Protein AF-0000000074139821 (afdb_homodimer)

Organism: Candida tropicalis (strain ATCC MYA-3404 / T1) (NCBI:txid294747)

Foldseek 3Di:
DPPCCVVPVVVVVVVVVVLVVLLVLLLVLLVLLLVLLVVLLVLLQPPDDPVVNLVSQLVSLLSNLVSLLVCQVSCVVPVVQLLSNLVSLLSNLLSQQLLQCSQPVDGDDPVVVVQSSLCSSVVHDSVVSNCCSHPVDDDDGHPDPDDRPSDDVLSNVSSVLNNLVSLLVSLVVLLVPDDDDVSLVSLVSNLVSLVVVLVVLVVVCVVQVQFFDHSNDTDRHRPDPRSVVSVVSSVVSVVSSVSSVVSSVVNVVVVVVVD/DPPVCVVPVVVVVVV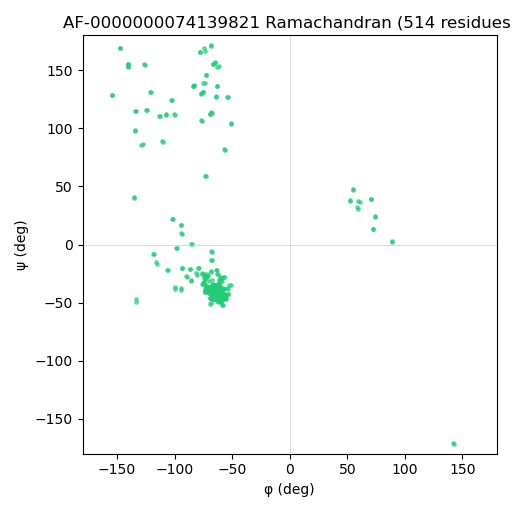VVVLVVLLVLLLVLLVLLLVLLVVLLVLLQPPDDPVVNLVSQLVSLLSNLVSLLVCQVSCVVPVVQLLSNLVSLLSNLLSQQLLQCSQPVDGDDPVVVVQSSLCSSVVHDSVQSNCCSHPVDDHDGHPDPDDRPSDDVLSNVSSVLNNLVSLLVSLVVLLVPDDDDVSLVSLVSNLVSLVVVLVVLVVVCVVQVQFFDHSNDTDRHRPDPRSVVSVVSSVVSVVSSVSSVVSSVVNVVVVVVVD

Radius of gyration: 29.84 Å; Cα contacts (8 Å, |Δi|>4): 645; chains: 2; bounding box: 42×100×72 Å

Secondary structure (DSSP, 8-state):
---HIIIIIHHHHHHHHHHHHHHHHHHHHHHHHHHHHHHHHHHHHTT--HHHHHHHHHHHHHHHHHHHHHHHHHGGG-GGGHHHHHHHHHHHHHHHHHHHHHHHSSPPPHHHHHHHHHHHHTT--HHHHHHHHHH-PPPPPPS-----TT--HHHHHHHHHHHHHHHHHHHHHHHHH--SHHHHHHHHHHHHHHHHHHHHHHHHHHH-TTEEEETTEEEE-TTSHHHHHHHHHHHHHHHHHHHHHHHHHHHHHHHHHH-/---HIIIIIHHHHHHHHHHHHHHHHHHHHHHHHHHHHHHHHHHHHTT--HHHHHHHHHHHHHHHHHHHHHHHHHGGG-GGGHHHHHHHHHHHHHHHHHHHHHHHSSPPPHHHHHHHHHHHHTT--HHHHHHHHHH-PPPPPPS-----TT--HHHHHHHHHHHHHHHHHHHHHHHHH--SHHHHHHHHHHHHHHHHHHHHHHHHHHH-TTEEEETTEEEE-TTSHHHHHHHHHHHHHHHHHHHHHHHHHHHHHHHHHH-

Nearest PDB structures (foldseek):
  8wu1-assembly1_R  TM=2.360E-01  e=3.116E+00  Homo sapiens
  8wu1-assembly1_R  TM=2.361E-01  e=2.540E+00  Homo sapiens

InterPro domains:
  IPR002848 Translin family [PF01997] (21-253)
  IPR002848 Translin family [PTHR10741] (6-258)
  IPR016068 Translin, N-terminal [G3DSA:1.20.58.190] (5-131)
  IPR016069 Translin, C-terminal [G3DSA:1.20.58.200] (156-259)
  IPR036081 Translin superfamily [SSF74784] (6-256)

Structure (mmCIF, N/CA/C/O backbone):
data_AF-0000000074139821-model_v1
#
loop_
_entity.id
_entity.type
_entity.pdbx_description
1 polymer Translin
#
loop_
_atom_site.group_PDB
_atom_site.id
_atom_site.type_symbol
_atom_site.label_atom_id
_atom_site.label_alt_id
_atom_site.label_comp_id
_atom_site.label_asym_id
_atom_site.label_entity_id
_atom_site.label_seq_id
_atom_site.pdbx_PDB_ins_code
_atom_site.Cartn_x
_atom_site.Cartn_y
_atom_site.Cartn_z
_atom_site.occupancy
_atom_site.B_iso_or_equiv
_atom_site.auth_seq_id
_atom_site.auth_comp_id
_atom_site.auth_asym_id
_atom_site.auth_atom_id
_atom_site.pdbx_PDB_model_num
ATOM 1 N N . MET A 1 1 ? 13.516 -24.516 -25.891 1 46.31 1 MET A N 1
ATOM 2 C CA . MET A 1 1 ? 14.047 -24.219 -24.562 1 46.31 1 MET A CA 1
ATOM 3 C C . MET A 1 1 ? 13.57 -22.844 -24.094 1 46.31 1 MET A C 1
ATOM 5 O O . MET A 1 1 ? 13.711 -21.844 -24.797 1 46.31 1 MET A O 1
ATOM 9 N N . THR A 1 2 ? 12.586 -22.891 -23.219 1 60.38 2 THR A N 1
ATOM 10 C CA . THR A 1 2 ? 11.938 -21.672 -22.781 1 60.38 2 THR A CA 1
ATOM 11 C C . THR A 1 2 ? 12.969 -20.641 -22.312 1 60.38 2 THR A C 1
ATOM 13 O O . THR A 1 2 ? 13.883 -20.969 -21.547 1 60.38 2 THR A O 1
ATOM 16 N N . ASP A 1 3 ? 13.195 -19.656 -23.141 1 73.06 3 ASP A N 1
ATOM 17 C CA . ASP A 1 3 ? 14.094 -18.562 -22.766 1 73.06 3 ASP A CA 1
ATOM 18 C C . ASP A 1 3 ? 13.641 -17.891 -21.469 1 73.06 3 ASP A C 1
ATOM 20 O O . ASP A 1 3 ? 12.938 -16.875 -21.516 1 73.06 3 ASP A O 1
ATOM 24 N N . PHE A 1 4 ? 14.047 -18.594 -20.344 1 76.38 4 PHE A N 1
ATOM 25 C CA . PHE A 1 4 ? 13.664 -18.172 -19 1 76.38 4 PHE A CA 1
ATOM 26 C C . PHE A 1 4 ? 14.172 -16.75 -18.703 1 76.38 4 PHE A C 1
ATOM 28 O O . PHE A 1 4 ? 13.492 -15.977 -18.031 1 76.38 4 PHE A O 1
ATOM 35 N N . ALA A 1 5 ? 15.242 -16.531 -19.375 1 71.5 5 ALA A N 1
ATOM 36 C CA . ALA A 1 5 ? 15.844 -15.227 -19.094 1 71.5 5 ALA A CA 1
ATOM 37 C C . ALA A 1 5 ? 14.938 -14.086 -19.547 1 71.5 5 ALA A C 1
ATOM 39 O O . ALA A 1 5 ? 14.672 -13.156 -18.781 1 71.5 5 ALA A O 1
ATOM 40 N N . THR A 1 6 ? 14.461 -14.258 -20.641 1 73.88 6 THR A N 1
ATOM 41 C CA . THR A 1 6 ? 13.633 -13.211 -21.219 1 73.88 6 THR A CA 1
ATOM 42 C C . THR A 1 6 ? 12.219 -13.25 -20.641 1 73.88 6 THR A C 1
ATOM 44 O O . THR A 1 6 ? 11.547 -12.227 -20.562 1 73.88 6 THR A O 1
ATOM 47 N N . ALA A 1 7 ? 11.945 -14.398 -20.125 1 69.88 7 ALA A N 1
ATOM 48 C CA . ALA A 1 7 ? 10.57 -14.594 -19.672 1 69.88 7 ALA A CA 1
ATOM 49 C C . ALA A 1 7 ? 10.375 -14.07 -18.25 1 69.88 7 ALA A C 1
ATOM 51 O O . ALA A 1 7 ? 9.289 -13.578 -17.906 1 69.88 7 ALA A O 1
ATOM 52 N N . ILE A 1 8 ? 11.422 -14.148 -17.516 1 74.12 8 ILE A N 1
ATOM 53 C CA . ILE A 1 8 ? 11.188 -13.859 -16.094 1 74.12 8 ILE A CA 1
ATOM 54 C C . ILE A 1 8 ? 12.258 -12.906 -15.578 1 74.12 8 ILE A C 1
ATOM 56 O O . ILE A 1 8 ? 11.945 -11.836 -15.055 1 74.12 8 ILE A O 1
ATOM 60 N N . PHE A 1 9 ? 13.484 -13.25 -15.859 1 79.5 9 PHE A N 1
ATOM 61 C CA . PHE A 1 9 ? 14.602 -12.594 -15.188 1 79.5 9 PHE A CA 1
ATOM 62 C C . PHE A 1 9 ? 14.711 -11.141 -15.617 1 79.5 9 PHE A C 1
ATOM 64 O O . PHE A 1 9 ? 14.75 -10.242 -14.773 1 79.5 9 PHE A O 1
ATOM 71 N N . ILE A 1 10 ? 14.703 -10.945 -16.875 1 81.81 10 ILE A N 1
ATOM 72 C CA . ILE A 1 10 ? 14.961 -9.609 -17.391 1 81.81 10 ILE A CA 1
ATOM 73 C C . ILE A 1 10 ? 13.82 -8.672 -16.984 1 81.81 10 ILE A C 1
ATOM 75 O O . ILE A 1 10 ? 14.055 -7.609 -16.406 1 81.81 10 ILE A O 1
ATOM 79 N N . PRO A 1 11 ? 12.641 -9.141 -17.109 1 82.06 11 PRO A N 1
ATOM 80 C CA . PRO A 1 11 ? 11.539 -8.273 -16.672 1 82.06 11 PRO A CA 1
ATOM 81 C C . PRO A 1 11 ? 11.562 -8.016 -15.164 1 82.06 11 PRO A C 1
ATOM 83 O O . PRO A 1 11 ? 11.273 -6.898 -14.719 1 82.06 11 PRO A O 1
ATOM 86 N N . ALA A 1 12 ? 11.922 -8.961 -14.383 1 87.19 12 ALA A N 1
ATOM 87 C CA . ALA A 1 12 ? 11.969 -8.805 -12.93 1 87.19 12 ALA A CA 1
ATOM 88 C C . ALA A 1 12 ? 13.094 -7.859 -12.516 1 87.19 12 ALA A C 1
ATOM 90 O O . ALA A 1 12 ? 12.898 -6.977 -11.68 1 87.19 12 ALA A O 1
ATOM 91 N N . ARG A 1 13 ? 14.234 -8.102 -13.133 1 85.81 13 ARG A N 1
ATOM 92 C CA . ARG A 1 13 ? 15.398 -7.258 -12.852 1 85.81 13 ARG A CA 1
ATOM 93 C C . ARG A 1 13 ? 15.109 -5.801 -13.195 1 85.81 13 ARG A C 1
ATOM 95 O O . ARG A 1 13 ? 15.383 -4.902 -12.398 1 85.81 13 ARG A O 1
ATOM 102 N N . ASP A 1 14 ? 14.562 -5.59 -14.344 1 88.12 14 ASP A N 1
ATOM 103 C CA . ASP A 1 14 ? 14.281 -4.234 -14.805 1 88.12 14 ASP A CA 1
ATOM 104 C C . ASP A 1 14 ? 13.211 -3.572 -13.945 1 88.12 14 ASP A C 1
ATOM 106 O O . ASP A 1 14 ? 13.312 -2.385 -13.625 1 88.12 14 ASP A O 1
ATOM 110 N N . LYS A 1 15 ? 12.273 -4.363 -13.578 1 87.88 15 LYS A N 1
ATOM 111 C CA . LYS A 1 15 ? 11.219 -3.832 -12.727 1 87.88 15 LYS A CA 1
ATOM 112 C C . LYS A 1 15 ? 11.758 -3.432 -11.359 1 87.88 15 LYS A C 1
ATOM 114 O O . LYS A 1 15 ? 11.391 -2.385 -10.82 1 87.88 15 LYS A O 1
ATOM 119 N N . LEU A 1 16 ? 12.641 -4.199 -10.82 1 88.69 16 LEU A N 1
ATOM 120 C CA . LEU A 1 16 ? 13.211 -3.908 -9.508 1 88.69 16 LEU A CA 1
ATOM 121 C C . LEU A 1 16 ? 14.07 -2.648 -9.555 1 88.69 16 LEU A C 1
ATOM 123 O O . LEU A 1 16 ? 14.047 -1.84 -8.625 1 88.69 16 LEU A O 1
ATOM 127 N N . ARG A 1 17 ? 14.789 -2.504 -10.672 1 88.88 17 ARG A N 1
ATOM 128 C CA . ARG A 1 17 ? 15.602 -1.303 -10.844 1 88.88 17 ARG A CA 1
ATOM 129 C C . ARG A 1 17 ? 14.727 -0.055 -10.906 1 88.88 17 ARG A C 1
ATOM 131 O O . ARG A 1 17 ? 15.023 0.946 -10.25 1 88.88 17 ARG A O 1
ATOM 138 N N . GLU A 1 18 ? 13.727 -0.133 -11.602 1 90.12 18 GLU A N 1
ATOM 139 C CA . GLU A 1 18 ? 12.797 0.983 -11.734 1 90.12 18 GLU A CA 1
ATOM 140 C C . GLU A 1 18 ? 12.156 1.332 -10.391 1 90.12 18 GLU A C 1
ATOM 142 O O . GLU A 1 18 ? 12.055 2.506 -10.031 1 90.12 18 GLU A O 1
ATOM 147 N N . LYS A 1 19 ? 11.797 0.374 -9.664 1 88.69 19 LYS A N 1
ATOM 148 C CA . LYS A 1 19 ? 11.164 0.582 -8.367 1 88.69 19 LYS A CA 1
ATOM 149 C C . LYS A 1 19 ? 12.133 1.24 -7.387 1 88.69 19 LYS A C 1
ATOM 151 O O . LYS A 1 19 ? 11.734 2.105 -6.602 1 88.69 19 LYS A O 1
ATOM 156 N N . GLN A 1 20 ? 13.383 0.891 -7.48 1 88.31 20 GLN A N 1
ATOM 157 C CA . GLN A 1 20 ? 14.383 1.471 -6.59 1 88.31 20 GLN A CA 1
ATOM 158 C C . GLN A 1 20 ? 14.625 2.943 -6.914 1 88.31 20 GLN A C 1
ATOM 160 O O . GLN A 1 20 ? 14.75 3.77 -6.012 1 88.31 20 GLN A O 1
ATOM 165 N N . ASP A 1 21 ? 14.68 3.188 -8.164 1 93.06 21 ASP A N 1
ATOM 166 C CA . ASP A 1 21 ? 14.883 4.57 -8.578 1 93.06 21 ASP A CA 1
ATOM 167 C C . ASP A 1 21 ? 13.703 5.449 -8.188 1 93.06 21 ASP A C 1
ATOM 169 O O . ASP A 1 21 ? 13.883 6.562 -7.691 1 93.06 21 ASP A O 1
ATOM 173 N N . GLU A 1 22 ? 12.586 4.945 -8.344 1 93.94 22 GLU A N 1
ATOM 174 C CA . GLU A 1 22 ? 11.383 5.695 -8.016 1 93.94 22 GLU A CA 1
ATOM 175 C C . GLU A 1 22 ? 11.234 5.871 -6.504 1 93.94 22 GLU A C 1
ATOM 177 O O . GLU A 1 22 ? 10.812 6.93 -6.035 1 93.94 22 GLU A O 1
ATOM 182 N N . ARG A 1 23 ? 11.602 4.902 -5.805 1 93 23 ARG A N 1
ATOM 183 C CA . ARG A 1 23 ? 11.562 4.988 -4.348 1 93 23 ARG A CA 1
ATOM 184 C C . ARG A 1 23 ? 12.477 6.098 -3.84 1 93 23 ARG A C 1
ATOM 186 O O . ARG A 1 23 ? 12.078 6.895 -2.986 1 93 23 ARG A O 1
ATOM 193 N N . GLU A 1 24 ? 13.633 6.133 -4.395 1 94.81 24 GLU A N 1
ATOM 194 C CA . GLU A 1 24 ? 14.586 7.156 -3.98 1 94.81 24 GLU A CA 1
ATOM 195 C C . GLU A 1 24 ? 14.07 8.555 -4.301 1 94.81 24 GLU A C 1
ATOM 197 O O . GLU A 1 24 ? 14.242 9.484 -3.508 1 94.81 24 GLU A O 1
ATOM 202 N N . GLU A 1 25 ? 13.539 8.609 -5.375 1 97.25 25 GLU A N 1
ATOM 203 C CA . GLU A 1 25 ? 12.992 9.898 -5.773 1 97.25 25 GLU A CA 1
ATOM 204 C C . GLU A 1 25 ? 11.852 10.32 -4.852 1 97.25 25 GLU A C 1
ATOM 206 O O . GLU A 1 25 ? 11.805 11.469 -4.406 1 97.25 25 GLU A O 1
ATOM 211 N N . ILE A 1 26 ? 10.984 9.43 -4.523 1 97.56 26 ILE A N 1
ATOM 212 C CA . ILE A 1 26 ? 9.844 9.734 -3.666 1 97.56 26 ILE A CA 1
ATOM 213 C C . ILE A 1 26 ? 10.328 10.102 -2.268 1 97.56 26 ILE A C 1
ATOM 215 O O . ILE A 1 26 ? 9.82 11.047 -1.654 1 97.56 26 ILE A O 1
ATOM 219 N N . ILE A 1 27 ? 11.312 9.461 -1.805 1 97.25 27 ILE A N 1
ATOM 220 C CA . ILE A 1 27 ? 11.883 9.766 -0.497 1 97.25 27 ILE A CA 1
ATOM 221 C C . ILE A 1 27 ? 12.438 11.188 -0.492 1 97.25 27 ILE A C 1
ATOM 223 O O . ILE A 1 27 ? 12.227 11.938 0.464 1 97.25 27 ILE A O 1
ATOM 227 N N . ARG A 1 28 ? 13.094 11.523 -1.574 1 98.12 28 ARG A N 1
ATOM 228 C CA . ARG A 1 28 ? 13.656 12.867 -1.688 1 98.12 28 ARG A CA 1
ATOM 229 C C . ARG A 1 28 ? 12.547 13.914 -1.702 1 98.12 28 ARG A C 1
ATOM 231 O O . ARG A 1 28 ? 12.656 14.945 -1.03 1 98.12 28 ARG A O 1
ATOM 238 N N . LEU A 1 29 ? 11.539 13.617 -2.451 1 98.69 29 LEU A N 1
ATOM 239 C CA . LEU A 1 29 ? 10.398 14.531 -2.527 1 98.69 29 LEU A CA 1
ATOM 240 C C . LEU A 1 29 ? 9.75 14.703 -1.161 1 98.69 29 LEU A C 1
ATOM 242 O O . LEU A 1 29 ? 9.43 15.828 -0.756 1 98.69 29 LEU A O 1
ATOM 246 N N . CYS A 1 30 ? 9.594 13.602 -0.456 1 98.69 30 CYS A N 1
ATOM 247 C CA . CYS A 1 30 ? 8.977 13.641 0.867 1 98.69 30 CYS A CA 1
ATOM 248 C C . CYS A 1 30 ? 9.852 14.414 1.852 1 98.69 30 CYS A C 1
ATOM 250 O O . CYS A 1 30 ? 9.336 15.141 2.703 1 98.69 30 CYS A O 1
ATOM 252 N N . ARG A 1 31 ? 11.141 14.281 1.726 1 98.5 31 ARG A N 1
ATOM 253 C CA . ARG A 1 31 ? 12.055 15.047 2.572 1 98.5 31 ARG A CA 1
ATOM 254 C C . ARG A 1 31 ? 11.891 16.547 2.35 1 98.5 31 ARG A C 1
ATOM 256 O O . ARG A 1 31 ? 11.891 17.328 3.305 1 98.5 31 ARG A O 1
ATOM 263 N N . ASP A 1 32 ? 11.758 16.906 1.138 1 98.69 32 ASP A N 1
ATOM 264 C CA . ASP A 1 32 ? 11.547 18.312 0.814 1 98.69 32 ASP A CA 1
ATOM 265 C C . ASP A 1 32 ? 10.227 18.812 1.394 1 98.69 32 ASP A C 1
ATOM 267 O O . ASP A 1 32 ? 10.172 19.906 1.984 1 98.69 32 ASP A O 1
ATOM 271 N N . ILE A 1 33 ? 9.211 18.031 1.229 1 98.81 33 ILE A N 1
ATOM 272 C CA . ILE A 1 33 ? 7.898 18.422 1.735 1 98.81 33 ILE A CA 1
ATOM 273 C C . ILE A 1 33 ? 7.961 18.609 3.25 1 98.81 33 ILE A C 1
ATOM 275 O O . ILE A 1 33 ? 7.469 19.609 3.783 1 98.81 33 ILE A O 1
ATOM 279 N N . THR A 1 34 ? 8.633 17.656 3.871 1 98.75 34 THR A N 1
ATOM 280 C CA . THR A 1 34 ? 8.789 17.734 5.32 1 98.75 34 THR A CA 1
ATOM 281 C C . THR A 1 34 ? 9.578 18.969 5.719 1 98.75 34 THR A C 1
ATOM 283 O O . THR A 1 34 ? 9.164 19.719 6.602 1 98.75 34 THR A O 1
ATOM 286 N N . SER A 1 35 ? 10.664 19.219 5.012 1 98.75 35 SER A N 1
ATOM 287 C CA . SER A 1 35 ? 11.562 20.312 5.328 1 98.75 35 SER A CA 1
ATOM 288 C C . SER A 1 35 ? 10.867 21.672 5.168 1 98.75 35 SER A C 1
ATOM 290 O O . SER A 1 35 ? 10.945 22.516 6.055 1 98.75 35 SER A O 1
ATOM 292 N N . TYR A 1 36 ? 10.156 21.828 4.137 1 98.62 36 TYR A N 1
ATOM 293 C CA . TYR A 1 36 ? 9.562 23.125 3.865 1 98.62 36 TYR A CA 1
ATOM 294 C C . TYR A 1 36 ? 8.281 23.312 4.672 1 98.62 36 TYR A C 1
ATOM 296 O O . TYR A 1 36 ? 7.859 24.453 4.914 1 98.62 36 TYR A O 1
ATOM 304 N N . SER A 1 37 ? 7.625 22.172 5.062 1 98.75 37 SER A N 1
ATOM 305 C CA . SER A 1 37 ? 6.531 22.281 6.02 1 98.75 37 SER A CA 1
ATOM 306 C C . SER A 1 37 ? 7.027 22.797 7.367 1 98.75 37 SER A C 1
ATOM 308 O O . SER A 1 37 ? 6.418 23.688 7.965 1 98.75 37 SER A O 1
ATOM 310 N N . LYS A 1 38 ? 8.188 22.281 7.777 1 98.25 38 LYS A N 1
ATOM 311 C CA . LYS A 1 38 ? 8.773 22.719 9.039 1 98.25 38 LYS A CA 1
ATOM 312 C C . LYS A 1 38 ? 9.219 24.188 8.969 1 98.25 38 LYS A C 1
ATOM 314 O O . LYS A 1 38 ? 9.055 24.938 9.93 1 98.25 38 LYS A O 1
ATOM 319 N N . LYS A 1 39 ? 9.766 24.578 7.875 1 98.12 39 LYS A N 1
ATOM 320 C CA . LYS A 1 39 ? 10.148 25.969 7.68 1 98.12 39 LYS A CA 1
ATOM 321 C C . LYS A 1 39 ? 8.93 26.891 7.742 1 98.12 39 LYS A C 1
ATOM 323 O O . LYS A 1 39 ? 9 27.984 8.297 1 98.12 39 LYS A O 1
ATOM 328 N N . GLY A 1 40 ? 7.84 26.391 7.074 1 97.81 40 GLY A N 1
ATOM 329 C CA . GLY A 1 40 ? 6.602 27.156 7.148 1 97.81 40 GLY A CA 1
ATOM 330 C C . GLY A 1 40 ? 6.117 27.359 8.57 1 97.81 40 GLY A C 1
ATOM 331 O O . GLY A 1 40 ? 5.785 28.484 8.953 1 97.81 40 GLY A O 1
ATOM 332 N N . ILE A 1 41 ? 6.137 26.312 9.352 1 97.88 41 ILE A N 1
ATOM 333 C CA . ILE A 1 41 ? 5.719 26.391 10.742 1 97.88 41 ILE A CA 1
ATOM 334 C C . ILE A 1 41 ? 6.621 27.344 11.508 1 97.88 41 ILE A C 1
ATOM 336 O O . ILE A 1 41 ? 6.141 28.188 12.281 1 97.88 41 ILE A O 1
ATOM 340 N N . PHE A 1 42 ? 7.867 27.281 11.266 1 97.19 42 PHE A N 1
ATOM 341 C CA . PHE A 1 42 ? 8.836 28.156 11.914 1 97.19 42 PHE A CA 1
ATOM 342 C C . PHE A 1 42 ? 8.555 29.625 11.578 1 97.19 42 PHE A C 1
ATOM 344 O O . PHE A 1 42 ? 8.562 30.469 12.469 1 97.19 42 PHE A O 1
ATOM 351 N N . SER A 1 43 ? 8.305 29.922 10.367 1 96.81 43 SER A N 1
ATOM 352 C CA . SER A 1 43 ? 8.008 31.281 9.938 1 96.81 43 SER A CA 1
ATOM 353 C C . SER A 1 43 ? 6.75 31.812 10.602 1 96.81 43 SER A C 1
ATOM 355 O O . SER A 1 43 ? 6.676 33 10.938 1 96.81 43 SER A O 1
ATOM 357 N N . LEU A 1 44 ? 5.836 30.922 10.773 1 96.31 44 LEU A N 1
ATOM 358 C CA . LEU A 1 44 ? 4.566 31.312 11.375 1 96.31 44 LEU A CA 1
ATOM 359 C C . LEU A 1 44 ? 4.75 31.688 12.836 1 96.31 44 LEU A C 1
ATOM 361 O O . LEU A 1 44 ? 4.02 32.531 13.359 1 96.31 44 LEU A O 1
ATOM 365 N N . HIS A 1 45 ? 5.781 31.203 13.469 1 94.75 45 HIS A N 1
ATOM 366 C CA . HIS A 1 45 ? 6.023 31.484 14.883 1 94.75 45 HIS A CA 1
ATOM 367 C C . HIS A 1 45 ? 6.855 32.75 15.055 1 94.75 45 HIS A C 1
ATOM 369 O O . HIS A 1 45 ? 6.871 33.344 16.141 1 94.75 45 HIS A O 1
ATOM 375 N N . ARG A 1 46 ? 7.711 33.156 14.109 1 89.94 46 ARG A N 1
ATOM 376 C CA . ARG A 1 46 ? 8.695 34.219 14.25 1 89.94 46 ARG A CA 1
ATOM 377 C C . ARG A 1 46 ? 8.008 35.594 14.375 1 89.94 46 ARG A C 1
ATOM 379 O O . ARG A 1 46 ? 8.586 36.531 14.93 1 89.94 46 ARG A O 1
ATOM 386 N N . GLY A 1 47 ? 6.719 35.875 14.273 1 80.94 47 GLY A N 1
ATOM 387 C CA . GLY A 1 47 ? 6.051 37.156 14.43 1 80.94 47 GLY A CA 1
ATOM 388 C C . GLY A 1 47 ? 6.555 38.188 13.453 1 80.94 47 GLY A C 1
ATOM 389 O O . GLY A 1 47 ? 6.711 39.375 13.82 1 80.94 47 GLY A O 1
ATOM 390 N N . ILE A 1 48 ? 6.973 37.844 12.32 1 87.5 48 ILE A N 1
ATOM 391 C CA . ILE A 1 48 ? 7.41 38.781 11.281 1 87.5 48 ILE A CA 1
ATOM 392 C C . ILE A 1 48 ? 6.199 39.469 10.664 1 87.5 48 ILE A C 1
ATOM 394 O O . ILE A 1 48 ? 5.055 39.094 10.93 1 87.5 48 ILE A O 1
ATOM 398 N N . SER A 1 49 ? 6.527 40.562 9.898 1 91.94 49 SER A N 1
ATOM 399 C CA . SER A 1 49 ? 5.441 41.281 9.258 1 91.94 49 SER A CA 1
ATOM 400 C C . SER A 1 49 ? 4.676 40.406 8.281 1 91.94 49 SER A C 1
ATOM 402 O O . SER A 1 49 ? 5.227 39.438 7.746 1 91.94 49 SER A O 1
ATOM 404 N N . LYS A 1 50 ? 3.514 40.688 8.07 1 91 50 LYS A N 1
ATOM 405 C CA . LYS A 1 50 ? 2.668 39.906 7.176 1 91 50 LYS A CA 1
ATOM 406 C C . LYS A 1 50 ? 3.244 39.875 5.762 1 91 50 LYS A C 1
ATOM 408 O O . LYS A 1 50 ? 3.197 38.844 5.094 1 91 50 LYS A O 1
ATOM 413 N N . ASN A 1 51 ? 3.811 41 5.344 1 93.44 51 ASN A N 1
ATOM 414 C CA . ASN A 1 51 ? 4.391 41.062 4.008 1 93.44 51 ASN A CA 1
ATOM 415 C C . ASN A 1 51 ? 5.574 40.094 3.863 1 93.44 51 ASN A C 1
ATOM 417 O O . ASN A 1 51 ? 5.711 39.438 2.844 1 93.44 51 ASN A O 1
ATOM 421 N N . GLU A 1 52 ? 6.395 40.094 4.863 1 95.44 52 GLU A N 1
ATOM 422 C CA . GLU A 1 52 ? 7.539 39.188 4.859 1 95.44 52 GLU A CA 1
ATOM 423 C C . GLU A 1 52 ? 7.086 37.719 4.93 1 95.44 52 GLU A C 1
ATOM 425 O O . GLU A 1 52 ? 7.668 36.844 4.273 1 95.44 52 GLU A O 1
ATOM 430 N N . LEU A 1 53 ? 6.117 37.5 5.691 1 96.44 53 LEU A N 1
ATOM 431 C CA . LEU A 1 53 ? 5.57 36.156 5.832 1 96.44 53 LEU A CA 1
ATOM 432 C C . LEU A 1 53 ? 5.008 35.656 4.504 1 96.44 53 LEU A C 1
ATOM 434 O O . LEU A 1 53 ? 5.254 34.531 4.113 1 96.44 53 LEU A O 1
ATOM 438 N N . ILE A 1 54 ? 4.328 36.531 3.84 1 96.62 54 ILE A N 1
ATOM 439 C CA . ILE A 1 54 ? 3.715 36.188 2.564 1 96.62 54 ILE A CA 1
ATOM 440 C C . ILE A 1 54 ? 4.797 35.812 1.551 1 96.62 54 ILE A C 1
ATOM 442 O O . ILE A 1 54 ? 4.66 34.844 0.805 1 96.62 54 ILE A O 1
ATOM 446 N N . LYS A 1 55 ? 5.836 36.594 1.566 1 96.56 55 LYS A N 1
ATOM 447 C CA . LYS A 1 55 ? 6.945 36.312 0.655 1 96.56 55 LYS A CA 1
ATOM 448 C C . LYS A 1 55 ? 7.582 34.969 0.938 1 96.56 55 LYS A C 1
ATOM 450 O O . LYS A 1 55 ? 7.844 34.188 0.014 1 96.56 55 LYS A O 1
ATOM 455 N N . GLU A 1 56 ? 7.824 34.688 2.188 1 97.06 56 GLU A N 1
ATOM 456 C CA . GLU A 1 56 ? 8.422 33.406 2.57 1 97.06 56 GLU A CA 1
ATOM 457 C C . GLU A 1 56 ? 7.504 32.219 2.215 1 97.06 56 GLU A C 1
ATOM 459 O O . GLU A 1 56 ? 7.945 31.25 1.613 1 97.06 56 GLU A O 1
ATOM 464 N N . LEU A 1 57 ? 6.266 32.375 2.559 1 98.06 57 LEU A N 1
ATOM 465 C CA . LEU A 1 57 ? 5.312 31.312 2.322 1 98.06 57 LEU A CA 1
ATOM 466 C C . LEU A 1 57 ? 5.145 31.047 0.829 1 98.06 57 LEU A C 1
ATOM 468 O O . LEU A 1 57 ? 4.965 29.906 0.411 1 98.06 57 LEU A O 1
ATOM 472 N N . THR A 1 58 ? 5.203 32.125 0.067 1 98.06 58 THR A N 1
ATOM 473 C CA . THR A 1 58 ? 5.102 31.969 -1.38 1 98.06 58 THR A CA 1
ATOM 474 C C . THR A 1 58 ? 6.238 31.109 -1.912 1 98.06 58 THR A C 1
ATOM 476 O O . THR A 1 58 ? 6.016 30.219 -2.732 1 98.06 58 THR A O 1
ATOM 479 N N . MET A 1 59 ? 7.398 31.359 -1.395 1 97.88 59 MET A N 1
ATOM 480 C CA . MET A 1 59 ? 8.562 30.594 -1.811 1 97.88 59 MET A CA 1
ATOM 481 C C . MET A 1 59 ? 8.406 29.125 -1.407 1 97.88 59 MET A C 1
ATOM 483 O O . MET A 1 59 ? 8.68 28.219 -2.205 1 97.88 59 MET A O 1
ATOM 487 N N . TYR A 1 60 ? 7.984 28.875 -0.209 1 98.38 60 TYR A N 1
ATOM 488 C CA . TYR A 1 60 ? 7.805 27.5 0.271 1 98.38 60 TYR A CA 1
ATOM 489 C C . TYR A 1 60 ? 6.734 26.781 -0.541 1 98.38 60 TYR A C 1
ATOM 491 O O . TYR A 1 60 ? 6.91 25.625 -0.908 1 98.38 60 TYR A O 1
ATOM 499 N N . LEU A 1 61 ? 5.617 27.5 -0.861 1 98.62 61 LEU A N 1
ATOM 500 C CA . LEU A 1 61 ? 4.504 26.875 -1.574 1 98.62 61 LEU A CA 1
ATOM 501 C C . LEU A 1 61 ? 4.918 26.484 -2.988 1 98.62 61 LEU A C 1
ATOM 503 O O . LEU A 1 61 ? 4.445 25.469 -3.518 1 98.62 61 LEU A O 1
ATOM 507 N N . LYS A 1 62 ? 5.773 27.297 -3.551 1 98.44 62 LYS A N 1
ATOM 508 C CA . LYS A 1 62 ? 6.25 26.969 -4.891 1 98.44 62 LYS A CA 1
ATOM 509 C C . LYS A 1 62 ? 7.023 25.656 -4.891 1 98.44 62 LYS A C 1
ATOM 511 O O . LYS A 1 62 ? 6.844 24.828 -5.785 1 98.44 62 LYS A O 1
ATOM 516 N N . ILE A 1 63 ? 7.852 25.484 -3.918 1 98.44 63 ILE A N 1
ATOM 517 C CA . ILE A 1 63 ? 8.641 24.266 -3.805 1 98.44 63 ILE A CA 1
ATOM 518 C C . ILE A 1 63 ? 7.715 23.078 -3.508 1 98.44 63 ILE A C 1
ATOM 520 O O . ILE A 1 63 ? 7.812 22.031 -4.148 1 98.44 63 ILE A O 1
ATOM 524 N N . LEU A 1 64 ? 6.812 23.219 -2.586 1 98.81 64 LEU A N 1
ATOM 525 C CA . LEU A 1 64 ? 5.863 22.172 -2.213 1 98.81 64 LEU A CA 1
ATOM 526 C C . LEU A 1 64 ? 4.996 21.781 -3.404 1 98.81 64 LEU A C 1
ATOM 528 O O . LEU A 1 64 ? 4.707 20.594 -3.6 1 98.81 64 LEU A O 1
ATOM 532 N N . SER A 1 65 ? 4.625 22.812 -4.16 1 98.56 65 SER A N 1
ATOM 533 C CA . SER A 1 65 ? 3.816 22.594 -5.355 1 98.56 65 SER A CA 1
ATOM 534 C C . SER A 1 65 ? 4.52 21.656 -6.332 1 98.56 65 SER A C 1
ATOM 536 O O . SER A 1 65 ? 3.932 20.672 -6.789 1 98.56 65 SER A O 1
ATOM 538 N N . ASN A 1 66 ? 5.707 21.938 -6.535 1 98.56 66 ASN A N 1
ATOM 539 C CA . ASN A 1 66 ? 6.492 21.109 -7.449 1 98.56 66 ASN A CA 1
ATOM 540 C C . ASN A 1 66 ? 6.613 19.688 -6.941 1 98.56 66 ASN A C 1
ATOM 542 O O . ASN A 1 66 ? 6.469 18.734 -7.711 1 98.56 66 ASN A O 1
ATOM 546 N N . ARG A 1 67 ? 6.918 19.531 -5.668 1 98.69 67 ARG A N 1
ATOM 547 C CA . ARG A 1 67 ? 7.098 18.203 -5.094 1 98.69 67 ARG A CA 1
ATOM 548 C C . ARG A 1 67 ? 5.789 17.422 -5.105 1 98.69 67 ARG A C 1
ATOM 550 O O . ARG A 1 67 ? 5.773 16.234 -5.434 1 98.69 67 ARG A O 1
ATOM 557 N N . LEU A 1 68 ? 4.695 18.078 -4.781 1 98.38 68 LEU A N 1
ATOM 558 C CA . LEU A 1 68 ? 3.389 17.438 -4.738 1 98.38 68 LEU A CA 1
ATOM 559 C C . LEU A 1 68 ? 2.959 16.984 -6.129 1 98.38 68 LEU A C 1
ATOM 561 O O . LEU A 1 68 ? 2.367 15.906 -6.281 1 98.38 68 LEU A O 1
ATOM 565 N N . LYS A 1 69 ? 3.244 17.781 -7.094 1 97.88 69 LYS A N 1
ATOM 566 C CA . LYS A 1 69 ? 2.928 17.422 -8.469 1 97.88 69 LYS A CA 1
ATOM 567 C C . LYS A 1 69 ? 3.664 16.141 -8.891 1 97.88 69 LYS A C 1
ATOM 569 O O . LYS A 1 69 ? 3.076 15.258 -9.508 1 97.88 69 LYS A O 1
ATOM 574 N N . LYS A 1 70 ? 4.898 16.109 -8.523 1 98.19 70 LYS A N 1
ATOM 575 C CA . LYS A 1 70 ? 5.703 14.945 -8.859 1 98.19 70 LYS A CA 1
ATOM 576 C C . LYS A 1 70 ? 5.184 13.695 -8.148 1 98.19 70 LYS A C 1
ATOM 578 O O . LYS A 1 70 ? 5.141 12.609 -8.734 1 98.19 70 LYS A O 1
ATOM 583 N N . ILE A 1 71 ? 4.766 13.805 -6.875 1 97.88 71 ILE A N 1
ATOM 584 C CA . ILE A 1 71 ? 4.207 12.68 -6.137 1 97.88 71 ILE A CA 1
ATOM 585 C C . ILE A 1 71 ? 2.918 12.211 -6.805 1 97.88 71 ILE A C 1
ATOM 587 O O . ILE A 1 71 ? 2.684 11.008 -6.945 1 97.88 71 ILE A O 1
ATOM 591 N N . GLN A 1 72 ? 2.127 13.219 -7.215 1 95.94 72 GLN A N 1
ATOM 592 C CA . GLN A 1 72 ? 0.875 12.891 -7.891 1 95.94 72 GLN A CA 1
ATOM 593 C C . GLN A 1 72 ? 1.127 12.023 -9.125 1 95.94 72 GLN A C 1
ATOM 595 O O . GLN A 1 72 ? 0.382 11.078 -9.391 1 95.94 72 GLN A O 1
ATOM 600 N N . GLU A 1 73 ? 2.139 12.289 -9.812 1 95.44 73 GLU A N 1
ATOM 601 C CA . GLU A 1 73 ? 2.469 11.586 -11.055 1 95.44 73 GLU A CA 1
ATOM 602 C C . GLU A 1 73 ? 3.031 10.195 -10.766 1 95.44 73 GLU A C 1
ATOM 604 O O . GLU A 1 73 ? 2.752 9.25 -11.5 1 95.44 73 GLU A O 1
ATOM 609 N N . MET A 1 74 ? 3.742 10.07 -9.711 1 94.94 74 MET A N 1
ATOM 610 C CA . MET A 1 74 ? 4.496 8.844 -9.461 1 94.94 74 MET A CA 1
ATOM 611 C C . MET A 1 74 ? 3.691 7.879 -8.602 1 94.94 74 MET A C 1
ATOM 613 O O . MET A 1 74 ? 3.939 6.672 -8.617 1 94.94 74 MET A O 1
ATOM 617 N N . TYR A 1 75 ? 2.717 8.32 -7.895 1 92.75 75 TYR A N 1
ATOM 618 C CA . TYR A 1 75 ? 2.057 7.57 -6.832 1 92.75 75 TYR A CA 1
ATOM 619 C C . TYR A 1 75 ? 1.344 6.344 -7.395 1 92.75 75 TYR A C 1
ATOM 621 O O . TYR A 1 75 ? 1.437 5.25 -6.832 1 92.75 75 TYR A O 1
ATOM 629 N N . PRO A 1 76 ? 0.701 6.441 -8.531 1 85.38 76 PRO A N 1
ATOM 630 C CA . PRO A 1 76 ? -0.037 5.281 -9.039 1 85.38 76 PRO A CA 1
ATOM 631 C C . PRO A 1 76 ? 0.846 4.047 -9.211 1 85.38 76 PRO A C 1
ATOM 633 O O . PRO A 1 76 ? 0.384 2.92 -9.016 1 85.38 76 PRO A O 1
ATOM 636 N N . ASN A 1 77 ? 2.111 4.238 -9.445 1 83.19 77 ASN A N 1
ATOM 637 C CA . ASN A 1 77 ? 3.025 3.119 -9.648 1 83.19 77 ASN A CA 1
ATOM 638 C C . ASN A 1 77 ? 3.795 2.781 -8.375 1 83.19 77 ASN A C 1
ATOM 640 O O . ASN A 1 77 ? 4.602 1.847 -8.359 1 83.19 77 ASN A O 1
ATOM 644 N N . ASN A 1 78 ? 3.547 3.586 -7.328 1 89.5 78 ASN A N 1
ATOM 645 C CA . ASN A 1 78 ? 4.328 3.428 -6.105 1 89.5 78 ASN A CA 1
ATOM 646 C C . ASN A 1 78 ? 3.443 3.469 -4.863 1 89.5 78 ASN A C 1
ATOM 648 O O . ASN A 1 78 ? 3.812 4.07 -3.852 1 89.5 78 ASN A O 1
ATOM 652 N N . ILE A 1 79 ? 2.398 2.902 -4.93 1 85.81 79 ILE A N 1
ATOM 653 C CA . ILE A 1 79 ? 1.394 2.955 -3.875 1 85.81 79 ILE A CA 1
ATOM 654 C C . ILE A 1 79 ? 1.954 2.334 -2.598 1 85.81 79 ILE A C 1
ATOM 656 O O . ILE A 1 79 ? 1.57 2.721 -1.491 1 85.81 79 ILE A O 1
ATOM 660 N N . HIS A 1 80 ? 2.887 1.463 -2.764 1 82.06 80 HIS A N 1
ATOM 661 C CA . HIS A 1 80 ? 3.484 0.792 -1.613 1 82.06 80 HIS A CA 1
ATOM 662 C C . HIS A 1 80 ? 4.293 1.768 -0.766 1 82.06 80 HIS A C 1
ATOM 664 O O . HIS A 1 80 ? 4.641 1.463 0.378 1 82.06 80 HIS A O 1
ATOM 670 N N . LEU A 1 81 ? 4.551 2.906 -1.303 1 91.19 81 LEU A N 1
ATOM 671 C CA . LEU A 1 81 ? 5.305 3.914 -0.567 1 91.19 81 LEU A CA 1
ATOM 672 C C . LEU A 1 81 ? 4.367 4.879 0.15 1 91.19 81 LEU A C 1
ATOM 674 O O . LEU A 1 81 ? 4.789 5.957 0.575 1 91.19 81 LEU A O 1
ATOM 678 N N . ARG A 1 82 ? 3.137 4.492 0.288 1 91.75 82 ARG A N 1
ATOM 679 C CA . ARG A 1 82 ? 2.113 5.285 0.961 1 91.75 82 ARG A CA 1
ATOM 680 C C . ARG A 1 82 ? 2.557 5.672 2.367 1 91.75 82 ARG A C 1
ATOM 682 O O . ARG A 1 82 ? 2.287 6.785 2.824 1 91.75 82 ARG A O 1
ATOM 689 N N . GLY A 1 83 ? 3.182 4.84 2.984 1 92.81 83 GLY A N 1
ATOM 690 C CA . GLY A 1 83 ? 3.645 5.133 4.332 1 92.81 83 GLY A CA 1
ATOM 691 C C . GLY A 1 83 ? 4.621 6.293 4.387 1 92.81 83 GLY A C 1
ATOM 692 O O . GLY A 1 83 ? 4.461 7.207 5.203 1 92.81 83 GLY A O 1
ATOM 693 N N . THR A 1 84 ? 5.625 6.258 3.521 1 94.56 84 THR A N 1
ATOM 694 C CA . THR A 1 84 ? 6.621 7.324 3.438 1 94.56 84 THR A CA 1
ATOM 695 C C . THR A 1 84 ? 5.961 8.648 3.082 1 94.56 84 THR A C 1
ATOM 697 O O . THR A 1 84 ? 6.273 9.688 3.676 1 94.56 84 THR A O 1
ATOM 700 N N . ILE A 1 85 ? 5.043 8.523 2.227 1 97.62 85 ILE A N 1
ATOM 701 C CA . ILE A 1 85 ? 4.363 9.727 1.755 1 97.62 85 ILE A CA 1
ATOM 702 C C . ILE A 1 85 ? 3.467 10.281 2.861 1 97.62 85 ILE A C 1
ATOM 704 O O . ILE A 1 85 ? 3.406 11.492 3.07 1 97.62 85 ILE A O 1
ATOM 708 N N . SER A 1 86 ? 2.832 9.422 3.557 1 97.31 86 SER A N 1
ATOM 709 C CA . SER A 1 86 ? 1.914 9.82 4.617 1 97.31 86 SER A CA 1
ATOM 710 C C . SER A 1 86 ? 2.623 10.656 5.68 1 97.31 86 SER A C 1
ATOM 712 O O . SER A 1 86 ? 2.07 11.641 6.172 1 97.31 86 SER A O 1
ATOM 714 N N . GLY A 1 87 ? 3.832 10.312 5.988 1 97.31 87 GLY A N 1
ATOM 715 C CA . GLY A 1 87 ? 4.594 11.086 6.957 1 97.31 87 GLY A CA 1
ATOM 716 C C . GLY A 1 87 ? 4.812 12.531 6.531 1 97.31 87 GLY A C 1
ATOM 717 O O . GLY A 1 87 ? 4.625 13.453 7.328 1 97.31 87 GLY A O 1
ATOM 718 N N . ALA A 1 88 ? 5.188 12.672 5.309 1 98.5 88 ALA A N 1
ATOM 719 C CA . ALA A 1 88 ? 5.406 14.008 4.77 1 98.5 88 ALA A CA 1
ATOM 720 C C . ALA A 1 88 ? 4.102 14.805 4.734 1 98.5 88 ALA A C 1
ATOM 722 O O . ALA A 1 88 ? 4.09 16 5.039 1 98.5 88 ALA A O 1
ATOM 723 N N . ILE A 1 89 ? 3.008 14.094 4.441 1 98.44 89 ILE A N 1
ATOM 724 C CA . ILE A 1 89 ? 1.7 14.734 4.336 1 98.44 89 ILE A CA 1
ATOM 725 C C . ILE A 1 89 ? 1.232 15.188 5.719 1 98.44 89 ILE A C 1
ATOM 727 O O . ILE A 1 89 ? 0.598 16.234 5.855 1 98.44 89 ILE A O 1
ATOM 731 N N . GLU A 1 90 ? 1.518 14.406 6.742 1 97.94 90 GLU A N 1
ATOM 732 C CA . GLU A 1 90 ? 1.154 14.781 8.102 1 97.94 90 GLU A CA 1
ATOM 733 C C . GLU A 1 90 ? 1.821 16.094 8.516 1 97.94 90 GLU A C 1
ATOM 735 O O . GLU A 1 90 ? 1.181 16.969 9.109 1 97.94 90 GLU A O 1
ATOM 740 N N . GLU A 1 91 ? 3.098 16.25 8.102 1 98.25 91 GLU A N 1
ATOM 741 C CA . GLU A 1 91 ? 3.803 17.5 8.375 1 98.25 91 GLU A CA 1
ATOM 742 C C . GLU A 1 91 ? 3.193 18.656 7.602 1 98.25 91 GLU A C 1
ATOM 744 O O . GLU A 1 91 ? 3.072 19.766 8.133 1 98.25 91 GLU A O 1
ATOM 749 N N . LEU A 1 92 ? 2.873 18.344 6.418 1 98.75 92 LEU A N 1
ATOM 750 C CA . LEU A 1 92 ? 2.246 19.359 5.57 1 98.75 92 LEU A CA 1
ATOM 751 C C . LEU A 1 92 ? 0.917 19.812 6.164 1 98.75 92 LEU A C 1
ATOM 753 O O . LEU A 1 92 ? 0.621 21 6.188 1 98.75 92 LEU A O 1
ATOM 757 N N . ILE A 1 93 ? 0.152 18.859 6.629 1 98.31 93 ILE A N 1
ATOM 758 C CA . ILE A 1 93 ? -1.132 19.156 7.25 1 98.31 93 ILE A CA 1
ATOM 759 C C . ILE A 1 93 ? -0.912 20.016 8.5 1 98.31 93 ILE A C 1
ATOM 761 O O . ILE A 1 93 ? -1.64 20.969 8.742 1 98.31 93 ILE A O 1
ATOM 765 N N . GLU A 1 94 ? 0.089 19.656 9.289 1 98.38 94 GLU A N 1
ATOM 766 C CA . GLU A 1 94 ? 0.423 20.453 10.461 1 98.38 94 GLU A CA 1
ATOM 767 C C . GLU A 1 94 ? 0.707 21.906 10.086 1 98.38 94 GLU A C 1
ATOM 769 O O . GLU A 1 94 ? 0.192 22.828 10.719 1 98.38 94 GLU A O 1
ATOM 774 N N . PHE A 1 95 ? 1.456 22.125 9.078 1 98.75 95 PHE A N 1
ATOM 775 C CA . PHE A 1 95 ? 1.803 23.453 8.57 1 98.75 95 PHE A CA 1
ATOM 776 C C . PHE A 1 95 ? 0.55 24.234 8.195 1 98.75 95 PHE A C 1
ATOM 778 O O . PHE A 1 95 ? 0.318 25.328 8.703 1 98.75 95 PHE A O 1
ATOM 785 N N . PHE A 1 96 ? -0.314 23.656 7.402 1 98.5 96 PHE A N 1
ATOM 786 C CA . PHE A 1 96 ? -1.468 24.359 6.859 1 98.5 96 PHE A CA 1
ATOM 787 C C . PHE A 1 96 ? -2.523 24.578 7.934 1 98.5 96 PHE A C 1
ATOM 789 O O . PHE A 1 96 ? -3.143 25.641 7.996 1 98.5 96 PHE A O 1
ATOM 796 N N . THR A 1 97 ? -2.734 23.578 8.789 1 97.44 97 THR A N 1
ATOM 797 C CA . THR A 1 97 ? -3.734 23.719 9.844 1 97.44 97 THR A CA 1
ATOM 798 C C . THR A 1 97 ? -3.293 24.766 10.867 1 97.44 97 THR A C 1
ATOM 800 O O . THR A 1 97 ? -4.094 25.594 11.297 1 97.44 97 THR A O 1
ATOM 803 N N . PHE A 1 98 ? -2.004 24.766 11.25 1 97.88 98 PHE A N 1
ATOM 804 C CA . PHE A 1 98 ? -1.499 25.766 12.188 1 97.88 98 PHE A CA 1
ATOM 805 C C . PHE A 1 98 ? -1.564 27.156 11.57 1 97.88 98 PHE A C 1
ATOM 807 O O . PHE A 1 98 ? -1.964 28.125 12.234 1 97.88 98 PHE A O 1
ATOM 814 N N . GLY A 1 99 ? -1.105 27.234 10.344 1 97.25 99 GLY A N 1
ATOM 815 C CA . GLY A 1 99 ? -1.162 28.516 9.664 1 97.25 99 GLY A CA 1
ATOM 816 C C . GLY A 1 99 ? -2.557 29.109 9.625 1 97.25 99 GLY A C 1
ATOM 817 O O . GLY A 1 99 ? -2.734 30.297 9.898 1 97.25 99 GLY A O 1
ATOM 818 N N . TYR A 1 100 ? -3.506 28.297 9.289 1 97.38 100 TYR A N 1
ATOM 819 C CA . TYR A 1 100 ? -4.883 28.781 9.242 1 97.38 100 TYR A CA 1
ATOM 820 C C . TYR A 1 100 ? -5.383 29.141 10.641 1 97.38 100 TYR A C 1
ATOM 822 O O . TYR A 1 100 ? -5.992 30.203 10.828 1 97.38 100 TYR A O 1
ATOM 830 N N . TYR A 1 101 ? -5.117 28.359 11.602 1 96.19 101 TYR A N 1
ATOM 831 C CA . TYR A 1 101 ? -5.598 28.562 12.961 1 96.19 101 TYR A CA 1
ATOM 832 C C . TYR A 1 101 ? -5.008 29.844 13.555 1 96.19 101 TYR A C 1
ATOM 834 O O . TYR A 1 101 ? -5.707 30.609 14.219 1 96.19 101 TYR A O 1
ATOM 842 N N . LYS A 1 102 ? -3.752 30.047 13.375 1 94.69 102 LYS A N 1
ATOM 843 C CA . LYS A 1 102 ? -3.037 31.172 13.961 1 94.69 102 LYS A CA 1
ATOM 844 C C . LYS A 1 102 ? -3.74 32.5 13.641 1 94.69 102 LYS A C 1
ATOM 846 O O . LYS A 1 102 ? -3.801 33.375 14.484 1 94.69 102 LYS A O 1
ATOM 851 N N . PHE A 1 103 ? -4.32 32.594 12.492 1 94 103 PHE A N 1
ATOM 852 C CA . PHE A 1 103 ? -4.844 33.875 12.055 1 94 103 PHE A CA 1
ATOM 853 C C . PHE A 1 103 ? -6.367 33.906 12.133 1 94 103 PHE A C 1
ATOM 855 O O . PHE A 1 103 ? -6.977 34.969 12.227 1 94 103 PHE A O 1
ATOM 862 N N . ASN A 1 104 ? -6.988 32.656 12.117 1 94 104 ASN A N 1
ATOM 863 C CA . ASN A 1 104 ? -8.445 32.625 12.008 1 94 104 ASN A CA 1
ATOM 864 C C . ASN A 1 104 ? -9.078 32.031 13.258 1 94 104 ASN A C 1
ATOM 866 O O . ASN A 1 104 ? -10.297 32.094 13.438 1 94 104 ASN A O 1
ATOM 870 N N . PHE A 1 105 ? -8.352 31.344 14.102 1 93.19 105 PHE A N 1
ATOM 871 C CA . PHE A 1 105 ? -8.812 30.734 15.344 1 93.19 105 PHE A CA 1
ATOM 872 C C . PHE A 1 105 ? -9.898 29.703 15.062 1 93.19 105 PHE A C 1
ATOM 874 O O . PHE A 1 105 ? -10.891 29.625 15.797 1 93.19 105 PHE A O 1
ATOM 881 N N . GLU A 1 106 ? -9.68 29.047 13.953 1 92.94 106 GLU A N 1
ATOM 882 C CA . GLU A 1 106 ? -10.594 27.984 13.531 1 92.94 106 GLU A CA 1
ATOM 883 C C . GLU A 1 106 ? -9.828 26.812 12.93 1 92.94 106 GLU A C 1
ATOM 885 O O . GLU A 1 106 ? -8.727 26.984 12.398 1 92.94 106 GLU A O 1
ATOM 890 N N . LEU A 1 107 ? -10.422 25.719 12.984 1 93.88 107 LEU A N 1
ATOM 891 C CA . LEU A 1 107 ? -9.82 24.531 12.391 1 93.88 107 LEU A CA 1
ATOM 892 C C . LEU A 1 107 ? -9.969 24.547 10.867 1 93.88 107 LEU A C 1
ATOM 894 O O . LEU A 1 107 ? -11.047 24.828 10.352 1 93.88 107 LEU A O 1
ATOM 898 N N . LEU A 1 108 ? -8.867 24.328 10.227 1 94.5 108 LEU A N 1
ATOM 899 C CA . LEU A 1 108 ? -8.914 24.172 8.773 1 94.5 108 LEU A CA 1
ATOM 900 C C . LEU A 1 108 ? -9.727 22.938 8.391 1 94.5 108 LEU A C 1
ATOM 902 O O . LEU A 1 108 ? -9.461 21.828 8.867 1 94.5 108 LEU A O 1
ATOM 906 N N . LYS A 1 109 ? -10.656 23.125 7.547 1 91.19 109 LYS A N 1
ATOM 907 C CA . LYS A 1 109 ? -11.477 22 7.094 1 91.19 109 LYS A CA 1
ATOM 908 C C . LYS A 1 109 ? -10.68 21.078 6.16 1 91.19 109 LYS A C 1
ATOM 910 O O . LYS A 1 109 ? -9.898 21.562 5.34 1 91.19 109 LYS A O 1
ATOM 915 N N . TYR A 1 110 ? -10.977 19.781 6.25 1 91.94 110 TYR A N 1
ATOM 916 C CA . TYR A 1 110 ? -10.305 18.797 5.418 1 91.94 110 TYR A CA 1
ATOM 917 C C . TYR A 1 110 ? -10.523 19.078 3.938 1 91.94 110 TYR A C 1
ATOM 919 O O . TYR A 1 110 ? -9.586 19 3.139 1 91.94 110 TYR A O 1
ATOM 927 N N . GLU A 1 111 ? -11.734 19.453 3.555 1 90.38 111 GLU A N 1
ATOM 928 C CA . GLU A 1 111 ? -12.078 19.719 2.162 1 90.38 111 GLU A CA 1
ATOM 929 C C . GLU A 1 111 ? -11.305 20.922 1.624 1 90.38 111 GLU A C 1
ATOM 931 O O . GLU A 1 111 ? -10.906 20.938 0.456 1 90.38 111 GLU A O 1
ATOM 936 N N . ASP A 1 112 ? -11.148 21.891 2.502 1 93.62 112 ASP A N 1
ATOM 937 C CA . ASP A 1 112 ? -10.383 23.078 2.1 1 93.62 112 ASP A CA 1
ATOM 938 C C . ASP A 1 112 ? -8.906 22.734 1.942 1 93.62 112 ASP A C 1
ATOM 940 O O . ASP A 1 112 ? -8.234 23.25 1.046 1 93.62 112 ASP A O 1
ATOM 944 N N . PHE A 1 113 ? -8.43 21.875 2.797 1 95.25 113 PHE A N 1
ATOM 945 C CA . PHE A 1 113 ? -7.055 21.422 2.666 1 95.25 113 PHE A CA 1
ATOM 946 C C . PHE A 1 113 ? -6.844 20.703 1.334 1 95.25 113 PHE A C 1
ATOM 948 O O . PHE A 1 113 ? -5.879 21 0.618 1 95.25 113 PHE A O 1
ATOM 955 N N . LEU A 1 114 ? -7.785 19.859 0.986 1 94.25 114 LEU A N 1
ATOM 956 C CA . LEU A 1 114 ? -7.688 19.125 -0.272 1 94.25 114 LEU A CA 1
ATOM 957 C C . LEU A 1 114 ? -7.734 20.078 -1.461 1 94.25 114 LEU A C 1
ATOM 959 O O . LEU A 1 114 ? -7.023 19.875 -2.449 1 94.25 114 LEU A O 1
ATOM 963 N N . THR A 1 115 ? -8.555 21.031 -1.305 1 95.38 115 THR A N 1
ATOM 964 C CA . THR A 1 115 ? -8.648 22.031 -2.367 1 95.38 115 THR A CA 1
ATOM 965 C C . THR A 1 115 ? -7.316 22.75 -2.549 1 95.38 115 THR A C 1
ATOM 967 O O . THR A 1 115 ? -6.855 22.953 -3.678 1 95.38 115 THR A O 1
ATOM 970 N N . MET A 1 116 ? -6.684 23.125 -1.498 1 97.25 116 MET A N 1
ATOM 971 C CA . MET A 1 116 ? -5.395 23.797 -1.579 1 97.25 116 MET A CA 1
ATOM 972 C C . MET A 1 116 ? -4.332 22.875 -2.176 1 97.25 116 MET A C 1
ATOM 974 O O . MET A 1 116 ? -3.498 23.312 -2.967 1 97.25 116 MET A O 1
ATOM 978 N N . MET A 1 117 ? -4.375 21.594 -1.785 1 97.19 117 MET A N 1
ATOM 979 C CA . MET A 1 117 ? -3.434 20.625 -2.344 1 97.19 117 MET A CA 1
ATOM 980 C C . MET A 1 117 ? -3.625 20.484 -3.85 1 97.19 117 MET A C 1
ATOM 982 O O . MET A 1 117 ? -2.65 20.406 -4.598 1 97.19 117 MET A O 1
ATOM 986 N N . GLN A 1 118 ? -4.855 20.469 -4.242 1 96.56 118 GLN A N 1
ATOM 987 C CA . GLN A 1 118 ? -5.148 20.375 -5.668 1 96.56 118 GLN A CA 1
ATOM 988 C C . GLN A 1 118 ? -4.617 21.594 -6.422 1 96.56 118 GLN A C 1
ATOM 990 O O . GLN A 1 118 ? -4.059 21.453 -7.512 1 96.56 118 GLN A O 1
ATOM 995 N N . LEU A 1 119 ? -4.828 22.734 -5.875 1 97 119 LEU A N 1
ATOM 996 C CA . LEU A 1 119 ? -4.316 23.969 -6.48 1 97 119 LEU A CA 1
ATOM 997 C C . LEU A 1 119 ? -2.795 23.938 -6.562 1 97 119 LEU A C 1
ATOM 999 O O . LEU A 1 119 ? -2.217 24.344 -7.57 1 97 119 LEU A O 1
ATOM 1003 N N . LEU A 1 120 ? -2.139 23.422 -5.543 1 97.44 120 LEU A N 1
ATOM 1004 C CA . LEU A 1 120 ? -0.683 23.328 -5.543 1 97.44 120 LEU A CA 1
ATOM 1005 C C . LEU A 1 120 ? -0.206 22.344 -6.613 1 97.44 120 LEU A C 1
ATOM 1007 O O . LEU A 1 120 ? 0.737 22.641 -7.352 1 97.44 120 LEU A O 1
ATOM 1011 N N . ILE A 1 121 ? -0.887 21.234 -6.68 1 96.88 121 ILE A N 1
ATOM 1012 C CA . ILE A 1 121 ? -0.519 20.219 -7.66 1 96.88 121 ILE A CA 1
ATOM 1013 C C . ILE A 1 121 ? -0.644 20.781 -9.07 1 96.88 121 ILE A C 1
ATOM 1015 O O . ILE A 1 121 ? 0.158 20.469 -9.953 1 96.88 121 ILE A O 1
ATOM 1019 N N . GLU A 1 122 ? -1.581 21.703 -9.242 1 95.12 122 GLU A N 1
ATOM 1020 C CA . GLU A 1 122 ? -1.806 22.344 -10.539 1 95.12 122 GLU A CA 1
ATOM 1021 C C . GLU A 1 122 ? -0.875 23.531 -10.734 1 95.12 122 GLU A C 1
ATOM 1023 O O . GLU A 1 122 ? -0.93 24.203 -11.766 1 95.12 122 GLU A O 1
ATOM 1028 N N . GLU A 1 123 ? -0.036 23.766 -9.727 1 94.12 123 GLU A N 1
ATOM 1029 C CA . GLU A 1 123 ? 0.945 24.844 -9.766 1 94.12 123 GLU A CA 1
ATOM 1030 C C . GLU A 1 123 ? 0.276 26.188 -10.039 1 94.12 123 GLU A C 1
ATOM 1032 O O . GLU A 1 123 ? 0.726 26.953 -10.898 1 94.12 123 GLU A O 1
ATOM 1037 N N . SER A 1 124 ? -0.827 26.391 -9.25 1 90.69 124 SER A N 1
ATOM 1038 C CA . SER A 1 124 ? -1.603 27.609 -9.477 1 90.69 124 SER A CA 1
ATOM 1039 C C . SER A 1 124 ? -2.086 28.219 -8.156 1 90.69 124 SER A C 1
ATOM 1041 O O . SER A 1 124 ? -2.072 27.547 -7.121 1 90.69 124 SER A O 1
ATOM 1043 N N . GLU A 1 125 ? -2.328 29.531 -8.086 1 93.81 125 GLU A N 1
ATOM 1044 C CA . GLU A 1 125 ? -3.107 30.25 -7.082 1 93.81 125 GLU A CA 1
ATOM 1045 C C . GLU A 1 125 ? -2.383 30.281 -5.738 1 93.81 125 GLU A C 1
ATOM 1047 O O . GLU A 1 125 ? -3 30.094 -4.688 1 93.81 125 GLU A O 1
ATOM 1052 N N . PHE A 1 126 ? -1.088 30.453 -5.824 1 96.75 126 PHE A N 1
ATOM 1053 C CA . PHE A 1 126 ? -0.306 30.5 -4.594 1 96.75 126 PHE A CA 1
ATOM 1054 C C . PHE A 1 126 ? -0.775 31.656 -3.707 1 96.75 126 PHE A C 1
ATOM 1056 O O . PHE A 1 126 ? -0.918 31.484 -2.494 1 96.75 126 PHE A O 1
ATOM 1063 N N . GLU A 1 127 ? -1.079 32.781 -4.301 1 95.62 127 GLU A N 1
ATOM 1064 C CA . GLU A 1 127 ? -1.519 33.969 -3.547 1 95.62 127 GLU A CA 1
ATOM 1065 C C . GLU A 1 127 ? -2.867 33.719 -2.879 1 95.62 127 GLU A C 1
ATOM 1067 O O . GLU A 1 127 ? -3.084 34.125 -1.733 1 95.62 127 GLU A O 1
ATOM 1072 N N . ALA A 1 128 ? -3.727 33.094 -3.605 1 96.94 128 ALA A N 1
ATOM 1073 C CA . ALA A 1 128 ? -5.055 32.812 -3.068 1 96.94 128 ALA A CA 1
ATOM 1074 C C . ALA A 1 128 ? -4.973 31.859 -1.87 1 96.94 128 ALA A C 1
ATOM 1076 O O . ALA A 1 128 ? -5.742 31.984 -0.917 1 96.94 128 ALA A O 1
ATOM 1077 N N . ILE A 1 129 ? -4.094 30.891 -1.953 1 98.12 129 ILE A N 1
ATOM 1078 C CA . ILE A 1 129 ? -3.91 29.938 -0.859 1 98.12 129 ILE A CA 1
ATOM 1079 C C . ILE A 1 129 ? -3.418 30.688 0.384 1 98.12 129 ILE A C 1
ATOM 1081 O O . ILE A 1 129 ? -3.941 30.484 1.482 1 98.12 129 ILE A O 1
ATOM 1085 N N . ILE A 1 130 ? -2.461 31.547 0.184 1 97.88 130 ILE A N 1
ATOM 1086 C CA . ILE A 1 130 ? -1.897 32.281 1.301 1 97.88 130 ILE A CA 1
ATOM 1087 C C . ILE A 1 130 ? -2.957 33.219 1.885 1 97.88 130 ILE A C 1
ATOM 1089 O O . ILE A 1 130 ? -3.094 33.344 3.105 1 97.88 130 ILE A O 1
ATOM 1093 N N . GLU A 1 131 ? -3.725 33.875 1.059 1 96.94 131 GLU A N 1
ATOM 1094 C CA . GLU A 1 131 ? -4.797 34.75 1.515 1 96.94 131 GLU A CA 1
ATOM 1095 C C . GLU A 1 131 ? -5.844 33.969 2.312 1 96.94 131 GLU A C 1
ATOM 1097 O O . GLU A 1 131 ? -6.367 34.469 3.309 1 96.94 131 GLU A O 1
ATOM 1102 N N . TYR A 1 132 ? -6.129 32.844 1.827 1 97.38 132 TYR A N 1
ATOM 1103 C CA . TYR A 1 132 ? -7.062 32 2.568 1 97.38 132 TYR A CA 1
ATOM 1104 C C . TYR A 1 132 ? -6.512 31.656 3.945 1 97.38 132 TYR A C 1
ATOM 1106 O O . TYR A 1 132 ? -7.227 31.734 4.945 1 97.38 132 TYR A O 1
ATOM 1114 N N . LEU A 1 133 ? -5.219 31.281 3.959 1 96.81 133 LEU A N 1
ATOM 1115 C CA . LEU A 1 133 ? -4.594 30.875 5.215 1 96.81 133 LEU A CA 1
ATOM 1116 C C . LEU A 1 133 ? -4.586 32.031 6.211 1 96.81 133 LEU A C 1
ATOM 1118 O O . LEU A 1 133 ? -4.824 31.828 7.406 1 96.81 133 LEU A O 1
ATOM 1122 N N . ILE A 1 134 ? -4.391 33.25 5.754 1 95.19 134 ILE A N 1
ATOM 1123 C CA . ILE A 1 134 ? -4.172 34.375 6.645 1 95.19 134 ILE A CA 1
ATOM 1124 C C . ILE A 1 134 ? -5.5 35.094 6.918 1 95.19 134 ILE A C 1
ATOM 1126 O O . ILE A 1 134 ? -5.789 35.438 8.062 1 95.19 134 ILE A O 1
ATOM 1130 N N . TRP A 1 135 ? -6.363 35.188 5.906 1 95.19 135 TRP A N 1
ATOM 1131 C CA . TRP A 1 135 ? -7.531 36.062 6.055 1 95.19 135 TRP A CA 1
ATOM 1132 C C . TRP A 1 135 ? -8.82 35.25 5.953 1 95.19 135 TRP A C 1
ATOM 1134 O O . TRP A 1 135 ? -9.914 35.781 6.168 1 95.19 135 TRP A O 1
ATOM 1144 N N . GLY A 1 136 ? -8.742 34 5.598 1 94.38 136 GLY A N 1
ATOM 1145 C CA . GLY A 1 136 ? -9.93 33.188 5.488 1 94.38 136 GLY A CA 1
ATOM 1146 C C . GLY A 1 136 ? -10.773 33.5 4.266 1 94.38 136 GLY A C 1
ATOM 1147 O O . GLY A 1 136 ? -11.992 33.312 4.277 1 94.38 136 GLY A O 1
ATOM 1148 N N . THR A 1 137 ? -10.094 34.062 3.26 1 94.69 137 THR A N 1
ATOM 1149 C CA . THR A 1 137 ? -10.797 34.375 2.025 1 94.69 137 THR A CA 1
ATOM 1150 C C . THR A 1 137 ? -11.211 33.125 1.286 1 94.69 137 THR A C 1
ATOM 1152 O O . THR A 1 137 ? -10.828 32 1.677 1 94.69 137 THR A O 1
ATOM 1155 N N . GLU A 1 138 ? -11.961 33.25 0.282 1 93.75 138 GLU A N 1
ATOM 1156 C CA . GLU A 1 138 ? -12.453 32.094 -0.465 1 93.75 138 GLU A CA 1
ATOM 1157 C C . GLU A 1 138 ? -11.359 31.484 -1.341 1 93.75 138 GLU A C 1
ATOM 1159 O O . GLU A 1 138 ? -10.555 32.219 -1.925 1 93.75 138 GLU A O 1
ATOM 1164 N N . LEU A 1 139 ? -11.32 30.172 -1.372 1 94.88 139 LEU A N 1
ATOM 1165 C CA . LEU A 1 139 ? -10.406 29.453 -2.248 1 94.88 139 LEU A CA 1
ATOM 1166 C C . LEU A 1 139 ? -10.984 29.328 -3.654 1 94.88 139 LEU A C 1
ATOM 1168 O O . LEU A 1 139 ? -12.18 29.078 -3.818 1 94.88 139 LEU A O 1
ATOM 1172 N N . PRO A 1 140 ? -10.188 29.547 -4.629 1 93.62 140 PRO A N 1
ATOM 1173 C CA . PRO A 1 140 ? -10.664 29.266 -5.988 1 93.62 140 PRO A CA 1
ATOM 1174 C C . PRO A 1 140 ? -10.906 27.781 -6.23 1 93.62 140 PRO A C 1
ATOM 1176 O O . PRO A 1 140 ? -10.297 26.938 -5.574 1 93.62 140 PRO A O 1
ATOM 1179 N N . ASP A 1 141 ? -11.797 27.516 -7.203 1 90.06 141 ASP A N 1
ATOM 1180 C CA . ASP A 1 141 ? -12.023 26.141 -7.605 1 90.06 141 ASP A CA 1
ATOM 1181 C C . ASP A 1 141 ? -10.867 25.609 -8.453 1 90.06 141 ASP A C 1
ATOM 1183 O O . ASP A 1 141 ? -10.414 26.297 -9.375 1 90.06 141 ASP A O 1
ATOM 1187 N N . PRO A 1 142 ? -10.438 24.422 -8.031 1 87.19 142 PRO A N 1
ATOM 1188 C CA . PRO A 1 142 ? -9.438 23.828 -8.922 1 87.19 142 PRO A CA 1
ATOM 1189 C C . PRO A 1 142 ? -10 23.484 -10.305 1 87.19 142 PRO A C 1
ATOM 1191 O O . PRO A 1 142 ? -11.219 23.422 -10.477 1 87.19 142 PRO A O 1
ATOM 1194 N N . GLU A 1 143 ? -9.148 23.422 -11.234 1 81.62 143 GLU A N 1
ATOM 1195 C CA . GLU A 1 143 ? -9.547 23.109 -12.602 1 81.62 143 GLU A CA 1
ATOM 1196 C C . GLU A 1 143 ? -10.039 21.656 -12.711 1 81.62 143 GLU A C 1
ATOM 1198 O O . GLU A 1 143 ? -11.031 21.391 -13.383 1 81.62 143 GLU A O 1
ATOM 1203 N N . ASN A 1 144 ? -9.258 20.75 -12.125 1 75.94 144 ASN A N 1
ATOM 1204 C CA . ASN A 1 144 ? -9.57 19.328 -12.156 1 75.94 144 ASN A CA 1
ATOM 1205 C C . ASN A 1 144 ? -9.922 18.797 -10.773 1 75.94 144 ASN A C 1
ATOM 1207 O O . ASN A 1 144 ? -9.328 19.219 -9.773 1 75.94 144 ASN A O 1
ATOM 1211 N N . VAL A 1 145 ? -11.18 18.484 -10.672 1 64.75 145 VAL A N 1
ATOM 1212 C CA . VAL A 1 145 ? -11.547 17.891 -9.391 1 64.75 145 VAL A CA 1
ATOM 1213 C C . VAL A 1 145 ? -11 16.469 -9.312 1 64.75 145 VAL A C 1
ATOM 1215 O O . VAL A 1 145 ? -11.648 15.516 -9.773 1 64.75 145 VAL A O 1
ATOM 1218 N N . SER A 1 146 ? -9.664 16.312 -9.438 1 65.75 146 SER A N 1
ATOM 1219 C CA . SER A 1 146 ? -9.109 14.969 -9.352 1 65.75 146 SER A CA 1
ATOM 1220 C C . SER A 1 146 ? -8.891 14.555 -7.902 1 65.75 146 SER A C 1
ATOM 1222 O O . SER A 1 146 ? -8.648 15.406 -7.039 1 65.75 146 SER A O 1
ATOM 1224 N N . THR A 1 147 ? -9.266 13.383 -7.66 1 78.06 147 THR A N 1
ATOM 1225 C CA . THR A 1 147 ? -9.078 12.797 -6.336 1 78.06 147 THR A CA 1
ATOM 1226 C C . THR A 1 147 ? -7.598 12.586 -6.043 1 78.06 147 THR A C 1
ATOM 1228 O O . THR A 1 147 ? -6.879 11.992 -6.848 1 78.06 147 THR A O 1
ATOM 1231 N N . ILE A 1 148 ? -7.074 13.32 -5.082 1 91.75 148 ILE A N 1
ATOM 1232 C CA . ILE A 1 148 ? -5.727 13.086 -4.582 1 91.75 148 ILE A CA 1
ATOM 1233 C C . ILE A 1 148 ? -5.684 11.758 -3.822 1 91.75 148 ILE A C 1
ATOM 1235 O O . ILE A 1 148 ? -6.223 11.648 -2.719 1 91.75 148 ILE A O 1
ATOM 1239 N N . GLU A 1 149 ? -4.992 10.867 -4.391 1 88.44 149 GLU A N 1
ATOM 1240 C CA . GLU A 1 149 ? -5.074 9.508 -3.873 1 88.44 149 GLU A CA 1
ATOM 1241 C C . GLU A 1 149 ? -4.086 9.289 -2.732 1 88.44 149 GLU A C 1
ATOM 1243 O O . GLU A 1 149 ? -4.23 8.352 -1.947 1 88.44 149 GLU A O 1
ATOM 1248 N N . PHE A 1 150 ? -3.07 10.148 -2.709 1 93.94 150 PHE A N 1
ATOM 1249 C CA . PHE A 1 150 ? -2.02 9.883 -1.735 1 93.94 150 PHE A CA 1
ATOM 1250 C C . PHE A 1 150 ? -2.271 10.648 -0.443 1 93.94 150 PHE A C 1
ATOM 1252 O O . PHE A 1 150 ? -1.428 10.656 0.455 1 93.94 150 PHE A O 1
ATOM 1259 N N . ILE A 1 151 ? -3.445 11.281 -0.295 1 95 151 ILE A N 1
ATOM 1260 C CA . ILE A 1 151 ? -3.857 11.938 0.938 1 95 151 ILE A CA 1
ATOM 1261 C C . ILE A 1 151 ? -5.156 11.32 1.446 1 95 151 ILE A C 1
ATOM 1263 O O . ILE A 1 151 ? -6.117 11.164 0.688 1 95 151 ILE A O 1
ATOM 1267 N N . ASP A 1 152 ? -5.16 11 2.684 1 92.5 152 ASP A N 1
ATOM 1268 C CA . ASP A 1 152 ? -6.305 10.359 3.324 1 92.5 152 ASP A CA 1
ATOM 1269 C C . ASP A 1 152 ? -6.75 11.141 4.562 1 92.5 152 ASP A C 1
ATOM 1271 O O . ASP A 1 152 ? -5.957 11.875 5.156 1 92.5 152 ASP A O 1
ATOM 1275 N N . ILE A 1 153 ? -7.98 11.016 4.93 1 92.62 153 ILE A N 1
ATOM 1276 C CA . ILE A 1 153 ? -8.508 11.703 6.105 1 92.62 153 ILE A CA 1
ATOM 1277 C C . ILE A 1 153 ? -7.734 11.273 7.348 1 92.62 153 ILE A C 1
ATOM 1279 O O . ILE A 1 153 ? -7.594 12.047 8.297 1 92.62 153 ILE A O 1
ATOM 1283 N N . SER A 1 154 ? -7.227 10.086 7.332 1 93.81 154 SER A N 1
ATOM 1284 C CA . SER A 1 154 ? -6.414 9.625 8.453 1 93.81 154 SER A CA 1
ATOM 1285 C C . SER A 1 154 ? -5.16 10.477 8.617 1 93.81 154 SER A C 1
ATOM 1287 O O . SER A 1 154 ? -4.723 10.734 9.734 1 93.81 154 SER A O 1
ATOM 1289 N N . ASP A 1 155 ? -4.562 10.898 7.469 1 95.75 155 ASP A N 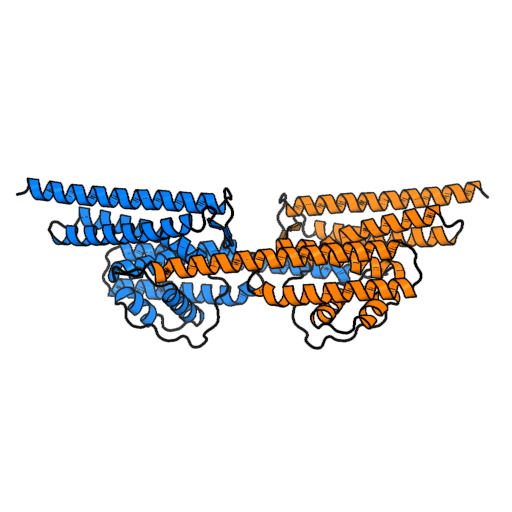1
ATOM 1290 C CA . ASP A 1 155 ? -3.422 11.805 7.535 1 95.75 155 ASP A CA 1
ATOM 1291 C C . ASP A 1 155 ? -3.805 13.117 8.219 1 95.75 155 ASP A C 1
ATOM 1293 O O . ASP A 1 155 ? -3.025 13.664 8.992 1 95.75 155 ASP A O 1
ATOM 1297 N N . TYR A 1 156 ? -4.949 13.578 7.852 1 95.44 156 TYR A N 1
ATOM 1298 C CA . TYR A 1 156 ? -5.465 14.82 8.414 1 95.44 156 TYR A CA 1
ATOM 1299 C C . TYR A 1 156 ? -5.625 14.711 9.93 1 95.44 156 TYR A C 1
ATOM 1301 O O . TYR A 1 156 ? -5.199 15.594 10.672 1 95.44 156 TYR A O 1
ATOM 1309 N N . LEU A 1 157 ? -6.203 13.617 10.352 1 95.06 157 LEU A N 1
ATOM 1310 C CA . LEU A 1 157 ? -6.391 13.375 11.781 1 95.06 157 LEU A CA 1
ATOM 1311 C C . LEU A 1 157 ? -5.055 13.383 12.516 1 95.06 157 LEU A C 1
ATOM 1313 O O . LEU A 1 157 ? -4.934 13.992 13.578 1 95.06 157 LEU A O 1
ATOM 1317 N N . MET A 1 158 ? -4.113 12.781 11.914 1 96.38 158 MET A N 1
ATOM 1318 C CA . MET A 1 158 ? -2.803 12.68 12.547 1 96.38 158 MET A CA 1
ATOM 1319 C C . MET A 1 158 ? -2.078 14.016 12.516 1 96.38 158 MET A C 1
ATOM 1321 O O . MET A 1 158 ? -1.384 14.375 13.469 1 96.38 158 MET A O 1
ATOM 1325 N N . GLY A 1 159 ? -2.236 1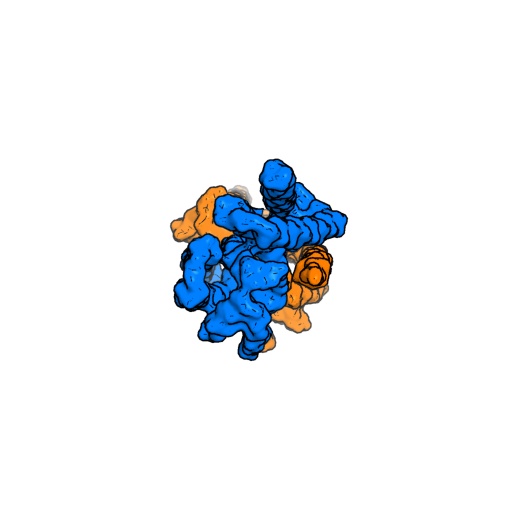4.703 11.422 1 96.56 159 GLY A N 1
ATOM 1326 C CA . GLY A 1 159 ? -1.622 16.016 11.305 1 96.56 159 GLY A CA 1
ATOM 1327 C C . GLY A 1 159 ? -2.17 17.016 12.297 1 96.56 159 GLY A C 1
ATOM 1328 O O . GLY A 1 159 ? -1.426 17.859 12.812 1 96.56 159 GLY A O 1
ATOM 1329 N N . ILE A 1 160 ? -3.406 16.922 12.594 1 95.62 160 ILE A N 1
ATOM 1330 C CA . ILE A 1 160 ? -4.043 17.812 13.555 1 95.62 160 ILE A CA 1
ATOM 1331 C C . ILE A 1 160 ? -3.428 17.609 14.938 1 95.62 160 ILE A C 1
ATOM 1333 O O . ILE A 1 160 ? -3.248 18.562 15.695 1 95.62 160 ILE A O 1
ATOM 1337 N N . PHE A 1 161 ? -3.07 16.344 15.266 1 96 161 PHE A N 1
ATOM 1338 C CA . PHE A 1 161 ? -2.41 16.094 16.547 1 96 161 PHE A CA 1
ATOM 1339 C C . PHE A 1 161 ? -1.179 16.984 16.703 1 96 161 PHE A C 1
ATOM 1341 O O . PHE A 1 161 ? -0.963 17.578 17.75 1 96 161 PHE A O 1
ATOM 1348 N N . ASP A 1 162 ? -0.458 17.062 15.617 1 96 162 ASP A N 1
ATOM 1349 C CA . ASP A 1 162 ? 0.788 17.828 15.672 1 96 162 ASP A CA 1
ATOM 1350 C C . ASP A 1 162 ? 0.513 19.328 15.703 1 96 162 ASP A C 1
ATOM 1352 O O . ASP A 1 162 ? 1.254 20.094 16.328 1 96 162 ASP A O 1
ATOM 1356 N N . CYS A 1 163 ? -0.529 19.703 15.133 1 96.56 163 CYS A N 1
ATOM 1357 C CA . CYS A 1 163 ? -0.954 21.094 15.141 1 96.56 163 CYS A CA 1
ATOM 1358 C C . CYS A 1 163 ? -1.277 21.562 16.562 1 96.56 163 CYS A C 1
ATOM 1360 O O . CYS A 1 163 ? -1.021 22.703 16.906 1 96.56 163 CYS A O 1
ATOM 1362 N N . THR A 1 164 ? -1.84 20.703 17.391 1 96.19 164 THR A N 1
ATOM 1363 C CA . THR A 1 164 ? -2.207 21.078 18.766 1 96.19 164 THR A CA 1
ATOM 1364 C C . THR A 1 164 ? -0.97 21.484 19.562 1 96.19 164 THR A C 1
ATOM 1366 O O . THR A 1 164 ? -1.034 22.375 20.406 1 96.19 164 THR A O 1
ATOM 1369 N N . GLY A 1 165 ? 0.142 20.859 19.312 1 95.75 165 GLY A N 1
ATOM 1370 C CA . GLY A 1 165 ? 1.396 21.25 19.938 1 95.75 165 GLY A CA 1
ATOM 1371 C C . GLY A 1 165 ? 1.839 22.656 19.547 1 95.75 165 GLY A C 1
ATOM 1372 O O . GLY A 1 165 ? 2.322 23.406 20.391 1 95.75 165 GLY A O 1
ATOM 1373 N N . GLU A 1 166 ? 1.644 22.953 18.312 1 96.06 166 GLU A N 1
ATOM 1374 C CA . GLU A 1 166 ? 2.01 24.281 17.844 1 96.06 166 GLU A CA 1
ATOM 1375 C C . GLU A 1 166 ? 1.122 25.359 18.453 1 96.06 166 GLU A C 1
ATOM 1377 O O . GLU A 1 166 ? 1.591 26.453 18.766 1 96.06 166 GLU A O 1
ATOM 1382 N N . ILE A 1 167 ? -0.102 25.016 18.625 1 95 167 ILE A N 1
ATOM 1383 C CA . ILE A 1 167 ? -1.027 25.938 19.266 1 95 167 ILE A CA 1
ATOM 1384 C C . ILE A 1 167 ? -0.618 26.156 20.719 1 95 167 ILE A C 1
ATOM 1386 O O . ILE A 1 167 ? -0.607 27.297 21.203 1 95 167 ILE A O 1
ATOM 1390 N N . MET A 1 168 ? -0.299 25.094 21.375 1 93.94 168 MET A N 1
ATOM 1391 C CA . MET A 1 168 ? 0.177 25.188 22.75 1 93.94 168 MET A CA 1
ATOM 1392 C C . MET A 1 168 ? 1.414 26.062 22.844 1 93.94 168 MET A C 1
ATOM 1394 O O . MET A 1 168 ? 1.487 26.953 23.703 1 93.94 168 MET A O 1
ATOM 1398 N N . ARG A 1 169 ? 2.352 25.844 21.938 1 92.75 169 ARG A N 1
ATOM 1399 C CA . ARG A 1 169 ? 3.562 26.672 21.906 1 92.75 169 ARG A CA 1
ATOM 1400 C C . ARG A 1 169 ? 3.227 28.141 21.688 1 92.75 169 ARG A C 1
ATOM 1402 O O . ARG A 1 169 ? 3.836 29.016 22.297 1 92.75 169 ARG A O 1
ATOM 1409 N N . LEU A 1 170 ? 2.33 28.391 20.812 1 90.25 170 LEU A N 1
ATOM 1410 C CA . LEU A 1 170 ? 1.862 29.75 20.531 1 90.25 170 LEU A CA 1
ATOM 1411 C C . LEU A 1 170 ? 1.293 30.406 21.797 1 90.25 170 LEU A C 1
ATOM 1413 O O . LEU A 1 170 ? 1.575 31.562 22.078 1 90.25 170 LEU A O 1
ATOM 1417 N N . CYS A 1 171 ? 0.488 29.672 22.562 1 87.94 171 CYS A N 1
ATOM 1418 C CA . CYS A 1 171 ? -0.128 30.172 23.781 1 87.94 171 CYS A CA 1
ATOM 1419 C C . CYS A 1 171 ? 0.932 30.547 24.812 1 87.94 171 CYS A C 1
ATOM 1421 O O . CYS A 1 171 ? 0.846 31.609 25.438 1 87.94 171 CYS A O 1
ATOM 1423 N N . ILE A 1 172 ? 1.874 29.75 24.953 1 84.88 172 ILE A N 1
ATOM 1424 C CA . ILE A 1 172 ? 2.92 29.969 25.953 1 84.88 172 ILE A CA 1
ATOM 1425 C C . ILE A 1 172 ? 3.771 31.172 25.547 1 84.88 172 ILE A C 1
ATOM 1427 O O . ILE A 1 172 ? 4.117 32 26.391 1 84.88 172 ILE A O 1
ATOM 1431 N N . SER A 1 173 ? 4.086 31.297 24.344 1 83.5 173 SER A N 1
ATOM 1432 C CA . SER A 1 173 ? 4.922 32.375 23.875 1 83.5 173 SER A CA 1
ATOM 1433 C C . SER A 1 173 ? 4.211 33.719 24.016 1 83.5 173 SER A C 1
ATOM 1435 O O . SER A 1 173 ? 4.84 34.75 24.328 1 83.5 173 SER A O 1
ATOM 1437 N N . GLN A 1 174 ? 2.967 33.75 23.766 1 79.06 174 GLN A N 1
ATOM 1438 C CA . GLN A 1 174 ? 2.186 34.969 23.844 1 79.06 174 GLN A CA 1
ATOM 1439 C C . GLN A 1 174 ? 1.972 35.375 25.297 1 79.06 174 GLN A C 1
ATOM 1441 O O . GLN A 1 174 ? 1.766 36.562 25.578 1 79.06 174 GLN A O 1
ATOM 1446 N N . SER A 1 175 ? 1.938 34.5 26.203 1 74.88 175 SER A N 1
ATOM 1447 C CA . SER A 1 175 ? 1.724 34.812 27.609 1 74.88 175 SER A CA 1
ATOM 1448 C C . SER A 1 175 ? 2.967 35.438 28.234 1 74.88 175 SER A C 1
ATOM 1450 O O . SER A 1 175 ? 2.871 36.156 29.234 1 74.88 175 SER A O 1
ATOM 1452 N N . THR A 1 176 ? 4.133 35.094 27.828 1 67.25 176 THR A N 1
ATOM 1453 C CA . THR A 1 176 ? 5.359 35.656 28.375 1 67.25 176 THR A CA 1
ATOM 1454 C C . THR A 1 176 ? 5.578 37.094 27.891 1 67.25 176 THR A C 1
ATOM 1456 O O . THR A 1 176 ? 6.25 37.875 28.562 1 67.25 176 THR A O 1
ATOM 1459 N N . GLY A 1 177 ? 5.09 37.438 26.797 1 58.31 177 GLY A N 1
ATOM 1460 C CA . GLY A 1 177 ? 5.398 38.75 26.234 1 58.31 177 GLY A CA 1
ATOM 1461 C C . GLY A 1 177 ? 4.309 39.781 26.469 1 58.31 177 GLY A C 1
ATOM 1462 O O . GLY A 1 177 ? 4.531 40.969 26.312 1 58.31 177 GLY A O 1
ATOM 1463 N N . SER A 1 178 ? 3.004 39.469 26.406 1 56.31 178 SER A N 1
ATOM 1464 C CA . SER A 1 178 ? 1.938 40.469 26.406 1 56.31 178 SER A CA 1
ATOM 1465 C C . SER A 1 178 ? 1.32 40.625 27.797 1 56.31 178 SER A C 1
ATOM 1467 O O . SER A 1 178 ? 1.155 39.625 28.516 1 56.31 178 SER A O 1
ATOM 1469 N N . LYS A 1 179 ? 1.518 41.688 28.391 1 57.59 179 LYS A N 1
ATOM 1470 C CA . LYS A 1 179 ? 0.932 42.156 29.641 1 57.59 179 LYS A CA 1
ATOM 1471 C C . LYS A 1 179 ? -0.511 42.625 29.438 1 57.59 179 LYS A C 1
ATOM 1473 O O . LYS A 1 179 ? -0.826 43.281 28.453 1 57.59 179 LYS A O 1
ATOM 1478 N N . GLY A 1 180 ? -1.576 41.844 29.906 1 57.28 180 GLY A N 1
ATOM 1479 C CA . GLY A 1 180 ? -2.875 42.469 30.125 1 57.28 180 GLY A CA 1
ATOM 1480 C C . GLY A 1 180 ? -4.035 41.562 29.734 1 57.28 180 GLY A C 1
ATOM 1481 O O . GLY A 1 180 ? -3.852 40.375 29.5 1 57.28 180 GLY A O 1
ATOM 1482 N N . ASN A 1 181 ? -5.262 42.031 29.719 1 57.44 181 ASN A N 1
ATOM 1483 C CA . ASN A 1 181 ? -6.578 41.406 29.531 1 57.44 181 ASN A CA 1
ATOM 1484 C C . ASN A 1 181 ? -6.684 40.688 28.203 1 57.44 181 ASN A C 1
ATOM 1486 O O . ASN A 1 181 ? -7.336 39.656 28.109 1 57.44 181 ASN A O 1
ATOM 1490 N N . PHE A 1 182 ? -6.004 41.094 27.062 1 56.38 182 PHE A N 1
ATOM 1491 C CA . PHE A 1 182 ? -6.082 40.5 25.719 1 56.38 182 PHE A CA 1
ATOM 1492 C C . PHE A 1 182 ? -5.391 39.156 25.672 1 56.38 182 PHE A C 1
ATOM 1494 O O . PHE A 1 182 ? -5.891 38.219 25.031 1 56.38 182 PHE A O 1
ATOM 1501 N N . GLU A 1 183 ? -4.512 39.031 26.516 1 70.25 183 GLU A N 1
ATOM 1502 C CA . GLU A 1 183 ? -3.764 37.781 26.547 1 70.25 183 GLU A CA 1
ATOM 1503 C C . GLU A 1 183 ? -4.598 36.656 27.156 1 70.25 183 GLU A C 1
ATOM 1505 O O . GLU A 1 183 ? -4.586 35.531 26.672 1 70.25 183 GLU A O 1
ATOM 1510 N N . VAL A 1 184 ? -5.367 37.062 28.031 1 76.69 184 VAL A N 1
ATOM 1511 C CA . VAL A 1 184 ? -6.18 36.094 28.734 1 76.69 184 VAL A CA 1
ATOM 1512 C C . VAL A 1 184 ? -7.277 35.562 27.797 1 76.69 184 VAL A C 1
ATOM 1514 O O . VAL A 1 184 ? -7.559 34.375 27.781 1 76.69 184 VAL A O 1
ATOM 1517 N N . ASN A 1 185 ? -7.809 36.469 27.031 1 83.56 185 ASN A N 1
ATOM 1518 C CA . ASN A 1 185 ? -8.906 36.062 26.156 1 83.56 185 ASN A CA 1
ATOM 1519 C C . ASN A 1 185 ? -8.438 35.125 25.062 1 83.56 185 ASN A C 1
ATOM 1521 O O . ASN A 1 185 ? -9.102 34.125 24.781 1 83.56 185 ASN A O 1
ATOM 1525 N N . ASP A 1 186 ? -7.297 35.406 24.516 1 86.06 186 ASP A N 1
ATOM 1526 C CA . ASP A 1 186 ? -6.754 34.562 23.469 1 86.06 186 ASP A CA 1
ATOM 1527 C C . ASP A 1 186 ? -6.41 33.188 24.031 1 86.06 186 ASP A C 1
ATOM 1529 O O . ASP A 1 186 ? -6.691 32.156 23.406 1 86.06 186 ASP A O 1
ATOM 1533 N N . THR A 1 187 ? -5.828 33.188 25.156 1 87.56 187 THR A N 1
ATOM 1534 C CA . THR A 1 187 ? -5.453 31.922 25.781 1 87.56 187 THR A CA 1
ATOM 1535 C C . THR A 1 187 ? -6.688 31.094 26.141 1 87.56 187 THR A C 1
ATOM 1537 O O . THR A 1 187 ? -6.695 29.875 25.984 1 87.56 187 THR A O 1
ATOM 1540 N N . TRP A 1 188 ? -7.699 31.797 26.594 1 89.75 188 TRP A N 1
ATOM 1541 C CA . TRP A 1 188 ? -8.961 31.141 26.906 1 89.75 188 TRP A CA 1
ATOM 1542 C C . TRP A 1 188 ? -9.586 30.531 25.672 1 89.75 188 TRP A C 1
ATOM 1544 O O . TRP A 1 188 ? -10.07 29.391 25.703 1 89.75 188 TRP A O 1
ATOM 1554 N N . HIS A 1 189 ? -9.578 31.219 24.609 1 91.31 189 HIS A N 1
ATOM 1555 C CA . HIS A 1 189 ? -10.125 30.719 23.344 1 91.31 189 HIS A CA 1
ATOM 1556 C C . HIS A 1 189 ? -9.359 29.5 22.875 1 91.31 189 HIS A C 1
ATOM 1558 O O . HIS A 1 189 ? -9.969 28.516 22.438 1 91.31 189 HIS A O 1
ATOM 1564 N N . ASN A 1 190 ? -8.039 29.609 22.922 1 92.69 190 ASN A N 1
ATOM 1565 C CA . ASN A 1 190 ? -7.215 28.469 22.531 1 92.69 190 ASN A CA 1
ATOM 1566 C C . ASN A 1 190 ? -7.504 27.234 23.375 1 92.69 190 ASN A C 1
ATOM 1568 O O . ASN A 1 190 ? -7.59 26.125 22.859 1 92.69 190 ASN A O 1
ATOM 1572 N N . TYR A 1 191 ? -7.676 27.484 24.625 1 93.19 191 TYR A N 1
ATOM 1573 C CA . TYR A 1 191 ? -7.965 26.406 25.578 1 93.19 191 TYR A CA 1
ATOM 1574 C C . TYR A 1 191 ? -9.289 25.734 25.234 1 93.19 191 TYR A C 1
ATOM 1576 O O . TYR A 1 191 ? -9.352 24.5 25.125 1 93.19 191 TYR A O 1
ATOM 1584 N N . LYS A 1 192 ? -10.32 26.516 25.016 1 94 192 LYS A N 1
ATOM 1585 C CA . LYS A 1 192 ? -11.641 25.984 24.703 1 94 192 LYS A CA 1
ATOM 1586 C C . LYS A 1 192 ? -11.641 25.25 23.375 1 94 192 LYS A C 1
ATOM 1588 O O . LYS A 1 192 ? -12.281 24.203 23.219 1 94 192 LYS A O 1
ATOM 1593 N N . PHE A 1 193 ? -10.945 25.781 22.422 1 94.31 193 PHE A N 1
ATOM 1594 C CA . PHE A 1 193 ? -10.82 25.172 21.109 1 94.31 193 PHE A CA 1
ATOM 1595 C C . PHE A 1 193 ? -10.195 23.781 21.219 1 94.31 193 PHE A C 1
ATOM 1597 O O . PHE A 1 193 ? -10.727 22.812 20.672 1 94.31 193 PHE A O 1
ATOM 1604 N N . LEU A 1 194 ? -9.102 23.672 21.922 1 95.44 194 LEU A N 1
ATOM 1605 C CA . LEU A 1 194 ? -8.383 22.406 22.047 1 95.44 194 LEU A CA 1
ATOM 1606 C C . LEU A 1 194 ? -9.195 21.391 22.844 1 95.44 194 LEU A C 1
ATOM 1608 O O . LEU A 1 194 ? -9.164 20.203 22.547 1 95.44 194 LEU A O 1
ATOM 1612 N N . GLN A 1 195 ? -9.922 21.922 23.812 1 95.38 195 GLN A N 1
ATOM 1613 C CA . GLN A 1 195 ? -10.789 21.031 24.594 1 95.38 195 GLN A CA 1
ATOM 1614 C C . GLN A 1 195 ? -11.867 20.406 23.719 1 95.38 195 GLN A C 1
ATOM 1616 O O . GLN A 1 195 ? -12.117 19.203 23.797 1 95.38 195 GLN A O 1
ATOM 1621 N N . GLN A 1 196 ? -12.461 21.219 22.938 1 94.06 196 GLN A N 1
ATOM 1622 C CA . GLN A 1 196 ? -13.516 20.734 22.047 1 94.06 196 GLN A CA 1
ATOM 1623 C C . GLN A 1 196 ? -12.977 19.766 21.016 1 94.06 196 GLN A C 1
ATOM 1625 O O . GLN A 1 196 ? -13.617 18.766 20.703 1 94.06 196 GLN A O 1
ATOM 1630 N N . LEU A 1 197 ? -11.859 20.078 20.484 1 94.19 197 LEU A N 1
ATOM 1631 C CA . LEU A 1 197 ? -11.211 19.203 19.516 1 94.19 197 LEU A CA 1
ATOM 1632 C C . LEU A 1 197 ? -10.867 17.859 20.141 1 94.19 197 LEU A C 1
ATOM 1634 O O . LEU A 1 197 ? -11.086 16.812 19.531 1 94.19 197 LEU A O 1
ATOM 1638 N N . TYR A 1 198 ? -10.336 17.922 21.344 1 95.44 198 TYR A N 1
ATOM 1639 C CA . TYR A 1 198 ? -9.984 16.703 22.078 1 95.44 198 TYR A CA 1
ATOM 1640 C C . TYR A 1 198 ? -11.211 15.82 22.281 1 95.44 198 TYR A C 1
ATOM 1642 O O . TYR A 1 198 ? -11.125 14.594 22.125 1 95.44 198 TYR A O 1
ATOM 1650 N N . GLU A 1 199 ? -12.297 16.422 22.578 1 94.19 199 GLU A N 1
ATOM 1651 C CA . GLU A 1 199 ? -13.531 15.688 22.797 1 94.19 199 GLU A CA 1
ATOM 1652 C C . GLU A 1 199 ? -13.945 14.922 21.547 1 94.19 199 GLU A C 1
ATOM 1654 O O . GLU A 1 199 ? -14.5 13.82 21.625 1 94.19 199 GLU A O 1
ATOM 1659 N N . GLN A 1 200 ? -13.68 15.5 20.406 1 92.19 200 GLN A N 1
ATOM 1660 C CA . GLN A 1 200 ? -14.016 14.82 19.156 1 92.19 200 GLN A CA 1
ATOM 1661 C C . GLN A 1 200 ? -13.141 13.586 18.953 1 92.19 200 GLN A C 1
ATOM 1663 O O . GLN A 1 200 ? -13.617 12.555 18.484 1 92.19 200 GLN A O 1
ATOM 1668 N N . TYR A 1 201 ? -11.867 13.688 19.281 1 94.31 201 TYR A N 1
ATOM 1669 C CA . TYR A 1 201 ? -10.969 12.539 19.172 1 94.31 201 TYR A CA 1
ATOM 1670 C C . TYR A 1 201 ? -11.383 11.43 20.141 1 94.31 201 TYR A C 1
ATOM 1672 O O . TYR A 1 201 ? -11.328 10.25 19.797 1 94.31 201 TYR A O 1
ATOM 1680 N N . ILE A 1 202 ? -11.859 11.859 21.297 1 94.25 202 ILE A N 1
ATOM 1681 C CA . ILE A 1 202 ? -12.312 10.891 22.281 1 94.25 202 ILE A CA 1
ATOM 1682 C C . ILE A 1 202 ? -13.562 10.172 21.781 1 94.25 202 ILE A C 1
ATOM 1684 O O . ILE A 1 202 ? -13.688 8.953 21.906 1 94.25 202 ILE A O 1
ATOM 1688 N N . LEU A 1 203 ? -14.445 10.922 21.203 1 92.12 203 LEU A N 1
ATOM 1689 C CA . LEU A 1 203 ? -15.648 10.336 20.641 1 92.12 203 LEU A CA 1
ATOM 1690 C C . LEU A 1 203 ? -15.305 9.312 19.562 1 92.12 203 LEU A C 1
ATOM 1692 O O . LEU A 1 203 ? -15.922 8.25 19.484 1 92.12 203 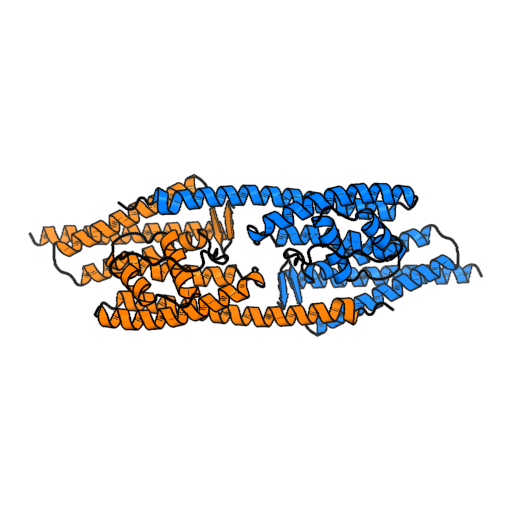LEU A O 1
ATOM 1696 N N . LEU A 1 204 ? -14.344 9.648 18.75 1 91.81 204 LEU A N 1
ATOM 1697 C CA . LEU A 1 204 ? -13.906 8.742 17.703 1 91.81 204 LEU A CA 1
ATOM 1698 C C . LEU A 1 204 ? -13.359 7.445 18.281 1 91.81 204 LEU A C 1
ATOM 1700 O O . LEU A 1 204 ? -13.641 6.359 17.766 1 91.81 204 LEU A O 1
ATOM 1704 N N . THR A 1 205 ? -12.633 7.531 19.344 1 93.25 205 THR A N 1
ATOM 1705 C CA . THR A 1 205 ? -12.039 6.359 19.969 1 93.25 205 THR A CA 1
ATOM 1706 C C . THR A 1 205 ? -13.109 5.512 20.656 1 93.25 205 THR A C 1
ATOM 1708 O O . THR A 1 205 ? -12.938 4.301 20.828 1 93.25 205 THR A O 1
ATOM 1711 N N . GLU A 1 206 ? -14.148 6.188 21.047 1 91.81 206 GLU A N 1
ATOM 1712 C CA . GLU A 1 206 ? -15.258 5.449 21.656 1 91.81 206 GLU A CA 1
ATOM 1713 C C . GLU A 1 206 ? -15.984 4.605 20.609 1 91.81 206 GLU A C 1
ATOM 1715 O O . GLU A 1 206 ? -16.391 3.473 20.891 1 91.81 206 GLU A O 1
ATOM 1720 N N . TYR A 1 207 ? -16.125 5.199 19.469 1 89.62 207 TYR A N 1
ATOM 1721 C CA . TYR A 1 207 ? -16.781 4.473 18.391 1 89.62 207 TYR A CA 1
ATOM 1722 C C . TYR A 1 207 ? -15.891 3.359 17.859 1 89.62 207 TYR A C 1
ATOM 1724 O O . TYR A 1 207 ? -16.375 2.291 17.484 1 89.62 207 TYR A O 1
ATOM 1732 N N . TYR A 1 208 ? -14.57 3.705 17.812 1 92.44 208 TYR A N 1
ATOM 1733 C CA . TYR A 1 208 ? -13.578 2.748 17.328 1 92.44 208 TYR A CA 1
ATOM 1734 C C . TYR A 1 208 ? -12.43 2.623 18.328 1 92.44 208 TYR A C 1
ATOM 1736 O O . TYR A 1 208 ? -11.359 3.211 18.125 1 92.44 208 TYR A O 1
ATOM 1744 N N . PRO A 1 209 ? -12.617 1.771 19.281 1 92.31 209 PRO A N 1
ATOM 1745 C CA . PRO A 1 209 ? -11.594 1.641 20.312 1 92.31 209 PRO A CA 1
ATOM 1746 C C . PRO A 1 209 ? -10.258 1.138 19.766 1 92.31 209 PRO A C 1
ATOM 1748 O O . PRO A 1 209 ? -9.203 1.411 20.344 1 92.31 209 PRO A O 1
ATOM 1751 N N . GLY A 1 210 ? -10.281 0.522 18.688 1 94.5 210 GLY A N 1
ATOM 1752 C CA . GLY A 1 210 ? -9.062 -0.005 18.078 1 94.5 210 GLY A CA 1
ATOM 1753 C C . GLY A 1 210 ? -8.547 0.845 16.938 1 94.5 210 GLY A C 1
ATOM 1754 O O . GLY A 1 210 ? -7.824 0.354 16.078 1 94.5 210 GLY A O 1
ATOM 1755 N N . ILE A 1 211 ? -8.945 2.092 16.938 1 94.56 211 ILE A N 1
ATOM 1756 C CA . ILE A 1 211 ? -8.539 2.971 15.852 1 94.56 211 ILE A CA 1
ATOM 1757 C C . ILE A 1 211 ? -7.016 2.941 15.711 1 94.56 211 ILE A C 1
ATOM 1759 O O . ILE A 1 211 ? -6.293 3.031 16.703 1 94.56 211 ILE A O 1
ATOM 1763 N N . SER A 1 212 ? -6.609 2.67 14.5 1 94.31 212 SER A N 1
ATOM 1764 C CA . SER A 1 212 ? -5.195 2.48 14.203 1 94.31 212 SER A CA 1
ATOM 1765 C C . SER A 1 212 ? -4.789 3.236 12.938 1 94.31 212 SER A C 1
ATOM 1767 O O . SER A 1 212 ? -5.355 3.014 11.867 1 94.31 212 SER A O 1
ATOM 1769 N N . ILE A 1 213 ? -3.938 4.203 13.117 1 93.88 213 ILE A N 1
ATOM 1770 C CA . ILE A 1 213 ? -3.396 4.965 12 1 93.88 213 ILE A CA 1
ATOM 1771 C C . ILE A 1 213 ? -1.871 4.902 12.023 1 93.88 213 ILE A C 1
ATOM 1773 O O . ILE A 1 213 ? -1.237 5.406 12.953 1 93.88 213 ILE A O 1
ATOM 1777 N N . ASN A 1 214 ? -1.333 4.281 10.984 1 90.38 214 ASN A N 1
ATOM 1778 C CA . ASN A 1 214 ? 0.115 4.137 10.883 1 90.38 214 ASN A CA 1
ATOM 1779 C C . ASN A 1 214 ? 0.562 3.99 9.43 1 90.38 214 ASN A C 1
ATOM 1781 O O . ASN A 1 214 ? 0.016 3.176 8.688 1 90.38 214 ASN A O 1
ATOM 1785 N N . ARG A 1 215 ? 1.54 4.84 9.07 1 86.06 215 ARG A N 1
ATOM 1786 C CA . ARG A 1 215 ? 2.15 4.75 7.75 1 86.06 215 ARG A CA 1
ATOM 1787 C C . ARG A 1 215 ? 1.089 4.762 6.656 1 86.06 215 ARG A C 1
ATOM 1789 O O . ARG A 1 215 ? 1.092 3.904 5.77 1 86.06 215 ARG A O 1
ATOM 1796 N N . GLY A 1 216 ? 0.092 5.539 6.871 1 86.75 216 GLY A N 1
ATOM 1797 C CA . GLY A 1 216 ? -0.896 5.75 5.824 1 86.75 216 GLY A CA 1
ATOM 1798 C C . GLY A 1 216 ? -2.027 4.742 5.859 1 86.75 216 GLY A C 1
ATOM 1799 O O . GLY A 1 216 ? -2.893 4.742 4.98 1 86.75 216 GLY A O 1
ATOM 1800 N N . VAL A 1 217 ? -2.043 3.877 6.793 1 88.81 217 VAL A N 1
ATOM 1801 C CA . VAL A 1 217 ? -3.086 2.861 6.906 1 88.81 217 VAL A CA 1
ATOM 1802 C C . VAL A 1 217 ? -4.074 3.254 8 1 88.81 217 VAL A C 1
ATOM 1804 O O . VAL A 1 217 ? -3.678 3.535 9.133 1 88.81 217 VAL A O 1
ATOM 1807 N N . PHE A 1 218 ? -5.309 3.322 7.648 1 92.31 218 PHE A N 1
ATOM 1808 C CA . PHE A 1 218 ? -6.41 3.654 8.547 1 92.31 218 PHE A CA 1
ATOM 1809 C C . PHE A 1 218 ? -7.254 2.422 8.852 1 92.31 218 PHE A C 1
ATOM 1811 O O . PHE A 1 218 ? -7.902 1.872 7.957 1 92.31 218 PHE A O 1
ATOM 1818 N N . ASP A 1 219 ? -7.18 1.985 10.109 1 90.38 219 ASP A N 1
ATOM 1819 C CA . ASP A 1 219 ? -7.812 0.714 10.438 1 90.38 219 ASP A CA 1
ATOM 1820 C C . ASP A 1 219 ? -8.344 0.725 11.875 1 90.38 219 ASP A C 1
ATOM 1822 O O . ASP A 1 219 ? -8.227 1.731 12.578 1 90.38 219 ASP A O 1
ATOM 1826 N N . ASN A 1 220 ? -9.125 -0.298 12.188 1 91.5 220 ASN A N 1
ATOM 1827 C CA . ASN A 1 220 ? -9.523 -0.59 13.562 1 91.5 220 ASN A CA 1
ATOM 1828 C C . ASN A 1 220 ? -8.867 -1.873 14.07 1 91.5 220 ASN A C 1
ATOM 1830 O O . ASN A 1 220 ? -9.445 -2.957 13.945 1 91.5 220 ASN A O 1
ATOM 1834 N N . ALA A 1 221 ? -7.75 -1.678 14.602 1 91.25 221 ALA A N 1
ATOM 1835 C CA . ALA A 1 221 ? -6.922 -2.799 15.031 1 91.25 221 ALA A CA 1
ATOM 1836 C C . ALA A 1 221 ? -6.348 -2.557 16.422 1 91.25 221 ALA A C 1
ATOM 1838 O O . ALA A 1 221 ? -5.242 -2.029 16.562 1 91.25 221 ALA A O 1
ATOM 1839 N N . PRO A 1 222 ? -7.039 -3.156 17.422 1 92.75 222 PRO A N 1
ATOM 1840 C CA . PRO A 1 222 ? -6.582 -2.93 18.797 1 92.75 222 PRO A CA 1
ATOM 1841 C C . PRO A 1 222 ? -5.18 -3.48 19.047 1 92.75 222 PRO A C 1
ATOM 1843 O O . PRO A 1 222 ? -4.832 -4.551 18.547 1 92.75 222 PRO A O 1
ATOM 1846 N N . ASN A 1 223 ? -4.359 -2.766 19.703 1 91.69 223 ASN A N 1
ATOM 1847 C CA . ASN A 1 223 ? -3.029 -3.148 20.172 1 91.69 223 ASN A CA 1
ATOM 1848 C C . ASN A 1 223 ? -2.037 -3.236 19.016 1 91.69 223 ASN A C 1
ATOM 1850 O O . ASN A 1 223 ? -0.966 -3.828 19.156 1 91.69 223 ASN A O 1
ATOM 1854 N N . SER A 1 224 ? -2.51 -2.686 17.938 1 93 224 SER A N 1
ATOM 1855 C CA . SER A 1 224 ? -1.568 -2.574 16.828 1 93 224 SER A CA 1
ATOM 1856 C C . SER A 1 224 ? -0.61 -1.405 17.031 1 93 224 SER A C 1
ATOM 1858 O O . SER A 1 224 ? -0.805 -0.586 17.922 1 93 224 SER A O 1
ATOM 1860 N N . LYS A 1 225 ? 0.429 -1.38 16.266 1 90.88 225 LYS A N 1
ATOM 1861 C CA . LYS A 1 225 ? 1.359 -0.255 16.312 1 90.88 225 LYS A CA 1
ATOM 1862 C C . LYS A 1 225 ? 0.639 1.063 16.047 1 90.88 225 LYS A C 1
ATOM 1864 O O . LYS A 1 225 ? 0.928 2.076 16.688 1 90.88 225 LYS A O 1
ATOM 1869 N N . GLY A 1 226 ? -0.276 1.049 15.039 1 94.62 226 GLY A N 1
ATOM 1870 C CA . GLY A 1 226 ? -1.037 2.242 14.703 1 94.62 226 GLY A CA 1
ATOM 1871 C C . GLY A 1 226 ? -1.958 2.695 15.82 1 94.62 226 GLY A C 1
ATOM 1872 O O . GLY A 1 226 ? -2.143 3.896 16.031 1 94.62 226 GLY A O 1
ATOM 1873 N N . ASN A 1 227 ? -2.512 1.748 16.516 1 95.94 227 ASN A N 1
ATOM 1874 C CA . ASN A 1 227 ? -3.355 2.064 17.656 1 95.94 227 ASN A CA 1
ATOM 1875 C C . ASN A 1 227 ? -2.545 2.672 18.797 1 95.94 227 ASN A C 1
ATOM 1877 O O . ASN A 1 227 ? -2.961 3.658 19.406 1 95.94 227 ASN A O 1
ATOM 1881 N N . THR A 1 228 ? -1.396 2.117 19.047 1 96.38 228 THR A N 1
ATOM 1882 C CA . THR A 1 228 ? -0.506 2.625 20.078 1 96.38 228 THR A CA 1
ATOM 1883 C C . THR A 1 228 ? -0.064 4.051 19.766 1 96.38 228 THR A C 1
ATOM 1885 O O . THR A 1 228 ? -0.046 4.91 20.641 1 96.38 228 THR A O 1
ATOM 1888 N N . SER A 1 229 ? 0.297 4.238 18.531 1 95.62 229 SER A N 1
ATOM 1889 C CA . SER A 1 229 ? 0.726 5.562 18.094 1 95.62 229 SER A CA 1
ATOM 1890 C C . SER A 1 229 ? -0.393 6.586 18.25 1 95.62 229 SER A C 1
ATOM 1892 O O . SER A 1 229 ? -0.153 7.707 18.703 1 95.62 229 SER A O 1
ATOM 1894 N N . PHE A 1 230 ? -1.567 6.223 17.875 1 96.81 230 PHE A N 1
ATOM 1895 C CA . PHE A 1 230 ? -2.727 7.102 17.984 1 96.81 230 PHE A CA 1
ATOM 1896 C C . PHE A 1 230 ? -2.975 7.477 19.438 1 96.81 230 PHE A C 1
ATOM 1898 O O . PHE A 1 230 ? -3.162 8.656 19.766 1 96.81 230 PHE A O 1
ATOM 1905 N N . ASN A 1 231 ? -2.9 6.504 20.297 1 96.69 231 ASN A N 1
ATOM 1906 C CA . ASN A 1 231 ? -3.139 6.73 21.719 1 96.69 231 ASN A CA 1
ATOM 1907 C C . ASN A 1 231 ? -2.047 7.598 22.344 1 96.69 231 ASN A C 1
ATOM 1909 O O . ASN A 1 231 ? -2.326 8.422 23.203 1 96.69 231 ASN A O 1
ATOM 1913 N N . LYS A 1 232 ? -0.865 7.375 21.969 1 97.06 232 LYS A N 1
ATOM 1914 C CA . LYS A 1 232 ? 0.229 8.211 22.453 1 97.06 232 LYS A CA 1
ATOM 1915 C C . LYS A 1 232 ? 0.016 9.672 22.062 1 97.06 232 LYS A C 1
ATOM 1917 O O . LYS A 1 232 ? 0.255 10.57 22.875 1 97.06 232 LYS A O 1
ATOM 1922 N N . LYS A 1 233 ? -0.42 9.883 20.812 1 96.31 233 LYS A N 1
ATOM 1923 C CA . LYS A 1 233 ? -0.678 11.242 20.359 1 96.31 233 LYS A CA 1
ATOM 1924 C C . LYS A 1 233 ? -1.844 11.867 21.125 1 96.31 233 LYS A C 1
ATOM 1926 O O . LYS A 1 233 ? -1.846 13.07 21.406 1 96.31 233 LYS A O 1
ATOM 1931 N N . LEU A 1 234 ? -2.822 11.062 21.469 1 96.94 234 LEU A N 1
ATOM 1932 C CA . LEU A 1 234 ? -3.943 11.531 22.281 1 96.94 234 LEU A CA 1
ATOM 1933 C C . LEU A 1 234 ? -3.473 11.969 23.672 1 96.94 234 LEU A C 1
ATOM 1935 O O . LEU A 1 234 ? -3.936 12.977 24.188 1 96.94 234 LEU A O 1
ATOM 1939 N N . GLN A 1 235 ? -2.596 11.219 24.203 1 97.31 235 GLN A N 1
ATOM 1940 C CA . GLN A 1 235 ? -2.053 11.539 25.516 1 97.31 235 GLN A CA 1
ATOM 1941 C C . GLN A 1 235 ? -1.265 12.844 25.484 1 97.31 235 GLN A C 1
ATOM 1943 O O . GLN A 1 235 ? -1.397 13.68 26.375 1 97.31 235 GLN A O 1
ATOM 1948 N N . VAL A 1 236 ? -0.409 12.977 24.484 1 96.88 236 VAL A N 1
ATOM 1949 C CA . VAL A 1 236 ? 0.364 14.203 24.328 1 96.88 236 VAL A CA 1
ATOM 1950 C C . VAL A 1 236 ? -0.581 15.391 24.156 1 96.88 236 VAL A C 1
ATOM 1952 O O . VAL A 1 236 ? -0.327 16.469 24.703 1 96.88 236 VAL A O 1
ATOM 1955 N N . PHE A 1 237 ? -1.657 15.172 23.406 1 97.5 237 PHE A N 1
ATOM 1956 C CA . PHE A 1 237 ? -2.682 16.188 23.203 1 97.5 237 PHE A CA 1
ATOM 1957 C C . PHE A 1 237 ? -3.301 16.594 24.531 1 97.5 237 PHE A C 1
ATOM 1959 O O . PHE A 1 237 ? -3.42 17.797 24.828 1 97.5 237 PHE A O 1
ATOM 1966 N N . GLU A 1 238 ? -3.611 15.688 25.328 1 97 238 GLU A N 1
ATOM 1967 C CA . GLU A 1 238 ? -4.176 15.953 26.641 1 97 238 GLU A CA 1
ATOM 1968 C C . GLU A 1 238 ? -3.209 16.766 27.5 1 97 238 GLU A C 1
ATOM 1970 O O . GLU A 1 238 ? -3.619 17.688 28.203 1 97 238 GLU A O 1
ATOM 1975 N N . ASN A 1 239 ? -1.963 16.438 27.438 1 95.75 239 ASN A N 1
ATOM 1976 C CA . ASN A 1 239 ? -0.943 17.156 28.188 1 95.75 239 ASN A CA 1
ATOM 1977 C C . ASN A 1 239 ? -0.814 18.609 27.719 1 95.75 239 ASN A C 1
ATOM 1979 O O . ASN A 1 239 ? -0.56 19.5 28.531 1 95.75 239 ASN A O 1
ATOM 1983 N N . SER A 1 240 ? -0.94 18.766 26.406 1 94.88 240 SER A N 1
ATOM 1984 C CA . SER A 1 240 ? -0.9 20.125 25.859 1 94.88 240 SER A CA 1
ATOM 1985 C C . SER A 1 240 ? -2.033 20.969 26.422 1 94.88 240 SER A C 1
ATOM 1987 O O . SER A 1 240 ? -1.827 22.141 26.766 1 94.88 240 SER A O 1
ATOM 1989 N N . ILE A 1 241 ? -3.203 20.391 26.547 1 96.19 241 ILE A N 1
ATOM 1990 C CA . ILE A 1 241 ? -4.359 21.109 27.078 1 96.19 241 ILE A CA 1
ATOM 1991 C C . ILE A 1 241 ? -4.102 21.469 28.547 1 96.19 241 ILE A C 1
ATOM 1993 O O . ILE A 1 241 ? -4.383 22.594 28.969 1 96.19 241 ILE A O 1
ATOM 1997 N N . LYS A 1 242 ? -3.535 20.609 29.281 1 95.31 242 LYS A N 1
ATOM 1998 C CA . LYS A 1 242 ? -3.244 20.844 30.688 1 95.31 242 LYS A CA 1
ATOM 1999 C C . LYS A 1 242 ? -2.236 21.984 30.859 1 95.31 242 LYS A C 1
ATOM 2001 O O . LYS A 1 242 ? -2.342 22.781 31.797 1 95.31 242 LYS A O 1
ATOM 2006 N N . LYS A 1 243 ? -1.318 22.016 30.031 1 92.94 243 LYS A N 1
ATOM 2007 C CA . LYS A 1 243 ? -0.309 23.062 30.094 1 92.94 243 LYS A CA 1
ATOM 2008 C C . LYS A 1 243 ? -0.93 24.438 29.844 1 92.94 243 LYS A C 1
ATOM 2010 O O . LYS A 1 243 ? -0.577 25.406 30.516 1 92.94 243 LYS A O 1
ATOM 2015 N N . ILE A 1 244 ? -1.781 24.484 28.875 1 92 244 ILE A N 1
ATOM 2016 C CA . ILE A 1 244 ? -2.459 25.75 28.578 1 92 244 ILE A CA 1
ATOM 2017 C C . ILE A 1 244 ? -3.357 26.141 29.75 1 92 244 ILE A C 1
ATOM 2019 O O . ILE A 1 244 ? -3.445 27.312 30.109 1 92 244 ILE A O 1
ATOM 2023 N N . GLU A 1 245 ? -3.99 25.141 30.312 1 91.81 245 GLU A N 1
ATOM 2024 C CA . GLU A 1 245 ? -4.828 25.375 31.484 1 91.81 245 GLU A CA 1
ATOM 2025 C C . GLU A 1 245 ? -4.016 25.969 32.625 1 91.81 245 GLU A C 1
ATOM 2027 O O . GLU A 1 245 ? -4.453 26.922 33.281 1 91.81 245 GLU A O 1
ATOM 2032 N N . ALA A 1 246 ? -2.906 25.438 32.875 1 89.06 246 ALA A N 1
ATOM 2033 C CA . ALA A 1 246 ? -2.021 25.953 33.906 1 89.06 246 ALA A CA 1
ATOM 2034 C C . ALA A 1 246 ? -1.595 27.391 33.625 1 89.06 246 ALA A C 1
ATOM 2036 O O . ALA A 1 246 ? -1.521 28.203 34.531 1 89.06 246 ALA A O 1
ATOM 2037 N N . THR A 1 247 ? -1.28 27.609 32.406 1 83.62 247 THR A N 1
ATOM 2038 C CA . THR A 1 247 ? -0.906 28.953 31.984 1 83.62 247 THR A CA 1
ATOM 2039 C C . THR A 1 247 ? -2.047 29.938 32.219 1 83.62 247 THR A C 1
ATOM 2041 O O . THR A 1 247 ? -1.821 31.047 32.688 1 83.62 247 THR A O 1
ATOM 2044 N N . LEU A 1 248 ? -3.242 29.531 31.906 1 84.75 248 LEU A N 1
ATOM 2045 C CA . LEU A 1 248 ? -4.434 30.344 32.125 1 84.75 248 LEU A CA 1
ATOM 2046 C C . LEU A 1 248 ? -4.617 30.641 33.594 1 84.75 248 LEU A C 1
ATOM 2048 O O . LEU A 1 248 ? -4.945 31.781 33.969 1 84.75 248 LEU A O 1
ATOM 2052 N N . LEU A 1 249 ? -4.387 29.656 34.406 1 85.06 249 LEU A N 1
ATOM 2053 C CA . LEU A 1 249 ? -4.523 29.828 35.875 1 85.06 249 LEU A CA 1
ATOM 2054 C C . LEU A 1 249 ? -3.465 30.781 36.406 1 85.06 249 LEU A C 1
ATOM 2056 O O . LEU A 1 249 ? -3.746 31.594 37.281 1 85.06 249 LEU A O 1
ATOM 2060 N N . ASP A 1 250 ? -2.309 30.688 35.875 1 82.88 250 ASP A N 1
ATOM 2061 C CA . ASP A 1 250 ? -1.226 31.578 36.281 1 82.88 250 ASP A CA 1
ATOM 2062 C C . ASP A 1 250 ? -1.556 33.031 35.938 1 82.88 250 ASP A C 1
ATOM 2064 O O . ASP A 1 250 ? -1.269 33.938 36.719 1 82.88 250 ASP A O 1
ATOM 2068 N N . ILE A 1 251 ? -2.178 33.219 34.812 1 78.44 251 ILE A N 1
ATOM 2069 C CA . ILE A 1 251 ? -2.535 34.562 34.344 1 78.44 251 ILE A CA 1
ATOM 2070 C C . ILE A 1 251 ? -3.639 35.125 35.25 1 78.44 251 ILE A C 1
ATOM 2072 O O . ILE A 1 251 ? -3.598 36.312 35.625 1 78.44 251 ILE A O 1
ATOM 2076 N N . LEU A 1 252 ? -4.531 34.281 35.594 1 79.5 252 LEU A N 1
ATOM 2077 C CA . LEU A 1 252 ? -5.68 34.719 36.406 1 79.5 252 LEU A CA 1
ATOM 2078 C C . LEU A 1 252 ? -5.258 35.031 37.844 1 79.5 252 LEU A C 1
ATOM 2080 O O . LEU A 1 252 ? -5.766 35.969 38.438 1 79.5 252 LEU A O 1
ATOM 2084 N N . VAL A 1 253 ? -4.352 34.281 38.344 1 78.25 253 VAL A N 1
ATOM 2085 C CA . VAL A 1 253 ? -3.873 34.469 39.719 1 78.25 253 VAL A CA 1
ATOM 2086 C C . VAL A 1 253 ? -2.992 35.719 39.781 1 78.25 253 VAL A C 1
ATOM 2088 O O . VAL A 1 253 ? -3.062 36.5 40.719 1 78.25 253 VAL A O 1
ATOM 2091 N N . SER A 1 254 ? -2.186 35.938 38.844 1 72.31 254 SER A N 1
ATOM 2092 C CA . SER A 1 254 ? -1.322 37.125 38.781 1 72.31 254 SER A CA 1
ATOM 2093 C C . SER A 1 254 ? -2.137 38.406 38.625 1 72.31 254 SER A C 1
ATOM 2095 O O . SER A 1 254 ? -1.762 39.438 39.156 1 72.31 254 SER A O 1
ATOM 2097 N N . ASP A 1 255 ? -3.143 38.344 37.875 1 62.94 255 ASP A N 1
ATOM 2098 C CA . ASP A 1 255 ? -4.012 39.5 37.688 1 62.94 255 ASP A CA 1
ATOM 2099 C C . ASP A 1 255 ? -4.711 39.875 39 1 62.94 255 ASP A C 1
ATOM 2101 O O . ASP A 1 255 ? -4.961 41.031 39.281 1 62.94 255 ASP A O 1
ATOM 2105 N N . LYS A 1 256 ? -5.09 38.906 39.875 1 59.56 256 LYS A N 1
ATOM 2106 C CA . LYS A 1 256 ? -5.711 39.188 41.156 1 59.56 256 LYS A CA 1
ATOM 2107 C C . LYS A 1 256 ? -4.699 39.75 42.125 1 59.56 256 LYS A C 1
ATOM 2109 O O . LYS A 1 256 ? -5.043 40.594 43 1 59.56 256 LYS A O 1
ATOM 2114 N N . GLU A 1 257 ? -3.488 39.312 42.062 1 53 257 GLU A N 1
ATOM 2115 C CA . GLU A 1 257 ? -2.486 39.844 43 1 53 257 GLU A CA 1
ATOM 2116 C C . GLU A 1 257 ? -2.162 41.312 42.656 1 53 257 GLU A C 1
ATOM 2118 O O . GLU A 1 257 ? -1.714 42.062 43.5 1 53 257 GLU A O 1
ATOM 2123 N N . ILE A 1 258 ? -2.26 41.594 41.406 1 48.28 258 ILE A N 1
ATOM 2124 C CA . ILE A 1 258 ? -1.989 43 41.031 1 48.28 258 ILE A CA 1
ATOM 2125 C C . ILE A 1 258 ? -3.184 43.875 41.406 1 48.28 258 ILE A C 1
ATOM 2127 O O . ILE A 1 258 ? -3.053 45.094 41.531 1 48.28 258 ILE A O 1
ATOM 2131 N N . ILE A 1 259 ? -4.34 43.344 41.5 1 40.97 259 ILE A N 1
ATOM 2132 C CA . ILE A 1 259 ? -5.434 44.188 42 1 40.97 259 ILE A CA 1
ATOM 2133 C C . ILE A 1 259 ? -5.398 44.25 43.531 1 40.97 259 ILE A C 1
ATOM 2135 O O . ILE A 1 259 ? -5.215 43.219 44.188 1 40.97 259 ILE A O 1
ATOM 2139 N N . MET B 1 1 ? -18.438 28.438 16.406 1 46.94 1 MET B N 1
ATOM 2140 C CA . MET B 1 1 ? -17.938 27.219 17.016 1 46.94 1 MET B CA 1
ATOM 2141 C C . MET B 1 1 ? -17.766 26.109 15.977 1 46.94 1 MET B C 1
ATOM 2143 O O . MET B 1 1 ? -18.703 25.812 15.227 1 46.94 1 MET B O 1
ATOM 2147 N N . THR B 1 2 ? -16.531 25.938 15.586 1 61.25 2 THR B N 1
ATOM 2148 C CA . THR B 1 2 ? -16.203 25.016 14.508 1 61.25 2 THR B CA 1
ATOM 2149 C C . THR B 1 2 ? -16.844 23.641 14.758 1 61.25 2 THR B C 1
ATOM 2151 O O . THR B 1 2 ? -16.734 23.094 15.859 1 61.25 2 THR B O 1
ATOM 2154 N N . ASP B 1 3 ? -17.906 23.375 14.039 1 75.19 3 ASP B N 1
ATOM 2155 C CA . ASP B 1 3 ? -18.547 22.078 14.133 1 75.19 3 ASP B CA 1
ATOM 2156 C C . ASP B 1 3 ? -17.578 20.953 13.805 1 75.19 3 ASP B C 1
ATOM 2158 O O . ASP B 1 3 ? -17.5 20.5 12.656 1 75.19 3 ASP B O 1
ATOM 2162 N N . PHE B 1 4 ? -16.781 20.609 14.891 1 77.12 4 PHE B N 1
ATOM 2163 C CA . PHE B 1 4 ? -15.734 19.609 14.781 1 77.12 4 PHE B CA 1
ATOM 2164 C C . PHE B 1 4 ? -16.312 18.25 14.383 1 77.12 4 PHE B C 1
ATOM 2166 O O . PHE B 1 4 ? -15.68 17.5 13.641 1 77.12 4 PHE B O 1
ATOM 2173 N N . ALA B 1 5 ? -17.531 18.172 14.797 1 72.75 5 ALA B N 1
ATOM 2174 C CA . ALA B 1 5 ? -18.125 16.859 14.523 1 72.75 5 ALA B CA 1
ATOM 2175 C C . ALA B 1 5 ? -18.297 16.641 13.023 1 72.75 5 ALA B C 1
ATOM 2177 O O . ALA B 1 5 ? -17.891 15.586 12.508 1 72.75 5 ALA B O 1
ATOM 2178 N N . THR B 1 6 ? -18.734 17.594 12.43 1 75.31 6 THR B N 1
ATOM 2179 C CA . THR B 1 6 ? -18.984 17.484 11 1 75.31 6 THR B CA 1
ATOM 2180 C C . THR B 1 6 ? -17.688 17.625 10.211 1 75.31 6 THR B C 1
ATOM 2182 O O . THR B 1 6 ? -17.562 17.047 9.117 1 75.31 6 THR B O 1
ATOM 2185 N N . ALA B 1 7 ? -16.766 18.203 10.898 1 72.12 7 ALA B N 1
ATOM 2186 C CA . ALA B 1 7 ? -15.531 18.531 10.18 1 72.12 7 ALA B CA 1
ATOM 2187 C C . ALA B 1 7 ? -14.562 17.344 10.172 1 72.12 7 ALA B C 1
ATOM 2189 O O . ALA B 1 7 ? -13.836 17.141 9.203 1 72.12 7 ALA B O 1
ATOM 2190 N N . ILE B 1 8 ? -14.633 16.594 11.211 1 76.19 8 ILE B N 1
ATOM 2191 C CA . ILE B 1 8 ? -13.562 15.602 11.305 1 76.19 8 ILE B CA 1
ATOM 2192 C C . ILE B 1 8 ? -14.148 14.242 11.664 1 76.19 8 ILE B C 1
ATOM 2194 O O . ILE B 1 8 ? -13.891 13.242 10.984 1 76.19 8 ILE B O 1
ATOM 2198 N N . PHE B 1 9 ? -15.016 14.266 12.672 1 81.69 9 PHE B N 1
ATOM 2199 C CA . PHE B 1 9 ? -15.422 13.008 13.289 1 81.69 9 PHE B CA 1
ATOM 2200 C C . PHE B 1 9 ? -16.281 12.188 12.344 1 81.69 9 PHE B C 1
ATOM 2202 O O . PHE B 1 9 ? -16 11.023 12.086 1 81.69 9 PHE B O 1
ATOM 2209 N N . ILE B 1 10 ? -17.281 12.812 11.82 1 83.12 10 ILE B N 1
ATOM 2210 C CA . ILE B 1 10 ? -18.25 12.078 11.016 1 83.12 10 ILE B CA 1
ATOM 2211 C C . ILE B 1 10 ? -17.578 11.555 9.75 1 83.12 10 ILE B C 1
ATOM 2213 O O . ILE B 1 10 ? -17.656 10.359 9.445 1 83.12 10 ILE B O 1
ATOM 2217 N N . PRO B 1 11 ? -16.797 12.383 9.148 1 83.5 11 PRO B N 1
ATOM 2218 C CA . PRO B 1 11 ? -16.109 11.867 7.961 1 83.5 11 PRO B CA 1
ATOM 2219 C C . PRO B 1 11 ? -15.117 10.758 8.297 1 83.5 11 PRO B C 1
ATOM 2221 O O . PRO B 1 11 ? -15 9.781 7.543 1 83.5 11 PRO B O 1
ATOM 2224 N N . ALA B 1 12 ? -14.445 10.836 9.367 1 88.31 12 ALA B N 1
ATOM 2225 C CA . ALA B 1 12 ? -13.469 9.828 9.766 1 88.31 12 ALA B CA 1
ATOM 2226 C C . ALA B 1 12 ? -14.164 8.516 10.141 1 88.31 12 ALA B C 1
ATOM 2228 O O . ALA B 1 12 ? -13.734 7.441 9.719 1 88.31 12 ALA B O 1
ATOM 2229 N N . ARG B 1 13 ? -15.211 8.68 10.922 1 86.94 13 ARG B N 1
ATOM 2230 C CA . ARG B 1 13 ? -15.977 7.508 11.344 1 86.94 13 ARG B CA 1
ATOM 2231 C C . ARG B 1 13 ? -16.547 6.766 10.141 1 86.94 13 ARG B C 1
ATOM 2233 O O . ARG B 1 13 ? -16.438 5.543 10.039 1 86.94 13 ARG B O 1
ATOM 2240 N N . ASP B 1 14 ? -17.141 7.5 9.258 1 88.94 14 ASP B N 1
ATOM 2241 C CA . ASP B 1 14 ? -17.75 6.906 8.078 1 88.94 14 ASP B CA 1
ATOM 2242 C C . ASP B 1 14 ? -16.703 6.27 7.168 1 88.94 14 ASP B C 1
ATOM 2244 O O . ASP B 1 14 ? -16.938 5.191 6.613 1 88.94 14 ASP B O 1
ATOM 2248 N N . LYS B 1 15 ? -15.617 6.934 7.09 1 88.69 15 LYS B N 1
ATOM 2249 C CA . LYS B 1 15 ? -14.547 6.395 6.266 1 88.69 15 LYS B CA 1
ATOM 2250 C C . LYS B 1 15 ? -14.008 5.09 6.844 1 88.69 15 LYS B C 1
ATOM 2252 O O . LYS B 1 15 ? -13.742 4.137 6.109 1 88.69 15 LYS B O 1
ATOM 2257 N N . LEU B 1 16 ? -13.875 5.012 8.125 1 89.25 16 LEU B N 1
ATOM 2258 C CA . LEU B 1 16 ? -13.359 3.812 8.773 1 89.25 16 LEU B CA 1
ATOM 2259 C C . LEU B 1 16 ? -14.336 2.648 8.617 1 89.25 16 LEU B C 1
ATOM 2261 O O . LEU B 1 16 ? -13.914 1.51 8.398 1 89.25 16 LEU B O 1
ATOM 2265 N N . ARG B 1 17 ? -15.625 2.99 8.703 1 89.38 17 ARG B N 1
ATOM 2266 C CA . ARG B 1 17 ? -16.641 1.961 8.508 1 89.38 17 ARG B CA 1
ATOM 2267 C C . ARG B 1 17 ? -16.578 1.394 7.094 1 89.38 17 ARG B C 1
ATOM 2269 O O . ARG B 1 17 ? -16.625 0.176 6.906 1 89.38 17 ARG B O 1
ATOM 2276 N N . GLU B 1 18 ? -16.469 2.209 6.188 1 90.44 18 GLU B N 1
ATOM 2277 C CA . GLU B 1 18 ? -16.375 1.801 4.789 1 90.44 18 GLU B CA 1
ATOM 2278 C C . GLU B 1 18 ? -15.141 0.95 4.535 1 90.44 18 GLU B C 1
ATOM 2280 O O . GLU B 1 18 ? -15.211 -0.079 3.861 1 90.44 18 GLU B O 1
ATOM 2285 N N . LYS B 1 19 ? -14.078 1.314 5.086 1 89.06 19 LYS B N 1
ATOM 2286 C CA . LYS B 1 19 ? -12.828 0.588 4.91 1 89.06 19 LYS B CA 1
ATOM 2287 C C . LYS B 1 19 ? -12.906 -0.807 5.523 1 89.06 19 LYS B C 1
ATOM 2289 O O . LYS B 1 19 ? -12.391 -1.772 4.953 1 89.06 19 LYS B O 1
ATOM 2294 N N . GLN B 1 20 ? -13.602 -0.919 6.621 1 88.81 20 GLN B N 1
ATOM 2295 C CA . GLN B 1 20 ? -13.742 -2.215 7.277 1 88.81 20 GLN B CA 1
ATOM 2296 C C . GLN B 1 20 ? -14.617 -3.156 6.457 1 88.81 20 GLN B C 1
ATOM 2298 O O . GLN B 1 20 ? -14.312 -4.344 6.332 1 88.81 20 GLN B O 1
ATOM 2303 N N . ASP B 1 21 ? -15.641 -2.59 5.953 1 93.25 21 ASP B N 1
ATOM 2304 C CA . ASP B 1 21 ? -16.531 -3.398 5.129 1 93.25 21 ASP B CA 1
ATOM 2305 C C . ASP B 1 21 ? -15.836 -3.873 3.859 1 93.25 21 ASP B C 1
ATOM 2307 O O . ASP B 1 21 ? -15.961 -5.039 3.477 1 93.25 21 ASP B O 1
ATOM 2311 N N . GLU B 1 22 ? -15.125 -3.041 3.303 1 94.12 22 GLU B N 1
ATOM 2312 C CA . GLU B 1 22 ? -14.414 -3.375 2.072 1 94.12 22 GLU B CA 1
ATOM 2313 C C . GLU B 1 22 ? -13.289 -4.367 2.34 1 94.12 22 GLU B C 1
ATOM 2315 O O . GLU B 1 22 ? -13.047 -5.273 1.537 1 94.12 22 GLU B O 1
ATOM 2320 N N . ARG B 1 23 ? -12.664 -4.223 3.414 1 93.19 23 ARG B N 1
ATOM 2321 C CA . ARG B 1 23 ? -11.609 -5.152 3.793 1 93.19 23 ARG B CA 1
ATOM 2322 C C . ARG B 1 23 ? -12.148 -6.57 3.949 1 93.19 23 ARG B C 1
ATOM 2324 O O . ARG B 1 23 ? -11.562 -7.527 3.441 1 93.19 23 ARG B O 1
ATOM 2331 N N . GLU B 1 24 ? -13.25 -6.645 4.602 1 95 24 GLU B N 1
ATOM 2332 C CA . GLU B 1 24 ? -13.867 -7.953 4.809 1 95 24 GLU B CA 1
ATOM 2333 C C . GLU B 1 24 ? -14.266 -8.594 3.48 1 95 24 GLU B C 1
ATOM 2335 O O . GLU B 1 24 ? -14.094 -9.797 3.291 1 95 24 GLU B O 1
ATOM 2340 N N . GLU B 1 25 ? -14.75 -7.793 2.729 1 97.31 25 GLU B N 1
ATOM 2341 C CA . GLU B 1 25 ? -15.148 -8.297 1.418 1 97.31 25 GLU B CA 1
ATOM 2342 C C . GLU B 1 25 ? -13.938 -8.781 0.621 1 97.31 25 GLU B C 1
ATOM 2344 O O . GLU B 1 25 ? -13.977 -9.859 0.028 1 97.31 25 GLU B O 1
ATOM 2349 N N . ILE B 1 26 ? -12.875 -8.055 0.628 1 97.62 26 ILE B N 1
ATOM 2350 C CA . ILE B 1 26 ? -11.672 -8.414 -0.118 1 97.62 26 ILE B CA 1
ATOM 2351 C C . ILE B 1 26 ? -11.07 -9.688 0.458 1 97.62 26 ILE B C 1
ATOM 2353 O O . ILE B 1 26 ? -10.641 -10.57 -0.29 1 97.62 26 ILE B O 1
ATOM 2357 N N . ILE B 1 27 ? -11.102 -9.836 1.708 1 97.31 27 ILE B N 1
ATOM 2358 C CA . ILE B 1 27 ? -10.586 -11.039 2.352 1 97.31 27 ILE B CA 1
ATOM 2359 C C . ILE B 1 27 ? -11.398 -12.25 1.894 1 97.31 27 ILE B C 1
ATOM 2361 O O . ILE B 1 27 ? -10.828 -13.305 1.588 1 97.31 27 ILE B O 1
ATOM 2365 N N . ARG B 1 28 ? -12.688 -12.055 1.834 1 98.19 28 ARG B N 1
ATOM 2366 C CA . ARG B 1 28 ? -13.562 -13.141 1.392 1 98.19 28 ARG B CA 1
ATOM 2367 C C . ARG B 1 28 ? -13.266 -13.516 -0.057 1 98.19 28 ARG B C 1
ATOM 2369 O O . ARG B 1 28 ? -13.18 -14.703 -0.389 1 98.19 28 ARG B O 1
ATOM 2376 N N . LEU B 1 29 ? -13.117 -12.516 -0.854 1 98.69 29 LEU B N 1
ATOM 2377 C CA . LEU B 1 29 ? -12.805 -12.75 -2.26 1 98.69 29 LEU B CA 1
ATOM 2378 C C . LEU B 1 29 ? -11.477 -13.484 -2.406 1 98.69 29 LEU B C 1
ATOM 2380 O O . LEU B 1 29 ? -11.375 -14.43 -3.189 1 98.69 29 LEU B O 1
ATOM 2384 N N . CYS B 1 30 ? -10.492 -13.07 -1.635 1 98.69 30 CYS B N 1
ATOM 2385 C CA . CYS B 1 30 ? -9.18 -13.688 -1.684 1 98.69 30 CYS B CA 1
ATOM 2386 C C . CYS B 1 30 ? -9.242 -15.141 -1.206 1 98.69 30 CYS B C 1
ATOM 2388 O O . CYS B 1 30 ? -8.562 -16 -1.753 1 98.69 30 CYS B O 1
ATOM 2390 N N . ARG B 1 31 ? -10.055 -15.406 -0.222 1 98.56 31 ARG B N 1
ATOM 2391 C CA . ARG B 1 31 ? -10.242 -16.766 0.251 1 98.56 31 ARG B CA 1
ATOM 2392 C C . ARG B 1 31 ? -10.812 -17.656 -0.851 1 98.56 31 ARG B C 1
ATOM 2394 O O . ARG B 1 31 ? -10.375 -18.797 -1.024 1 98.56 31 ARG B O 1
ATOM 2401 N N . ASP B 1 32 ? -11.75 -17.141 -1.555 1 98.69 32 ASP B N 1
ATOM 2402 C CA . ASP B 1 32 ? -12.328 -17.875 -2.67 1 98.69 32 ASP B CA 1
ATOM 2403 C C . ASP B 1 32 ? -11.289 -18.156 -3.752 1 98.69 32 ASP B C 1
ATOM 2405 O O . ASP B 1 32 ? -11.188 -19.266 -4.262 1 98.69 32 ASP B O 1
ATOM 2409 N N . ILE B 1 33 ? -10.539 -17.156 -4.074 1 98.81 33 ILE B N 1
ATOM 2410 C CA . ILE B 1 33 ? -9.516 -17.297 -5.105 1 98.81 33 ILE B CA 1
ATOM 2411 C C . ILE B 1 33 ? -8.516 -18.375 -4.691 1 98.81 33 ILE B C 1
ATOM 2413 O O . ILE B 1 33 ? -8.172 -19.25 -5.488 1 98.81 33 ILE B O 1
ATOM 2417 N N . THR B 1 34 ? -8.141 -18.297 -3.428 1 98.75 34 THR B N 1
ATOM 2418 C CA . THR B 1 34 ? -7.199 -19.281 -2.902 1 98.75 34 THR B CA 1
ATOM 2419 C C . THR B 1 34 ? -7.805 -20.672 -2.951 1 98.75 34 THR B C 1
ATOM 2421 O O . THR B 1 34 ? -7.168 -21.609 -3.439 1 98.75 34 THR B O 1
ATOM 2424 N N . SER B 1 35 ? -9.055 -20.781 -2.529 1 98.75 35 SER B N 1
ATOM 2425 C CA . SER B 1 35 ? -9.734 -22.078 -2.441 1 98.75 35 SER B CA 1
ATOM 2426 C C . SER B 1 35 ? -9.891 -22.719 -3.818 1 98.75 35 SER B C 1
ATOM 2428 O O . SER B 1 35 ? -9.578 -23.891 -4 1 98.75 35 SER B O 1
ATOM 2430 N N . TYR B 1 36 ? -10.281 -21.969 -4.754 1 98.62 36 TYR B N 1
ATOM 2431 C CA . TYR B 1 36 ? -10.555 -22.531 -6.062 1 98.62 36 TYR B CA 1
ATOM 2432 C C . TYR B 1 36 ? -9.273 -22.734 -6.855 1 98.62 36 TYR B C 1
ATOM 2434 O O . TYR B 1 36 ? -9.227 -23.562 -7.77 1 98.62 36 TYR B O 1
ATOM 2442 N N . SER B 1 37 ? -8.203 -21.922 -6.539 1 98.75 37 SER B N 1
ATOM 2443 C CA . SER B 1 37 ? -6.895 -22.219 -7.102 1 98.75 37 SER B CA 1
ATOM 2444 C C . SER B 1 37 ? -6.383 -23.578 -6.621 1 98.75 37 SER B C 1
ATOM 2446 O O . SER B 1 37 ? -5.891 -24.375 -7.422 1 98.75 37 SER B O 1
ATOM 2448 N N . LYS B 1 38 ? -6.594 -23.844 -5.332 1 98.25 38 LYS B N 1
ATOM 2449 C CA . LYS B 1 38 ? -6.176 -25.125 -4.77 1 98.25 38 LYS B CA 1
ATOM 2450 C C . LYS B 1 38 ? -6.988 -26.281 -5.355 1 98.25 38 LYS B C 1
ATOM 2452 O O . LYS B 1 38 ? -6.445 -27.344 -5.629 1 98.25 38 LYS B O 1
ATOM 2457 N N . LYS B 1 39 ? -8.25 -26.078 -5.535 1 98.12 39 LYS B N 1
ATOM 2458 C CA . LYS B 1 39 ? -9.094 -27.094 -6.164 1 98.12 39 LYS B CA 1
ATOM 2459 C C . LYS B 1 39 ? -8.633 -27.391 -7.59 1 98.12 39 LYS B C 1
ATOM 2461 O O . LYS B 1 39 ? -8.641 -28.531 -8.031 1 98.12 39 LYS B O 1
ATOM 2466 N N . GLY B 1 40 ? -8.305 -26.266 -8.297 1 97.81 40 GLY B N 1
ATOM 2467 C CA . GLY B 1 40 ? -7.77 -26.438 -9.641 1 97.81 40 GLY B CA 1
ATOM 2468 C C . GLY B 1 40 ? -6.52 -27.297 -9.672 1 97.81 40 GLY B C 1
ATOM 2469 O O . GLY B 1 40 ? -6.418 -28.234 -10.477 1 97.81 40 GLY B O 1
ATOM 2470 N N . ILE B 1 41 ? -5.598 -27.016 -8.781 1 97.88 41 ILE B N 1
ATOM 2471 C CA . ILE B 1 41 ? -4.355 -27.781 -8.688 1 97.88 41 ILE B CA 1
ATOM 2472 C C . ILE B 1 41 ? -4.664 -29.234 -8.375 1 97.88 41 ILE B C 1
ATOM 2474 O O . ILE B 1 41 ? -4.098 -30.156 -8.984 1 97.88 41 ILE B O 1
ATOM 2478 N N . PHE B 1 42 ? -5.562 -29.453 -7.5 1 97.25 42 PHE B N 1
ATOM 2479 C CA . PHE B 1 42 ? -5.965 -30.797 -7.117 1 97.25 42 PHE B CA 1
ATOM 2480 C C . PHE B 1 42 ? -6.535 -31.562 -8.312 1 97.25 42 PHE B C 1
ATOM 2482 O O . PHE B 1 42 ? -6.18 -32.719 -8.547 1 97.25 42 PHE B O 1
ATOM 2489 N N . SER B 1 43 ? -7.371 -30.953 -9.055 1 96.81 43 SER B N 1
ATOM 2490 C CA . SER B 1 43 ? -7.977 -31.562 -10.227 1 96.81 43 SER B CA 1
ATOM 2491 C C . SER B 1 43 ? -6.918 -31.938 -11.266 1 96.81 43 SER B C 1
ATOM 2493 O O . SER B 1 43 ? -7.027 -32.969 -11.93 1 96.81 43 SER B O 1
ATOM 2495 N N . LEU B 1 44 ? -5.945 -31.094 -11.344 1 96.31 44 LEU B N 1
ATOM 2496 C CA . LEU B 1 44 ? -4.883 -31.312 -12.32 1 96.31 44 LEU B CA 1
ATOM 2497 C C . LEU B 1 44 ? -4.059 -32.531 -11.953 1 96.31 44 LEU B C 1
ATOM 2499 O O . LEU B 1 44 ? -3.531 -33.219 -12.836 1 96.31 44 LEU B O 1
ATOM 2503 N N . HIS B 1 45 ? -4.043 -32.938 -10.711 1 94.75 45 HIS B N 1
ATOM 2504 C CA . HIS B 1 45 ? -3.256 -34.062 -10.258 1 94.75 45 HIS B CA 1
ATOM 2505 C C . HIS B 1 45 ? -4.051 -35.375 -10.359 1 94.75 45 HIS B C 1
ATOM 2507 O O . HIS B 1 45 ? -3.475 -36.438 -10.359 1 94.75 45 HIS B O 1
ATOM 2513 N N . ARG B 1 46 ? -5.395 -35.375 -10.281 1 90 46 ARG B N 1
ATOM 2514 C CA . ARG B 1 46 ? -6.238 -36.531 -10.172 1 90 46 ARG B CA 1
ATOM 2515 C C . ARG B 1 46 ? -6.195 -37.375 -11.453 1 90 46 ARG B C 1
ATOM 2517 O O . ARG B 1 46 ? -6.461 -38.594 -11.43 1 90 46 ARG B O 1
ATOM 2524 N N . GLY B 1 47 ? -5.598 -37.094 -12.602 1 80.94 47 GLY B N 1
ATOM 2525 C CA . GLY B 1 47 ? -5.523 -37.875 -13.82 1 80.94 47 GLY B CA 1
ATOM 2526 C C . GLY B 1 47 ? -6.883 -38.219 -14.398 1 80.94 47 GLY B C 1
ATOM 2527 O O . GLY B 1 47 ? -7.105 -39.312 -14.875 1 80.94 47 GLY B O 1
ATOM 2528 N N . ILE B 1 48 ? -7.84 -37.406 -14.242 1 87.31 48 ILE B N 1
ATOM 2529 C CA . ILE B 1 48 ? -9.172 -37.594 -14.812 1 87.31 48 ILE B CA 1
ATOM 2530 C C . ILE B 1 48 ? -9.133 -37.312 -16.312 1 87.31 48 ILE B C 1
ATOM 2532 O O . ILE B 1 48 ? -8.125 -36.812 -16.828 1 87.31 48 ILE B O 1
ATOM 2536 N N . SER B 1 49 ? -10.266 -37.688 -16.953 1 91.81 49 SER B N 1
ATOM 2537 C CA . SER B 1 49 ? -10.336 -37.469 -18.391 1 91.81 49 SER B CA 1
ATOM 2538 C C . SER B 1 49 ? -10.273 -35.969 -18.719 1 91.81 49 SER B C 1
ATOM 2540 O O . SER B 1 49 ? -10.664 -35.125 -17.906 1 91.81 49 SER B O 1
ATOM 2542 N N . LYS B 1 50 ? -9.82 -35.688 -19.812 1 90.56 50 LYS B N 1
ATOM 2543 C CA . LYS B 1 50 ? -9.703 -34.312 -20.234 1 90.56 50 LYS B CA 1
ATOM 2544 C C . LYS B 1 50 ? -11.055 -33.625 -20.234 1 90.56 50 LYS B C 1
ATOM 2546 O O . LYS B 1 50 ? -11.164 -32.438 -19.859 1 90.56 50 LYS B O 1
ATOM 2551 N N . ASN B 1 51 ? -12.086 -34.344 -20.656 1 93.38 51 ASN B N 1
ATOM 2552 C CA . ASN B 1 51 ? -13.422 -33.781 -20.703 1 93.38 51 ASN B CA 1
ATOM 2553 C C . ASN B 1 51 ? -13.914 -33.406 -19.297 1 93.38 51 ASN B C 1
ATOM 2555 O O . ASN B 1 51 ? -14.508 -32.344 -19.109 1 93.38 51 ASN B O 1
ATOM 2559 N N . GLU B 1 52 ? -13.664 -34.281 -18.359 1 95.38 52 GLU B N 1
ATOM 2560 C CA . GLU B 1 52 ? -14.047 -34 -16.984 1 95.38 52 GLU B CA 1
ATOM 2561 C C . GLU B 1 52 ? -13.234 -32.844 -16.406 1 95.38 52 GLU B C 1
ATOM 2563 O O . GLU B 1 52 ? -13.766 -32.031 -15.664 1 95.38 52 GLU B O 1
ATOM 2568 N N . LEU B 1 53 ? -12.031 -32.844 -16.75 1 96.44 53 LEU B N 1
ATOM 2569 C CA . LEU B 1 53 ? -11.148 -31.781 -16.281 1 96.44 53 LEU B CA 1
ATOM 2570 C C . LEU B 1 53 ? -11.609 -30.422 -16.812 1 96.44 53 LEU B C 1
ATOM 2572 O O . LEU B 1 53 ? -11.656 -29.453 -16.062 1 96.44 53 LEU B O 1
ATOM 2576 N N . ILE B 1 54 ? -11.977 -30.391 -18.047 1 96.56 54 ILE B N 1
ATOM 2577 C CA . ILE B 1 54 ? -12.422 -29.156 -18.688 1 96.56 54 ILE B CA 1
ATOM 2578 C C . ILE B 1 54 ? -13.688 -28.656 -18 1 96.56 54 ILE B C 1
ATOM 2580 O O . ILE B 1 54 ? -13.82 -27.453 -17.734 1 96.56 54 ILE B O 1
ATOM 2584 N N . LYS B 1 55 ? -14.555 -29.562 -17.688 1 96.5 55 LYS B N 1
ATOM 2585 C CA . LYS B 1 55 ? -15.789 -29.188 -17.016 1 96.5 55 LYS B CA 1
ATOM 2586 C C . LYS B 1 55 ? -15.508 -28.594 -15.641 1 96.5 55 LYS B C 1
ATOM 2588 O O . LYS B 1 55 ? -16.078 -27.562 -15.273 1 96.5 55 LYS B O 1
ATOM 2593 N N . GLU B 1 56 ? -14.648 -29.234 -14.883 1 97 56 GLU B N 1
ATOM 2594 C CA . GLU B 1 56 ? -14.297 -28.75 -13.555 1 97 56 GLU B CA 1
ATOM 2595 C C . GLU B 1 56 ? -13.617 -27.391 -13.625 1 97 56 GLU B C 1
ATOM 2597 O O . GLU B 1 56 ? -13.984 -26.469 -12.898 1 97 56 GLU B O 1
ATOM 2602 N N . LEU B 1 57 ? -12.672 -27.297 -14.516 1 98 57 LEU B N 1
ATOM 2603 C CA . LEU B 1 57 ? -11.906 -26.062 -14.625 1 98 57 LEU B CA 1
ATOM 2604 C C . LEU B 1 57 ? -12.805 -24.906 -15.062 1 98 57 LEU B C 1
ATOM 2606 O O . LEU B 1 57 ? -12.609 -23.766 -14.633 1 98 57 LEU B O 1
ATOM 2610 N N . THR B 1 58 ? -13.758 -25.219 -15.914 1 98 58 THR B N 1
ATOM 2611 C CA . THR B 1 58 ? -14.695 -24.203 -16.344 1 98 58 THR B CA 1
ATOM 2612 C C . THR B 1 58 ? -15.469 -23.625 -15.164 1 98 58 THR B C 1
ATOM 2614 O O . THR B 1 58 ? -15.633 -22.406 -15.047 1 98 58 THR B O 1
ATOM 2617 N N . MET B 1 59 ? -15.883 -24.531 -14.32 1 97.81 59 MET B N 1
ATOM 2618 C CA . MET B 1 59 ? -16.609 -24.109 -13.133 1 97.81 59 MET B CA 1
ATOM 2619 C C . MET B 1 59 ? -15.734 -23.25 -12.227 1 97.81 59 MET B C 1
ATOM 2621 O O . MET B 1 59 ? -16.172 -22.203 -11.734 1 97.81 59 MET B O 1
ATOM 2625 N N . TYR B 1 60 ? -14.531 -23.656 -12.008 1 98.38 60 TYR B N 1
ATOM 2626 C CA . TYR B 1 60 ? -13.609 -22.906 -11.156 1 98.38 60 TYR B CA 1
ATOM 2627 C C . TYR B 1 60 ? -13.312 -21.531 -11.75 1 98.38 60 TYR B C 1
ATOM 2629 O O . TYR B 1 60 ? -13.289 -20.531 -11.031 1 98.38 60 TYR B O 1
ATOM 2637 N N . LEU B 1 61 ? -13.117 -21.469 -13.094 1 98.62 61 LEU B N 1
ATOM 2638 C CA . LEU B 1 61 ? -12.758 -20.219 -13.758 1 98.62 61 LEU B CA 1
ATOM 2639 C C . LEU B 1 61 ? -13.898 -19.203 -13.664 1 98.62 61 LEU B C 1
ATOM 2641 O O . LEU B 1 61 ? -13.656 -18 -13.562 1 98.62 61 LEU B O 1
ATOM 2645 N N . LYS B 1 62 ? -15.086 -19.75 -13.711 1 98.44 62 LYS B N 1
ATOM 2646 C CA . LYS B 1 62 ? -16.234 -18.844 -13.586 1 98.44 62 LYS B CA 1
ATOM 2647 C C . LYS B 1 62 ? -16.25 -18.172 -12.227 1 98.44 62 LYS B C 1
ATOM 2649 O O . LYS B 1 62 ? -16.516 -16.969 -12.133 1 98.44 62 LYS B O 1
ATOM 2654 N N . ILE B 1 63 ? -15.992 -18.906 -11.211 1 98.44 63 ILE B N 1
ATOM 2655 C CA . ILE B 1 63 ? -15.961 -18.359 -9.859 1 98.44 63 ILE B CA 1
ATOM 2656 C C . ILE B 1 63 ? -14.797 -17.391 -9.719 1 98.44 63 ILE B C 1
ATOM 2658 O O . ILE B 1 63 ? -14.969 -16.281 -9.219 1 98.44 63 ILE B O 1
ATOM 2662 N N . LEU B 1 64 ? -13.633 -17.75 -10.18 1 98.81 64 LEU B N 1
ATOM 2663 C CA . LEU B 1 64 ? -12.445 -16.922 -10.109 1 98.81 64 LEU B CA 1
ATOM 2664 C C . LEU B 1 64 ? -12.656 -15.617 -10.883 1 98.81 64 LEU B C 1
ATOM 2666 O O . LEU B 1 64 ? -12.227 -14.547 -10.43 1 98.81 64 LEU B O 1
ATOM 2670 N N . SER B 1 65 ? -13.336 -15.766 -12.016 1 98.56 65 SER B N 1
ATOM 2671 C CA . SER B 1 65 ? -13.641 -14.609 -12.844 1 98.56 65 SER B CA 1
ATOM 2672 C C . SER B 1 65 ? -14.453 -13.57 -12.078 1 98.56 65 SER B C 1
ATOM 2674 O O . SER B 1 65 ? -14.102 -12.391 -12.047 1 98.56 65 SER B O 1
ATOM 2676 N N . ASN B 1 66 ? -15.406 -14.055 -11.453 1 98.56 66 ASN B N 1
ATOM 2677 C CA . ASN B 1 66 ? -16.266 -13.172 -10.664 1 98.56 66 ASN B CA 1
ATOM 2678 C C . ASN B 1 66 ? -15.484 -12.492 -9.547 1 98.56 66 ASN B C 1
ATOM 2680 O O . ASN B 1 66 ? -15.641 -11.289 -9.32 1 98.56 66 ASN B O 1
ATOM 2684 N N . ARG B 1 67 ? -14.695 -13.25 -8.828 1 98.69 67 ARG B N 1
ATOM 2685 C CA . ARG B 1 67 ? -13.938 -12.703 -7.711 1 98.69 67 ARG B CA 1
ATOM 2686 C C . ARG B 1 67 ? -12.898 -11.695 -8.195 1 98.69 67 ARG B C 1
ATOM 2688 O O . ARG B 1 67 ? -12.727 -10.633 -7.59 1 98.69 67 ARG B O 1
ATOM 2695 N N . LEU B 1 68 ? -12.234 -12.008 -9.289 1 98.38 68 LEU B N 1
ATOM 2696 C CA . LEU B 1 68 ? -11.203 -11.133 -9.836 1 98.38 68 LEU B CA 1
ATOM 2697 C C . LEU B 1 68 ? -11.805 -9.812 -10.305 1 98.38 68 LEU B C 1
ATOM 2699 O O . LEU B 1 68 ? -11.203 -8.75 -10.133 1 98.38 68 LEU B O 1
ATOM 2703 N N . LYS B 1 69 ? -12.945 -9.891 -10.898 1 97.88 69 LYS B N 1
ATOM 2704 C CA . LYS B 1 69 ? -13.633 -8.688 -11.344 1 97.88 69 LYS B CA 1
ATOM 2705 C C . LYS B 1 69 ? -13.953 -7.77 -10.164 1 97.88 69 LYS B C 1
ATOM 2707 O O . LYS B 1 69 ? -13.75 -6.555 -10.25 1 97.88 69 LYS B O 1
ATOM 2712 N N . LYS B 1 70 ? -14.406 -8.383 -9.133 1 98.19 70 LYS B N 1
ATOM 2713 C CA . LYS B 1 70 ? -14.742 -7.609 -7.938 1 98.19 70 LYS B CA 1
ATOM 2714 C C . LYS B 1 70 ? -13.492 -6.969 -7.336 1 98.19 70 LYS B C 1
ATOM 2716 O O . LYS B 1 70 ? -13.531 -5.816 -6.898 1 98.19 70 LYS B O 1
ATOM 2721 N N . ILE B 1 71 ? -12.352 -7.68 -7.301 1 97.94 71 ILE B N 1
ATOM 2722 C CA . ILE B 1 71 ? -11.102 -7.133 -6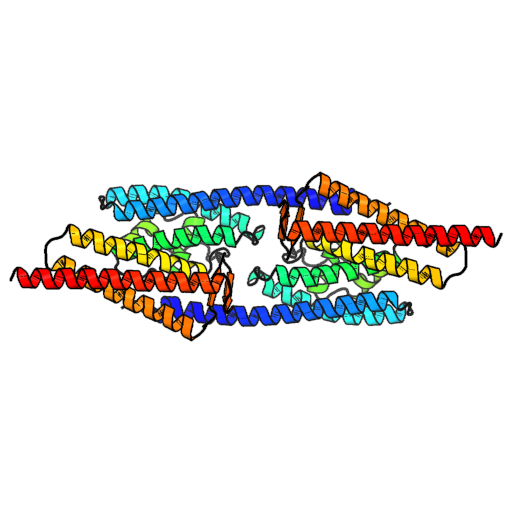.789 1 97.94 71 ILE B CA 1
ATOM 2723 C C . ILE B 1 71 ? -10.656 -5.957 -7.656 1 97.94 71 ILE B C 1
ATOM 2725 O O . ILE B 1 71 ? -10.219 -4.93 -7.141 1 97.94 71 ILE B O 1
ATOM 2729 N N . GLN B 1 72 ? -10.828 -6.164 -8.977 1 96 72 GLN B N 1
ATOM 2730 C CA . GLN B 1 72 ? -10.461 -5.098 -9.898 1 96 72 GLN B CA 1
ATOM 2731 C C . GLN B 1 72 ? -11.219 -3.811 -9.586 1 96 72 GLN B C 1
ATOM 2733 O O . GLN B 1 72 ? -10.648 -2.719 -9.641 1 96 72 GLN B O 1
ATOM 2738 N N . GLU B 1 73 ? -12.406 -3.922 -9.219 1 95.44 73 GLU B N 1
ATOM 2739 C CA . GLU B 1 73 ? -13.266 -2.775 -8.945 1 95.44 73 GLU B CA 1
ATOM 2740 C C . GLU B 1 73 ? -12.93 -2.137 -7.605 1 95.44 73 GLU B C 1
ATOM 2742 O O . GLU B 1 73 ? -12.969 -0.912 -7.465 1 95.44 73 GLU B O 1
ATOM 2747 N N . MET B 1 74 ? -12.539 -2.926 -6.672 1 95 74 MET B N 1
ATOM 2748 C CA . MET B 1 74 ? -12.391 -2.453 -5.297 1 95 74 MET B CA 1
ATOM 2749 C C . MET B 1 74 ? -10.961 -2.01 -5.023 1 95 74 MET B C 1
ATOM 2751 O O . MET B 1 74 ? -10.719 -1.218 -4.109 1 95 74 MET B O 1
ATOM 2755 N N . TYR B 1 75 ? -10.023 -2.438 -5.785 1 92.75 75 TYR B N 1
ATOM 2756 C CA . TYR B 1 75 ? -8.602 -2.318 -5.473 1 92.75 75 TYR B CA 1
ATOM 2757 C C . TYR B 1 75 ? -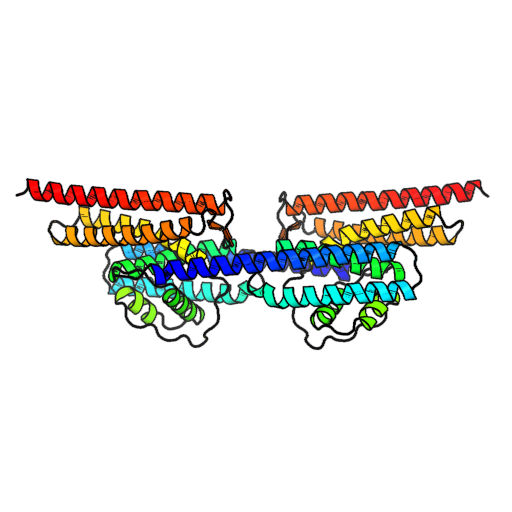8.172 -0.857 -5.426 1 92.75 75 TYR B C 1
ATOM 2759 O O . TYR B 1 75 ? -7.453 -0.445 -4.512 1 92.75 75 TYR B O 1
ATOM 2767 N N . PRO B 1 76 ? -8.641 -0.01 -6.301 1 85.44 76 PRO B N 1
ATOM 2768 C CA . PRO B 1 76 ? -8.188 1.38 -6.293 1 85.44 76 PRO B CA 1
ATOM 2769 C C . PRO B 1 76 ? -8.422 2.072 -4.953 1 85.44 76 PRO B C 1
ATOM 2771 O O . PRO B 1 76 ? -7.625 2.922 -4.543 1 85.44 76 PRO B O 1
ATOM 2774 N N . ASN B 1 77 ? -9.406 1.647 -4.215 1 83.44 77 ASN B N 1
ATOM 2775 C CA . ASN B 1 77 ? -9.727 2.268 -2.934 1 83.44 77 ASN B CA 1
ATOM 2776 C C . ASN B 1 77 ? -9.141 1.475 -1.768 1 83.44 77 ASN B C 1
ATOM 2778 O O . ASN B 1 77 ? -9.297 1.864 -0.608 1 83.44 77 ASN B O 1
ATOM 2782 N N . ASN B 1 78 ? -8.5 0.35 -2.107 1 89.69 78 ASN B N 1
ATOM 2783 C CA . ASN B 1 78 ? -8.023 -0.545 -1.059 1 89.69 78 ASN B CA 1
ATOM 2784 C C . ASN B 1 78 ? -6.605 -1.033 -1.34 1 89.69 78 ASN B C 1
ATOM 2786 O O . ASN B 1 78 ? -6.289 -2.203 -1.115 1 89.69 78 ASN B O 1
ATOM 2790 N N . ILE B 1 79 ? -5.84 -0.223 -1.782 1 86.12 79 ILE B N 1
ATOM 2791 C CA . ILE B 1 79 ? -4.492 -0.567 -2.217 1 86.12 79 ILE B CA 1
ATOM 2792 C C . ILE B 1 79 ? -3.684 -1.091 -1.032 1 86.12 79 ILE B C 1
ATOM 2794 O O . ILE B 1 79 ? -2.785 -1.919 -1.202 1 86.12 79 ILE B O 1
ATOM 2798 N N . HIS B 1 80 ? -4.07 -0.687 0.132 1 82.25 80 HIS B N 1
ATOM 2799 C CA . HIS B 1 80 ? -3.357 -1.108 1.334 1 82.25 80 HIS B CA 1
ATOM 2800 C C . HIS B 1 80 ? -3.555 -2.598 1.596 1 82.25 80 HIS B C 1
ATOM 2802 O O . HIS B 1 80 ? -2.828 -3.193 2.395 1 82.25 80 HIS B O 1
ATOM 2808 N N . LEU B 1 81 ? -4.484 -3.172 0.923 1 91.38 81 LEU B N 1
ATOM 2809 C CA . LEU B 1 81 ? -4.738 -4.598 1.094 1 91.38 81 LEU B CA 1
ATOM 2810 C C . LEU B 1 81 ? -3.988 -5.414 0.047 1 91.38 81 LEU B C 1
ATOM 2812 O O . LEU B 1 81 ? -4.293 -6.59 -0.167 1 91.38 81 LEU B O 1
ATOM 2816 N N . ARG B 1 82 ? -3.023 -4.812 -0.58 1 91.88 82 ARG B N 1
ATOM 2817 C CA . ARG B 1 82 ? -2.189 -5.449 -1.595 1 91.88 82 ARG B CA 1
ATOM 2818 C C . ARG B 1 82 ? -1.566 -6.734 -1.062 1 91.88 82 ARG B C 1
ATOM 2820 O O . ARG B 1 82 ? -1.452 -7.723 -1.791 1 91.88 82 ARG B O 1
ATOM 2827 N N . GLY B 1 83 ? -1.191 -6.719 0.102 1 92.94 83 GLY B N 1
ATOM 2828 C CA . GLY B 1 83 ? -0.589 -7.906 0.687 1 92.94 83 GLY B CA 1
ATOM 2829 C C . GLY B 1 83 ? -1.525 -9.102 0.71 1 92.94 83 GLY B C 1
ATOM 2830 O O . GLY B 1 83 ? -1.148 -10.195 0.297 1 92.94 83 GLY B O 1
ATOM 2831 N N . THR B 1 84 ? -2.75 -8.867 1.192 1 94.62 84 THR B N 1
ATOM 2832 C CA . THR B 1 84 ? -3.766 -9.914 1.244 1 94.62 84 THR B CA 1
ATOM 2833 C C . THR B 1 84 ? -4.082 -10.43 -0.156 1 94.62 84 THR B C 1
ATOM 2835 O O . THR B 1 84 ? -4.184 -11.641 -0.368 1 94.62 84 THR B O 1
ATOM 2838 N N . ILE B 1 85 ? -4.113 -9.523 -1.015 1 97.69 85 ILE B N 1
ATOM 2839 C CA . ILE B 1 85 ? -4.457 -9.875 -2.391 1 97.69 85 ILE B CA 1
ATOM 2840 C C . ILE B 1 85 ? -3.305 -10.641 -3.029 1 97.69 85 ILE B C 1
ATOM 2842 O O . ILE B 1 85 ? -3.527 -11.625 -3.744 1 97.69 85 ILE B O 1
ATOM 2846 N N . SER B 1 86 ? -2.131 -10.227 -2.758 1 97.31 86 SER B N 1
ATOM 2847 C CA . SER B 1 86 ? -0.946 -10.852 -3.338 1 97.31 86 SER B CA 1
ATOM 2848 C C . SER B 1 86 ? -0.88 -12.336 -2.994 1 97.31 86 SER B C 1
ATOM 2850 O O . SER B 1 86 ? -0.532 -13.164 -3.842 1 97.31 86 SER B O 1
ATOM 2852 N N . GLY B 1 87 ? -1.247 -12.695 -1.81 1 97.38 87 GLY B N 1
ATOM 2853 C CA . GLY B 1 87 ? -1.257 -14.094 -1.419 1 97.38 87 GLY B CA 1
ATOM 2854 C C . GLY B 1 87 ? -2.186 -14.945 -2.268 1 97.38 87 GLY B C 1
ATOM 2855 O O . GLY B 1 87 ? -1.808 -16.031 -2.713 1 97.38 87 GLY B O 1
ATOM 2856 N N . ALA B 1 88 ? -3.346 -14.422 -2.451 1 98.56 88 ALA B N 1
ATOM 2857 C CA . ALA B 1 88 ? -4.32 -15.133 -3.275 1 98.56 88 ALA B CA 1
ATOM 2858 C C . ALA B 1 88 ? -3.838 -15.25 -4.719 1 98.56 88 ALA B C 1
ATOM 2860 O O . ALA B 1 88 ? -4.012 -16.297 -5.355 1 98.56 88 ALA B O 1
ATOM 2861 N N . ILE B 1 89 ? -3.168 -14.188 -5.188 1 98.44 89 ILE B N 1
ATOM 2862 C CA . ILE B 1 89 ? -2.682 -14.148 -6.562 1 98.44 89 ILE B CA 1
ATOM 2863 C C . ILE B 1 89 ? -1.548 -15.156 -6.738 1 98.44 89 ILE B C 1
ATOM 2865 O O . ILE B 1 89 ? -1.425 -15.789 -7.793 1 98.44 89 ILE B O 1
ATOM 2869 N N . GLU B 1 90 ? -0.708 -15.312 -5.738 1 97.94 90 GLU B N 1
ATOM 2870 C CA . GLU B 1 90 ? 0.375 -16.297 -5.801 1 97.94 90 GLU B CA 1
ATOM 2871 C C . GLU B 1 90 ? -0.168 -17.703 -5.98 1 97.94 90 GLU B C 1
ATOM 2873 O O . GLU B 1 90 ? 0.35 -18.469 -6.789 1 97.94 90 GLU B O 1
ATOM 2878 N N . GLU B 1 91 ? -1.278 -18 -5.266 1 98.31 91 GLU B N 1
ATOM 2879 C CA . GLU B 1 91 ? -1.914 -19.297 -5.426 1 98.31 91 GLU B CA 1
ATOM 2880 C C . GLU B 1 91 ? -2.508 -19.469 -6.82 1 98.31 91 GLU B C 1
ATOM 2882 O O . GLU B 1 91 ? -2.424 -20.531 -7.418 1 98.31 91 GLU B O 1
ATOM 2887 N N . LEU B 1 92 ? -3.086 -18.406 -7.234 1 98.75 92 LEU B N 1
ATOM 2888 C CA . LEU B 1 92 ? -3.672 -18.406 -8.57 1 98.75 92 LEU B CA 1
ATOM 2889 C C . LEU B 1 92 ? -2.604 -18.656 -9.633 1 98.75 92 LEU B C 1
ATOM 2891 O O . LEU B 1 92 ? -2.816 -19.438 -10.562 1 98.75 92 LEU B O 1
ATOM 2895 N N . ILE B 1 93 ? -1.49 -17.984 -9.469 1 98.25 93 ILE B N 1
ATOM 2896 C CA . ILE B 1 93 ? -0.373 -18.156 -10.391 1 98.25 93 ILE B CA 1
ATOM 2897 C C . ILE B 1 93 ? 0.122 -19.609 -10.352 1 98.25 93 ILE B C 1
ATOM 2899 O O . ILE B 1 93 ? 0.402 -20.203 -11.391 1 98.25 93 ILE B O 1
ATOM 2903 N N . GLU B 1 94 ? 0.222 -20.156 -9.156 1 98.31 94 GLU B N 1
ATOM 2904 C CA . GLU B 1 94 ? 0.612 -21.547 -9.023 1 98.31 94 GLU B CA 1
ATOM 2905 C C . GLU B 1 94 ? -0.322 -22.469 -9.812 1 98.31 94 GLU B C 1
ATOM 2907 O O . GLU B 1 94 ? 0.135 -23.344 -10.555 1 98.31 94 GLU B O 1
ATOM 2912 N N . PHE B 1 95 ? -1.579 -22.266 -9.719 1 98.75 95 PHE B N 1
ATOM 2913 C CA . PHE B 1 95 ? -2.598 -23.031 -10.43 1 98.75 95 PHE B CA 1
ATOM 2914 C C . PHE B 1 95 ? -2.387 -22.938 -11.938 1 98.75 95 PHE B C 1
ATOM 2916 O O . PHE B 1 95 ? -2.24 -23.969 -12.617 1 98.75 95 PHE B O 1
ATOM 2923 N N . PHE B 1 96 ? -2.264 -21.75 -12.469 1 98.5 96 PHE B N 1
ATOM 2924 C CA . PHE B 1 96 ? -2.207 -21.547 -13.906 1 98.5 96 PHE B CA 1
ATOM 2925 C C . PHE B 1 96 ? -0.869 -22.016 -14.477 1 98.5 96 PHE B C 1
ATOM 2927 O O . PHE B 1 96 ? -0.816 -22.609 -15.547 1 98.5 96 PHE B O 1
ATOM 2934 N N . THR B 1 97 ? 0.212 -21.734 -13.742 1 97.25 97 THR B N 1
ATOM 2935 C CA . THR B 1 97 ? 1.524 -22.141 -14.234 1 97.25 97 THR B CA 1
ATOM 2936 C C . THR B 1 97 ? 1.655 -23.656 -14.211 1 97.25 97 THR B C 1
ATOM 2938 O O . THR B 1 97 ? 2.17 -24.266 -15.164 1 97.25 97 THR B O 1
ATOM 2941 N N . PHE B 1 98 ? 1.167 -24.344 -13.172 1 97.75 98 PHE B N 1
ATOM 2942 C CA . PHE B 1 98 ? 1.21 -25.797 -13.109 1 97.75 98 PHE B CA 1
ATOM 2943 C C . PHE B 1 98 ? 0.335 -26.406 -14.195 1 97.75 98 PHE B C 1
ATOM 2945 O O . PHE B 1 98 ? 0.736 -27.359 -14.859 1 97.75 98 PHE B O 1
ATOM 2952 N N . GLY B 1 99 ? -0.851 -25.859 -14.289 1 97.25 99 GLY B N 1
ATOM 2953 C CA . GLY B 1 99 ? -1.746 -26.344 -15.328 1 97.25 99 GLY B CA 1
ATOM 2954 C C . GLY B 1 99 ? -1.138 -26.281 -16.719 1 97.25 99 GLY B C 1
ATOM 2955 O O . GLY B 1 99 ? -1.223 -27.25 -17.484 1 97.25 99 GLY B O 1
ATOM 2956 N N . TYR B 1 100 ? -0.561 -25.188 -17.031 1 97.25 100 TYR B N 1
ATOM 2957 C CA . TYR B 1 100 ? 0.07 -25.031 -18.344 1 97.25 100 TYR B CA 1
ATOM 2958 C C . TYR B 1 100 ? 1.259 -25.984 -18.484 1 97.25 100 TYR B C 1
ATOM 2960 O O . TYR B 1 100 ? 1.409 -26.641 -19.516 1 97.25 100 TYR B O 1
ATOM 2968 N N . TYR B 1 101 ? 2.062 -26.078 -17.5 1 96.06 101 TYR B N 1
ATOM 2969 C CA . TYR B 1 101 ? 3.266 -26.906 -17.562 1 96.06 101 TYR B CA 1
ATOM 2970 C C . TYR B 1 101 ? 2.91 -28.375 -17.719 1 96.06 101 TYR B C 1
ATOM 2972 O O . TYR B 1 101 ? 3.547 -29.094 -18.484 1 96.06 101 TYR B O 1
ATOM 2980 N N . LYS B 1 102 ? 1.972 -28.828 -16.969 1 94.56 102 LYS B N 1
ATOM 2981 C CA . LYS B 1 102 ? 1.584 -30.25 -16.953 1 94.56 102 LYS B CA 1
ATOM 2982 C C . LYS B 1 102 ? 1.324 -30.75 -18.359 1 94.56 102 LYS B C 1
ATOM 2984 O O . LYS B 1 102 ? 1.672 -31.891 -18.688 1 94.56 102 LYS B O 1
ATOM 2989 N N . PHE B 1 103 ? 0.798 -29.938 -19.203 1 93.94 103 PHE B N 1
ATOM 2990 C CA . PHE B 1 103 ? 0.351 -30.422 -20.5 1 93.94 103 PHE B CA 1
ATOM 2991 C C . PHE B 1 103 ? 1.307 -29.969 -21.609 1 93.94 103 PHE B C 1
ATOM 2993 O O . PHE B 1 103 ? 1.375 -30.594 -22.672 1 93.94 103 PHE B O 1
ATOM 3000 N N . ASN B 1 104 ? 2.086 -28.859 -21.312 1 93.81 104 ASN B N 1
ATOM 3001 C CA . ASN B 1 104 ? 2.895 -28.297 -22.391 1 93.81 104 ASN B CA 1
ATOM 3002 C C . ASN B 1 104 ? 4.387 -28.406 -22.094 1 93.81 104 ASN B C 1
ATOM 3004 O O . ASN B 1 104 ? 5.219 -28.172 -22.969 1 93.81 104 ASN B O 1
ATOM 3008 N N . PHE B 1 105 ? 4.805 -28.672 -20.891 1 92.88 105 PHE B N 1
ATOM 3009 C CA . PHE B 1 105 ? 6.188 -28.828 -20.453 1 92.88 105 PHE B CA 1
ATOM 3010 C C . PHE B 1 105 ? 6.984 -27.562 -20.719 1 92.88 105 PHE B C 1
ATOM 3012 O O . PHE B 1 105 ? 8.133 -27.625 -21.156 1 92.88 105 PHE B O 1
ATOM 3019 N N . GLU B 1 106 ? 6.266 -26.484 -20.516 1 92.62 106 GLU B N 1
ATOM 3020 C CA . GLU B 1 106 ? 6.859 -25.172 -20.672 1 92.62 106 GLU B CA 1
ATOM 3021 C C . GLU B 1 106 ? 6.367 -24.203 -19.594 1 92.62 106 GLU B C 1
ATOM 3023 O O . GLU B 1 106 ? 5.273 -24.391 -19.047 1 92.62 106 GLU B O 1
ATOM 3028 N N . LEU B 1 107 ? 7.137 -23.25 -19.344 1 93.44 107 LEU B N 1
ATOM 3029 C CA . LEU B 1 107 ? 6.746 -22.25 -18.375 1 93.44 107 LEU B CA 1
ATOM 3030 C C . LEU B 1 107 ? 5.719 -21.281 -18.969 1 93.44 107 LEU B C 1
ATOM 3032 O O . LEU B 1 107 ? 5.895 -20.797 -20.078 1 93.44 107 LEU B O 1
ATOM 3036 N N . LEU B 1 108 ? 4.672 -21.094 -18.234 1 94 108 LEU B N 1
ATOM 3037 C CA . LEU B 1 108 ? 3.697 -20.078 -18.625 1 94 108 LEU B CA 1
ATOM 3038 C C . LEU B 1 108 ? 4.316 -18.688 -18.594 1 94 108 LEU B C 1
ATOM 3040 O O . LEU B 1 108 ? 4.879 -18.281 -17.578 1 94 108 LEU B O 1
ATOM 3044 N N . LYS B 1 109 ? 4.203 -17.984 -19.641 1 90.5 109 LYS B N 1
ATOM 3045 C CA . LYS B 1 109 ? 4.742 -16.625 -19.688 1 90.5 109 LYS B CA 1
ATOM 3046 C C . LYS B 1 109 ? 3.898 -15.664 -18.859 1 90.5 109 LYS B C 1
ATOM 3048 O O . LYS B 1 109 ? 2.67 -15.766 -18.828 1 90.5 109 LYS B O 1
ATOM 3053 N N . TYR B 1 110 ? 4.574 -14.688 -18.25 1 91.38 110 TYR B N 1
ATOM 3054 C CA . TYR B 1 110 ? 3.906 -13.688 -17.422 1 91.38 110 TYR B CA 1
ATOM 3055 C C . TYR B 1 110 ? 2.863 -12.922 -18.234 1 91.38 110 TYR B C 1
ATOM 3057 O O . TYR B 1 110 ? 1.744 -12.703 -17.766 1 91.38 110 TYR B O 1
ATOM 3065 N N . GLU B 1 111 ? 3.182 -12.555 -19.453 1 89.69 111 GLU B N 1
ATOM 3066 C CA . GLU B 1 111 ? 2.281 -11.781 -20.312 1 89.69 111 GLU B CA 1
ATOM 3067 C C . GLU B 1 111 ? 1.024 -12.578 -20.641 1 89.69 111 GLU B C 1
ATOM 3069 O O . GLU B 1 111 ? -0.068 -12.008 -20.734 1 89.69 111 GLU B O 1
ATOM 3074 N N . ASP B 1 112 ? 1.237 -13.859 -20.844 1 93.19 112 ASP B N 1
ATOM 3075 C CA . ASP B 1 112 ? 0.091 -14.719 -21.125 1 93.19 112 ASP B CA 1
ATOM 3076 C C . ASP B 1 112 ? -0.797 -14.883 -19.906 1 93.19 112 ASP B C 1
ATOM 3078 O O . ASP B 1 112 ? -2.023 -14.93 -20.016 1 93.19 112 ASP B O 1
ATOM 3082 N N . PHE B 1 113 ? -0.165 -14.945 -18.766 1 94.94 113 PHE B N 1
ATOM 3083 C CA . PHE B 1 113 ? -0.929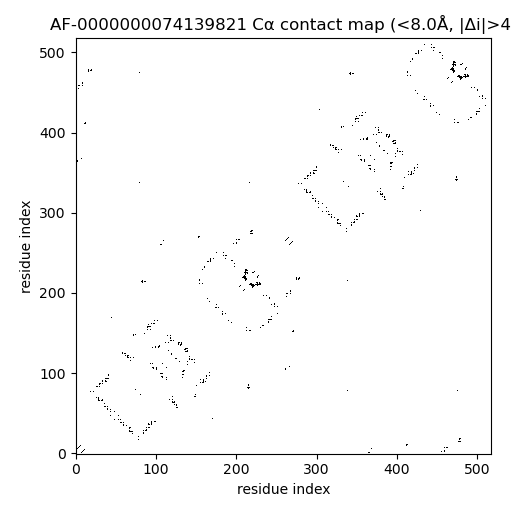 -15 -17.516 1 94.94 113 PHE B CA 1
ATOM 3084 C C . PHE B 1 113 ? -1.786 -13.75 -17.359 1 94.94 113 PHE B C 1
ATOM 3086 O O . PHE B 1 113 ? -2.979 -13.844 -17.062 1 94.94 113 PHE B O 1
ATOM 3093 N N . LEU B 1 114 ? -1.189 -12.609 -17.641 1 93.81 114 LEU B N 1
ATOM 3094 C CA . LEU B 1 114 ? -1.915 -11.352 -17.516 1 93.81 114 LEU B CA 1
ATOM 3095 C C . LEU B 1 114 ? -3.076 -11.297 -18.5 1 93.81 114 LEU B C 1
ATOM 3097 O O . LEU B 1 114 ? -4.152 -10.797 -18.172 1 93.81 114 LEU B O 1
ATOM 3101 N N . THR B 1 115 ? -2.791 -11.797 -19.625 1 95.12 115 THR B N 1
ATOM 3102 C CA . THR B 1 115 ? -3.844 -11.836 -20.641 1 95.12 115 THR B CA 1
ATOM 3103 C C . THR B 1 115 ? -5.016 -12.695 -20.172 1 95.12 115 THR B C 1
ATOM 3105 O O . THR B 1 115 ? -6.176 -12.297 -20.297 1 95.12 115 THR B O 1
ATOM 3108 N N . MET B 1 116 ? -4.754 -13.812 -19.594 1 97.19 116 MET B N 1
ATOM 3109 C CA . MET B 1 116 ? -5.812 -14.68 -19.094 1 97.19 116 MET B CA 1
ATOM 3110 C C . MET B 1 116 ? -6.57 -14.016 -17.953 1 97.19 116 MET B C 1
ATOM 3112 O O . MET B 1 116 ? -7.793 -14.125 -17.859 1 97.19 116 MET B O 1
ATOM 3116 N N . MET B 1 117 ? -5.828 -13.32 -17.078 1 97.12 117 MET B N 1
ATOM 3117 C CA . MET B 1 117 ? -6.469 -12.602 -15.984 1 97.12 117 MET B CA 1
ATOM 3118 C C . MET B 1 117 ? -7.402 -11.523 -16.516 1 97.12 117 MET B C 1
ATOM 3120 O O . MET B 1 117 ? -8.508 -11.336 -15.992 1 97.12 117 MET B O 1
ATOM 3124 N N . GLN B 1 118 ? -6.945 -10.844 -17.531 1 96.5 118 GLN B N 1
ATOM 3125 C CA . GLN B 1 118 ? -7.773 -9.805 -18.125 1 96.5 118 GLN B CA 1
ATOM 3126 C C . GLN B 1 118 ? -9.047 -10.398 -18.719 1 96.5 118 GLN B C 1
ATOM 3128 O O . GLN B 1 118 ? -10.133 -9.82 -18.578 1 96.5 118 GLN B O 1
ATOM 3133 N N . LEU B 1 119 ? -8.914 -11.484 -19.391 1 96.94 119 LEU B N 1
ATOM 3134 C CA . LEU B 1 119 ? -10.07 -12.164 -19.953 1 96.94 119 LEU B CA 1
ATOM 3135 C C . LEU B 1 119 ? -11.031 -12.609 -18.859 1 96.94 119 LEU B C 1
ATOM 3137 O O . LEU B 1 119 ? -12.25 -12.477 -19 1 96.94 119 LEU B O 1
ATOM 3141 N N . LEU B 1 120 ? -10.516 -13.078 -17.75 1 97.44 120 LEU B N 1
ATOM 3142 C CA . LEU B 1 120 ? -11.344 -13.492 -16.625 1 97.44 120 LEU B CA 1
ATOM 3143 C C . LEU B 1 120 ? -12.078 -12.305 -16.031 1 97.44 120 LEU B C 1
ATOM 3145 O O . LEU B 1 120 ? -13.281 -12.383 -15.758 1 97.44 120 LEU B O 1
ATOM 3149 N N . ILE B 1 121 ? -11.344 -11.234 -15.859 1 96.81 121 ILE B N 1
ATOM 3150 C CA . ILE B 1 121 ? -11.93 -10.031 -15.281 1 96.81 121 ILE B CA 1
ATOM 3151 C C . ILE B 1 121 ? -13.078 -9.547 -16.172 1 96.81 121 ILE B C 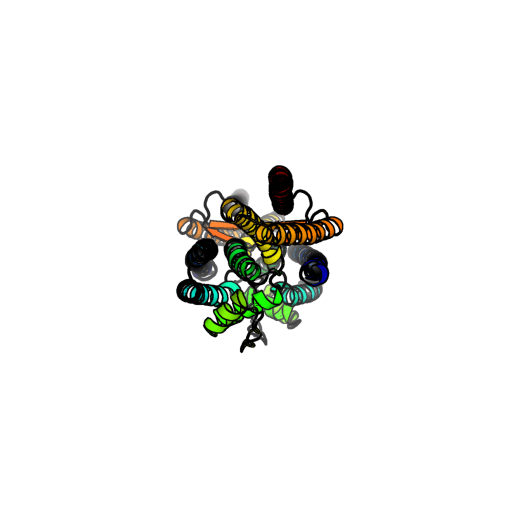1
ATOM 3153 O O . ILE B 1 121 ? -14.086 -9.047 -15.672 1 96.81 121 ILE B O 1
ATOM 3157 N N . GLU B 1 122 ? -12.953 -9.781 -17.469 1 95.06 122 GLU B N 1
ATOM 3158 C CA . GLU B 1 122 ? -13.969 -9.375 -18.438 1 95.06 122 GLU B CA 1
ATOM 3159 C C . GLU B 1 122 ? -15.078 -10.43 -18.547 1 95.06 122 GLU B C 1
ATOM 3161 O O . GLU B 1 122 ? -16.016 -10.266 -19.312 1 95.06 122 GLU B O 1
ATOM 3166 N N . GLU B 1 123 ? -14.93 -11.492 -17.75 1 94.06 123 GLU B N 1
ATOM 3167 C CA . GLU B 1 123 ? -15.906 -12.578 -17.703 1 94.06 123 GLU B CA 1
ATOM 3168 C C . GLU B 1 123 ? -16.156 -13.148 -19.094 1 94.06 123 GLU B C 1
ATOM 3170 O O . GLU B 1 123 ? -17.312 -13.328 -19.5 1 94.06 123 GLU B O 1
ATOM 3175 N N . SER B 1 124 ? -14.992 -13.398 -19.781 1 90.62 124 SER B N 1
ATOM 3176 C CA . SER B 1 124 ? -15.102 -13.875 -21.156 1 90.62 124 SER B CA 1
ATOM 3177 C C . SER B 1 124 ? -14.062 -14.945 -21.469 1 90.62 124 SER B C 1
ATOM 3179 O O . SER B 1 124 ? -13.094 -15.109 -20.719 1 90.62 124 SER B O 1
ATOM 3181 N N . GLU B 1 125 ? -14.32 -15.859 -22.422 1 93.56 125 GLU B N 1
ATOM 3182 C CA . GLU B 1 125 ? -13.367 -16.734 -23.109 1 93.56 125 GLU B CA 1
ATOM 3183 C C . GLU B 1 125 ? -12.828 -17.812 -22.172 1 93.56 125 GLU B C 1
ATOM 3185 O O . GLU B 1 125 ? -11.633 -18.109 -22.172 1 93.56 125 GLU B O 1
ATOM 3190 N N . PHE B 1 126 ? -13.727 -18.312 -21.359 1 96.75 126 PHE B N 1
ATOM 3191 C CA . PHE B 1 126 ? -13.312 -19.359 -20.422 1 96.75 126 PHE B CA 1
ATOM 3192 C C . PHE B 1 126 ? -12.773 -20.578 -21.188 1 96.75 126 PHE B C 1
ATOM 3194 O O . PHE B 1 126 ? -11.742 -21.141 -20.797 1 96.75 126 PHE B O 1
ATOM 3201 N N . GLU B 1 127 ? -13.406 -20.922 -22.281 1 95.62 127 GLU B N 1
ATOM 3202 C CA . GLU B 1 127 ? -12.992 -22.078 -23.078 1 95.62 127 GLU B CA 1
ATOM 3203 C C . GLU B 1 127 ? -11.617 -21.859 -23.703 1 95.62 127 GLU B C 1
ATOM 3205 O O . GLU B 1 127 ? -10.789 -22.766 -23.734 1 95.62 127 GLU B O 1
ATOM 3210 N N . ALA B 1 128 ? -11.422 -20.688 -24.172 1 96.88 128 ALA B N 1
ATOM 3211 C CA . ALA B 1 128 ? -10.148 -20.359 -24.781 1 96.88 128 ALA B CA 1
ATOM 3212 C C . ALA B 1 128 ? -9.008 -20.438 -23.781 1 96.88 128 ALA B C 1
ATOM 3214 O O . ALA B 1 128 ? -7.898 -20.859 -24.109 1 96.88 128 ALA B O 1
ATOM 3215 N N . ILE B 1 129 ? -9.258 -19.984 -22.578 1 98.12 129 ILE B N 1
ATOM 3216 C CA . ILE B 1 129 ? -8.25 -20.031 -21.531 1 98.12 129 ILE B CA 1
ATOM 3217 C C . ILE B 1 129 ? -7.891 -21.484 -21.219 1 98.12 129 ILE B C 1
ATOM 3219 O O . ILE B 1 129 ? -6.711 -21.828 -21.141 1 98.12 129 ILE B O 1
ATOM 3223 N N . ILE B 1 130 ? -8.898 -22.297 -21.109 1 97.88 130 ILE B N 1
ATOM 3224 C CA . ILE B 1 130 ? -8.68 -23.703 -20.797 1 97.88 130 ILE B CA 1
ATOM 3225 C C . ILE B 1 130 ? -7.934 -24.375 -21.953 1 97.88 130 ILE B C 1
ATOM 3227 O O . ILE B 1 130 ? -7 -25.156 -21.734 1 97.88 130 ILE B O 1
ATOM 3231 N N . GLU B 1 131 ? -8.305 -24.094 -23.172 1 96.88 131 GLU B N 1
ATOM 3232 C CA . GLU B 1 131 ? -7.629 -24.641 -24.344 1 96.88 131 GLU B CA 1
ATOM 3233 C C . GLU B 1 131 ? -6.164 -24.219 -24.375 1 96.88 131 GLU B C 1
ATOM 3235 O O . GLU B 1 131 ? -5.297 -25.016 -24.75 1 96.88 131 GLU B O 1
ATOM 3240 N N . TYR B 1 132 ? -5.961 -23 -24.047 1 97.38 132 TYR B N 1
ATOM 3241 C CA . TYR B 1 132 ? -4.578 -22.547 -23.984 1 97.38 132 TYR B CA 1
ATOM 3242 C C . TYR B 1 132 ? -3.787 -23.312 -22.938 1 97.38 132 TYR B C 1
ATOM 3244 O O . TYR B 1 132 ? -2.662 -23.75 -23.188 1 97.38 132 TYR B O 1
ATOM 3252 N N . LEU B 1 133 ? -4.422 -23.5 -21.766 1 96.75 133 LEU B N 1
ATOM 3253 C CA . LEU B 1 133 ? -3.744 -24.188 -20.672 1 96.75 133 LEU B CA 1
ATOM 3254 C C . LEU B 1 133 ? -3.416 -25.625 -21.047 1 96.75 133 LEU B C 1
ATOM 3256 O O . LEU B 1 133 ? -2.336 -26.125 -20.719 1 96.75 133 LEU B O 1
ATOM 3260 N N . ILE B 1 134 ? -4.273 -26.281 -21.781 1 95.19 134 ILE B N 1
ATOM 3261 C CA . ILE B 1 134 ? -4.141 -27.719 -22.031 1 95.19 134 ILE B CA 1
ATOM 3262 C C . ILE B 1 134 ? -3.389 -27.938 -23.344 1 95.19 134 ILE B C 1
ATOM 3264 O O . ILE B 1 134 ? -2.512 -28.812 -23.422 1 95.19 134 ILE B O 1
ATOM 3268 N N . TRP B 1 135 ? -3.652 -27.109 -24.359 1 95.06 135 TRP B N 1
ATOM 3269 C CA . TRP B 1 135 ? -3.143 -27.438 -25.688 1 95.06 135 TRP B CA 1
ATOM 3270 C C . TRP B 1 135 ? -2.172 -26.359 -26.172 1 95.06 135 TRP B C 1
ATOM 3272 O O . TRP B 1 135 ? -1.546 -26.516 -27.234 1 95.06 135 TRP B O 1
ATOM 3282 N N . GLY B 1 136 ? -2.053 -25.281 -25.484 1 94.25 136 GLY B N 1
ATOM 3283 C CA . GLY B 1 136 ? -1.141 -24.219 -25.875 1 94.25 136 GLY B CA 1
ATOM 3284 C C . GLY B 1 136 ? -1.634 -23.422 -27.062 1 94.25 136 GLY B C 1
ATOM 3285 O O . GLY B 1 136 ? -0.834 -22.875 -27.828 1 94.25 136 GLY B O 1
ATOM 3286 N N . THR B 1 137 ? -2.967 -23.438 -27.234 1 94.56 137 THR B N 1
ATOM 3287 C CA . THR B 1 137 ? -3.557 -22.688 -28.328 1 94.56 137 THR B CA 1
ATOM 3288 C C . THR B 1 137 ? -3.42 -21.172 -28.094 1 94.56 137 THR B C 1
ATOM 3290 O O . THR B 1 137 ? -3.016 -20.75 -27.016 1 94.56 137 THR B O 1
ATOM 3293 N N . GLU B 1 138 ? -3.725 -20.422 -29.047 1 93.62 138 GLU B N 1
ATOM 3294 C CA . GLU B 1 138 ? -3.584 -18.969 -28.938 1 93.62 138 GLU B CA 1
ATOM 3295 C C . GLU B 1 138 ? -4.668 -18.359 -28.047 1 93.62 138 GLU B C 1
ATOM 3297 O O . GLU B 1 138 ? -5.82 -18.812 -28.078 1 93.62 138 GLU B O 1
ATOM 3302 N N . LEU B 1 139 ? -4.273 -17.406 -27.234 1 94.69 139 LEU B N 1
ATOM 3303 C CA . LEU B 1 139 ? -5.211 -16.672 -26.391 1 94.69 139 LEU B CA 1
ATOM 3304 C C . LEU B 1 139 ? -5.848 -15.523 -27.188 1 94.69 139 LEU B C 1
ATOM 3306 O O . LEU B 1 139 ? -5.168 -14.836 -27.953 1 94.69 139 LEU B O 1
ATOM 3310 N N . PRO B 1 140 ? -7.102 -15.352 -27.047 1 93.44 140 PRO B N 1
ATOM 3311 C CA . PRO B 1 140 ? -7.711 -14.164 -27.656 1 93.44 140 PRO B CA 1
ATOM 3312 C C . PRO B 1 140 ? -7.238 -12.867 -27.016 1 93.44 140 PRO B C 1
ATOM 3314 O O . PRO B 1 140 ? -6.832 -12.859 -25.844 1 93.44 140 PRO B O 1
ATOM 3317 N N . ASP B 1 141 ? -7.32 -11.797 -27.797 1 89.88 141 ASP B N 1
ATOM 3318 C CA . ASP B 1 141 ? -7.008 -10.477 -27.266 1 89.88 141 ASP B CA 1
ATOM 3319 C C . ASP B 1 141 ? -8.141 -9.969 -26.375 1 89.88 141 ASP B C 1
ATOM 3321 O O . ASP B 1 141 ? -9.312 -10.047 -26.734 1 89.88 141 ASP B O 1
ATOM 3325 N N . PRO B 1 142 ? -7.68 -9.508 -25.188 1 86.94 142 PRO B N 1
ATOM 3326 C CA . PRO B 1 142 ? -8.727 -8.883 -24.375 1 86.94 142 PRO B CA 1
ATOM 3327 C C . PRO B 1 142 ? -9.289 -7.613 -25.031 1 86.94 142 PRO B C 1
ATOM 3329 O O . PRO B 1 142 ? -8.664 -7.047 -25.922 1 86.94 142 PRO B O 1
ATOM 3332 N N . GLU B 1 143 ? -10.461 -7.285 -24.656 1 81.5 143 GLU B N 1
ATOM 3333 C CA . GLU B 1 143 ? -11.109 -6.086 -25.188 1 81.5 143 GLU B CA 1
ATOM 3334 C C . GLU B 1 143 ? -10.406 -4.82 -24.703 1 81.5 143 GLU B C 1
ATOM 3336 O O . GLU B 1 143 ? -10.203 -3.881 -25.469 1 81.5 143 GLU B O 1
ATOM 3341 N N . ASN B 1 144 ? -10.141 -4.781 -23.406 1 75.81 144 ASN B N 1
ATOM 3342 C CA . ASN B 1 144 ? -9.492 -3.631 -22.781 1 75.81 144 ASN B CA 1
ATOM 3343 C C . ASN B 1 144 ? -8.102 -3.982 -22.25 1 75.81 144 ASN B C 1
ATOM 3345 O O . ASN B 1 144 ? -7.883 -5.09 -21.766 1 75.81 144 ASN B O 1
ATOM 3349 N N . VAL B 1 145 ? -7.16 -3.416 -22.938 1 64.62 145 VAL B N 1
ATOM 3350 C CA . VAL B 1 145 ? -5.816 -3.652 -22.422 1 64.62 145 VAL B CA 1
ATOM 3351 C C . VAL B 1 145 ? -5.605 -2.844 -21.156 1 64.62 145 VAL B C 1
ATOM 3353 O O . VAL B 1 145 ? -5.23 -1.671 -21.203 1 64.62 145 VAL B O 1
ATOM 3356 N N . SER B 1 146 ? -6.465 -3.098 -20.125 1 65.69 146 SER B N 1
ATOM 3357 C CA . SER B 1 146 ? -6.273 -2.361 -18.875 1 65.69 146 SER B CA 1
ATOM 3358 C C . SER B 1 146 ? -5.207 -3.016 -18.016 1 65.69 146 SER B C 1
ATOM 3360 O O . SER B 1 146 ? -5.004 -4.23 -18.078 1 65.69 146 SER B O 1
ATOM 3362 N N . THR B 1 147 ? -4.406 -2.191 -17.484 1 77.88 147 THR B N 1
ATOM 3363 C CA . THR B 1 147 ? -3.359 -2.639 -16.578 1 77.88 147 THR B CA 1
ATOM 3364 C C . THR B 1 147 ? -3.965 -3.166 -15.281 1 77.88 147 THR B C 1
ATOM 3366 O O . THR B 1 147 ? -4.785 -2.492 -14.648 1 77.88 147 THR B O 1
ATOM 3369 N N . ILE B 1 148 ? -3.822 -4.445 -15.039 1 91.75 148 ILE B N 1
ATOM 3370 C CA . ILE B 1 148 ? -4.184 -5.035 -13.758 1 91.75 148 ILE B CA 1
ATOM 3371 C C . ILE B 1 148 ? -3.209 -4.566 -12.68 1 91.75 148 ILE B C 1
ATOM 3373 O O . ILE B 1 148 ? -2.051 -4.988 -12.656 1 91.75 148 ILE B O 1
ATOM 3377 N N . GLU B 1 149 ? -3.73 -3.811 -11.82 1 88.44 149 GLU B N 1
ATOM 3378 C CA . GLU B 1 149 ? -2.84 -3.121 -10.891 1 88.44 149 GLU B CA 1
ATOM 3379 C C . GLU B 1 149 ? -2.527 -3.99 -9.68 1 88.44 149 GLU B C 1
ATOM 3381 O O . GLU B 1 149 ? -1.553 -3.744 -8.969 1 88.44 149 GLU B O 1
ATOM 3386 N N . PHE B 1 150 ? -3.41 -4.965 -9.461 1 93.94 150 PHE B N 1
ATOM 3387 C CA . PHE B 1 150 ? -3.234 -5.719 -8.227 1 93.94 150 PHE B CA 1
ATOM 3388 C C . PHE B 1 150 ? -2.406 -6.977 -8.477 1 93.94 150 PHE B C 1
ATOM 3390 O O . PHE B 1 150 ? -2.266 -7.82 -7.586 1 93.94 150 PHE B O 1
ATOM 3397 N N . ILE B 1 151 ? -1.812 -7.117 -9.656 1 94.75 151 ILE B N 1
ATOM 3398 C CA . ILE B 1 151 ? -0.893 -8.203 -9.977 1 94.75 151 ILE B CA 1
ATOM 3399 C C . ILE B 1 151 ? 0.462 -7.629 -10.383 1 94.75 151 ILE B C 1
ATOM 3401 O O . ILE B 1 151 ? 0.533 -6.734 -11.227 1 94.75 151 ILE B O 1
ATOM 3405 N N . ASP B 1 152 ? 1.473 -8.156 -9.805 1 92.19 152 ASP B N 1
ATOM 3406 C CA . ASP B 1 152 ? 2.838 -7.703 -10.055 1 92.19 152 ASP B CA 1
ATOM 3407 C C . ASP B 1 152 ? 3.738 -8.867 -10.461 1 92.19 152 ASP B C 1
ATOM 3409 O O . ASP B 1 152 ? 3.447 -10.023 -10.141 1 92.19 152 ASP B O 1
ATOM 3413 N N . ILE B 1 153 ? 4.785 -8.602 -11.156 1 92.19 153 ILE B N 1
ATOM 3414 C CA . ILE B 1 153 ? 5.727 -9.633 -11.586 1 92.19 153 ILE B CA 1
ATOM 3415 C C . ILE B 1 153 ? 6.312 -10.344 -10.367 1 92.19 153 ILE B C 1
ATOM 3417 O O . ILE B 1 153 ? 6.66 -11.523 -10.43 1 92.19 153 ILE B O 1
ATOM 3421 N N . SER B 1 154 ? 6.398 -9.641 -9.289 1 93.5 154 SER B N 1
ATOM 3422 C CA . SER B 1 154 ? 6.883 -10.266 -8.062 1 93.5 154 SER B CA 1
ATOM 3423 C C . SER B 1 154 ? 5.969 -11.398 -7.617 1 93.5 154 SER B C 1
ATOM 3425 O O . SER B 1 154 ? 6.434 -12.414 -7.098 1 93.5 154 SER B O 1
ATOM 3427 N N . ASP B 1 155 ? 4.633 -11.203 -7.801 1 95.56 155 ASP B N 1
ATOM 3428 C CA . ASP B 1 155 ? 3.697 -12.273 -7.496 1 95.56 155 ASP B CA 1
ATOM 3429 C C . ASP B 1 155 ? 3.971 -13.508 -8.359 1 95.56 155 ASP B C 1
ATOM 3431 O O . ASP B 1 155 ? 3.891 -14.641 -7.883 1 95.56 155 ASP B O 1
ATOM 3435 N N . TYR B 1 156 ? 4.223 -13.234 -9.586 1 95.06 156 TYR B N 1
ATOM 3436 C CA . TYR B 1 156 ? 4.523 -14.297 -10.539 1 95.06 156 TYR B CA 1
ATOM 3437 C C . TYR B 1 156 ? 5.758 -15.086 -10.109 1 95.06 156 TYR B C 1
ATOM 3439 O O . TYR B 1 156 ? 5.742 -16.312 -10.102 1 95.06 156 TYR B O 1
ATOM 3447 N N . LEU B 1 157 ? 6.785 -14.359 -9.75 1 94.75 157 LEU B N 1
ATOM 3448 C CA . LEU B 1 157 ? 8.016 -14.992 -9.289 1 94.75 157 LEU B CA 1
ATOM 3449 C C . LEU B 1 157 ? 7.754 -15.898 -8.094 1 94.75 157 LEU B C 1
ATOM 3451 O O . LEU B 1 157 ? 8.242 -17.031 -8.039 1 94.75 157 LEU B O 1
ATOM 3455 N N . MET B 1 158 ? 6.969 -15.406 -7.219 1 96.19 158 MET B N 1
ATOM 3456 C CA . MET B 1 158 ? 6.68 -16.156 -6 1 96.19 158 MET B CA 1
ATOM 3457 C C . MET B 1 158 ? 5.773 -17.344 -6.301 1 96.19 158 MET B C 1
ATOM 3459 O O . MET B 1 158 ? 5.938 -18.422 -5.719 1 96.19 158 MET B O 1
ATOM 3463 N N . GLY B 1 159 ? 4.832 -17.125 -7.172 1 96.38 159 GLY B N 1
ATOM 3464 C CA . GLY B 1 159 ? 3.938 -18.203 -7.562 1 96.38 159 GLY B CA 1
ATOM 3465 C C . GLY B 1 159 ? 4.648 -19.344 -8.258 1 96.38 159 GLY B C 1
ATOM 3466 O O . GLY B 1 159 ? 4.297 -20.516 -8.062 1 96.38 159 GLY B O 1
ATOM 3467 N N . ILE B 1 160 ? 5.637 -19.047 -9 1 95.25 160 ILE B N 1
ATOM 3468 C CA . ILE B 1 160 ? 6.414 -20.047 -9.703 1 95.25 160 ILE B CA 1
ATOM 3469 C C . ILE B 1 160 ? 7.125 -20.953 -8.695 1 95.25 160 ILE B C 1
ATOM 3471 O O . ILE B 1 160 ? 7.242 -22.156 -8.906 1 95.25 160 ILE B O 1
ATOM 3475 N N . PHE B 1 161 ? 7.582 -20.375 -7.57 1 95.81 161 PHE B N 1
ATOM 3476 C CA . PHE B 1 161 ? 8.195 -21.188 -6.535 1 95.81 161 PHE B CA 1
ATOM 3477 C C . PHE B 1 161 ? 7.277 -22.328 -6.129 1 95.81 161 PHE B C 1
ATOM 3479 O O . PHE B 1 161 ? 7.715 -23.484 -5.992 1 95.81 161 PHE B O 1
ATOM 3486 N N . ASP B 1 162 ? 6.027 -21.969 -5.996 1 95.94 162 ASP B N 1
ATOM 3487 C CA . ASP B 1 162 ? 5.066 -22.969 -5.535 1 95.94 162 ASP B CA 1
ATOM 3488 C C . ASP B 1 162 ? 4.742 -23.969 -6.633 1 95.94 162 ASP B C 1
ATOM 3490 O O . ASP B 1 162 ? 4.492 -25.141 -6.355 1 95.94 162 ASP B O 1
ATOM 3494 N N . CYS B 1 163 ? 4.828 -23.562 -7.793 1 96.38 163 CYS B N 1
ATOM 3495 C CA . CYS B 1 163 ? 4.617 -24.422 -8.945 1 96.38 163 CYS B CA 1
ATOM 3496 C C . CYS B 1 163 ? 5.684 -25.516 -9.016 1 96.38 163 CYS B C 1
ATOM 3498 O O . CYS B 1 163 ? 5.402 -26.641 -9.422 1 96.38 163 CYS B O 1
ATOM 3500 N N . THR B 1 164 ? 6.922 -25.219 -8.656 1 96.06 164 THR B N 1
ATOM 3501 C CA . THR B 1 164 ? 8.008 -26.203 -8.727 1 96.06 164 THR B CA 1
ATOM 3502 C C . THR B 1 164 ? 7.719 -27.391 -7.812 1 96.06 164 THR B C 1
ATOM 3504 O O . THR B 1 164 ? 8.07 -28.531 -8.141 1 96.06 164 THR B O 1
ATOM 3507 N N . GLY B 1 165 ? 7.086 -27.156 -6.695 1 95.62 165 GLY B N 1
ATOM 3508 C CA . GLY B 1 165 ? 6.656 -28.25 -5.824 1 95.62 165 GLY B CA 1
ATOM 3509 C C . GLY B 1 165 ? 5.641 -29.172 -6.477 1 95.62 165 GLY B C 1
ATOM 3510 O O . GLY B 1 165 ? 5.707 -30.391 -6.316 1 95.62 165 GLY B O 1
ATOM 3511 N N . GLU B 1 166 ? 4.758 -28.562 -7.188 1 96 166 GLU B N 1
ATOM 3512 C CA . GLU B 1 166 ? 3.74 -29.344 -7.879 1 96 166 GLU B CA 1
ATOM 3513 C C . GLU B 1 166 ? 4.355 -30.188 -8.984 1 96 166 GLU B C 1
ATOM 3515 O O . GLU B 1 166 ? 3.93 -31.328 -9.211 1 96 166 GLU B O 1
ATOM 3520 N N . ILE B 1 167 ? 5.328 -29.641 -9.609 1 94.81 167 ILE B N 1
ATOM 3521 C CA . ILE B 1 167 ? 6.027 -30.391 -10.648 1 94.81 167 ILE B CA 1
ATOM 3522 C C . ILE B 1 167 ? 6.77 -31.562 -10.031 1 94.81 167 ILE B C 1
ATOM 3524 O O . ILE B 1 167 ? 6.727 -32.688 -10.562 1 94.81 167 ILE B O 1
ATOM 3528 N N . MET B 1 168 ? 7.422 -31.297 -8.938 1 93.69 168 MET B N 1
ATOM 3529 C CA . MET B 1 168 ? 8.109 -32.375 -8.219 1 93.69 168 MET B CA 1
ATOM 3530 C C . MET B 1 168 ? 7.137 -33.469 -7.824 1 93.69 168 MET B C 1
ATOM 3532 O O . MET B 1 168 ? 7.414 -34.656 -8.047 1 93.69 168 MET B O 1
ATOM 3536 N N . ARG B 1 169 ? 5.996 -33.094 -7.297 1 92.69 169 ARG B N 1
ATOM 3537 C CA . ARG B 1 169 ? 4.977 -34.062 -6.922 1 92.69 169 ARG B CA 1
ATOM 3538 C C . ARG B 1 169 ? 4.516 -34.875 -8.125 1 92.69 169 ARG B C 1
ATOM 3540 O O . ARG B 1 169 ? 4.301 -36.094 -8.023 1 92.69 169 ARG B O 1
ATOM 3547 N N . LEU B 1 170 ? 4.324 -34.219 -9.203 1 90.12 170 LEU B N 1
ATOM 3548 C CA . LEU B 1 170 ? 3.939 -34.875 -10.453 1 90.12 170 LEU B CA 1
ATOM 3549 C C . LEU B 1 170 ? 4.977 -35.906 -10.867 1 90.12 170 LEU B C 1
ATOM 3551 O O . LEU B 1 170 ? 4.621 -37.031 -11.281 1 90.12 170 LEU B O 1
ATOM 3555 N N . CYS B 1 171 ? 6.266 -35.594 -10.773 1 87.75 171 CYS B N 1
ATOM 3556 C CA . CYS B 1 171 ? 7.355 -36.5 -11.141 1 87.75 171 CYS B CA 1
ATOM 3557 C C . CYS B 1 171 ? 7.348 -37.75 -10.273 1 87.75 171 CYS B C 1
ATOM 3559 O O . CYS B 1 171 ? 7.496 -38.844 -10.781 1 87.75 171 CYS B O 1
ATOM 3561 N N . ILE B 1 172 ? 7.156 -37.562 -9.055 1 84.75 172 ILE B N 1
ATOM 3562 C CA . ILE B 1 172 ? 7.188 -38.688 -8.109 1 84.75 172 ILE B CA 1
ATOM 3563 C C . ILE B 1 172 ? 5.984 -39.594 -8.344 1 84.75 172 ILE B C 1
ATOM 3565 O O . ILE B 1 172 ? 6.113 -40.812 -8.336 1 84.75 172 ILE B O 1
ATOM 3569 N N . SER B 1 173 ? 4.883 -39.062 -8.57 1 83.38 173 SER B N 1
ATOM 3570 C CA . SER B 1 173 ? 3.668 -39.844 -8.773 1 83.38 173 SER B CA 1
ATOM 3571 C C . SER B 1 173 ? 3.75 -40.656 -10.062 1 83.38 173 SER B C 1
ATOM 3573 O O . SER B 1 173 ? 3.264 -41.781 -10.117 1 83.38 173 SER B O 1
ATOM 3575 N N . GLN B 1 174 ? 4.297 -40.062 -11.047 1 78.94 174 GLN B N 1
ATOM 3576 C CA . GLN B 1 174 ? 4.406 -40.75 -12.336 1 78.94 174 GLN B CA 1
ATOM 3577 C C . GLN B 1 174 ? 5.449 -41.844 -12.297 1 78.94 174 GLN B C 1
ATOM 3579 O O . GLN B 1 174 ? 5.383 -42.812 -13.078 1 78.94 174 GLN B O 1
ATOM 3584 N N . SER B 1 175 ? 6.422 -41.75 -11.492 1 74.81 175 SER B N 1
ATOM 3585 C CA . SER B 1 175 ? 7.473 -42.75 -11.398 1 74.81 175 SER B CA 1
ATOM 3586 C C . SER B 1 175 ? 6.98 -44 -10.68 1 74.81 175 SER B C 1
ATOM 3588 O O . SER B 1 175 ? 7.52 -45.094 -10.875 1 74.81 175 SER B O 1
ATOM 3590 N N . THR B 1 176 ? 6.102 -43.906 -9.75 1 66.94 176 THR B N 1
ATOM 3591 C CA . THR B 1 176 ? 5.594 -45.062 -9.023 1 66.94 176 THR B CA 1
ATOM 3592 C C . THR B 1 176 ? 4.625 -45.875 -9.883 1 66.94 176 THR B C 1
ATOM 3594 O O . THR B 1 176 ? 4.441 -47.062 -9.672 1 66.94 176 THR B O 1
ATOM 3597 N N . GLY B 1 177 ? 3.982 -45.281 -10.805 1 58.19 177 GLY B N 1
ATOM 3598 C CA . GLY B 1 177 ? 2.953 -46 -11.555 1 58.19 177 GLY B CA 1
ATOM 3599 C C . GLY B 1 177 ? 3.434 -46.5 -12.898 1 58.19 177 GLY B C 1
ATOM 3600 O O . GLY B 1 177 ? 2.787 -47.344 -13.516 1 58.19 177 GLY B O 1
ATOM 3601 N N . SER B 1 178 ? 4.293 -45.812 -13.664 1 56.5 178 SER B N 1
ATOM 3602 C CA . SER B 1 178 ? 4.594 -46.156 -15.047 1 56.5 178 SER B CA 1
ATOM 3603 C C . SER B 1 178 ? 5.914 -46.906 -15.148 1 56.5 178 SER B C 1
ATOM 3605 O O . SER B 1 178 ? 6.871 -46.594 -14.445 1 56.5 178 SER B O 1
ATOM 3607 N N . LYS B 1 179 ? 5.824 -48.125 -15.5 1 57.19 179 LYS B N 1
ATOM 3608 C CA . LYS B 1 179 ? 6.926 -49.031 -15.812 1 57.19 179 LYS B CA 1
ATOM 3609 C C . LYS B 1 179 ? 7.496 -48.75 -17.203 1 57.19 179 LYS B C 1
ATOM 3611 O O . LYS B 1 179 ? 6.746 -48.5 -18.141 1 57.19 179 LYS B O 1
ATOM 3616 N N . GLY B 1 180 ? 8.742 -48.125 -17.359 1 57.34 180 GLY B N 1
ATOM 3617 C CA . GLY B 1 180 ? 9.469 -48.281 -18.609 1 57.34 180 GLY B CA 1
ATOM 3618 C C . GLY B 1 180 ? 10.18 -47 -19.031 1 57.34 180 GLY B C 1
ATOM 3619 O O . GLY B 1 180 ? 10.312 -46.062 -18.25 1 57.34 180 GLY B O 1
ATOM 3620 N N . ASN B 1 181 ? 10.742 -46.875 -20.234 1 57.41 181 ASN B N 1
ATOM 3621 C CA . ASN B 1 181 ? 11.602 -45.906 -20.875 1 57.41 181 ASN B CA 1
ATOM 3622 C C . ASN B 1 181 ? 10.93 -44.531 -20.938 1 57.41 181 ASN B C 1
ATOM 3624 O O . ASN B 1 181 ? 11.602 -43.5 -20.797 1 57.41 181 ASN B O 1
ATOM 3628 N N . PHE B 1 182 ? 9.562 -44.344 -21.016 1 56.44 182 PHE B N 1
ATOM 3629 C CA . PHE B 1 182 ? 8.828 -43.094 -21.156 1 56.44 182 PHE B CA 1
ATOM 3630 C C . PHE B 1 182 ? 8.828 -42.344 -19.844 1 56.44 182 PHE B C 1
ATOM 3632 O O . PHE B 1 182 ? 8.969 -41.094 -19.828 1 56.44 182 PHE B O 1
ATOM 3639 N N . GLU B 1 183 ? 8.969 -43.031 -18.844 1 70.25 183 GLU B N 1
ATOM 3640 C CA . GLU B 1 183 ? 8.977 -42.438 -17.516 1 70.25 183 GLU B CA 1
ATOM 3641 C C . GLU B 1 183 ? 10.297 -41.688 -17.25 1 70.25 183 GLU B C 1
ATOM 3643 O O . GLU B 1 183 ? 10.305 -40.594 -16.719 1 70.25 183 GLU B O 1
ATOM 3648 N N . VAL B 1 184 ? 11.242 -42.281 -17.812 1 76.56 184 VAL B N 1
ATOM 3649 C CA . VAL B 1 184 ? 12.57 -41.719 -17.578 1 76.56 184 VAL B CA 1
ATOM 3650 C C . VAL B 1 184 ? 12.727 -40.406 -18.359 1 76.56 184 VAL B C 1
ATOM 3652 O O . VAL B 1 184 ? 13.273 -39.438 -17.844 1 76.56 184 VAL B O 1
ATOM 3655 N N . ASN B 1 185 ? 12.172 -40.406 -19.531 1 83.56 185 ASN B N 1
ATOM 3656 C CA . ASN B 1 185 ? 12.312 -39.219 -20.375 1 83.56 185 ASN B CA 1
ATOM 3657 C C . ASN B 1 185 ? 11.562 -38.031 -19.781 1 83.56 185 ASN B C 1
ATOM 3659 O O . ASN B 1 185 ? 12.078 -36.906 -19.766 1 83.56 185 ASN B O 1
ATOM 3663 N N . ASP B 1 186 ? 10.375 -38.312 -19.312 1 85.81 186 ASP B N 1
ATOM 3664 C CA . ASP B 1 186 ? 9.586 -37.219 -18.719 1 85.81 186 ASP B CA 1
ATOM 3665 C C . ASP B 1 186 ? 10.25 -36.688 -17.453 1 85.81 186 ASP B C 1
ATOM 3667 O O . ASP B 1 186 ? 10.305 -35.469 -17.234 1 85.81 186 ASP B O 1
ATOM 3671 N N . THR B 1 187 ? 10.727 -37.562 -16.688 1 87.25 187 THR B N 1
ATOM 3672 C CA . THR B 1 187 ? 11.391 -37.156 -15.445 1 87.25 187 THR B CA 1
ATOM 3673 C C . THR B 1 187 ? 12.656 -36.375 -15.742 1 87.25 187 THR B C 1
ATOM 3675 O O . THR B 1 187 ? 12.961 -35.406 -15.055 1 87.25 187 THR B O 1
ATOM 3678 N N . TRP B 1 188 ? 13.352 -36.812 -16.766 1 89.56 188 TRP B N 1
ATOM 3679 C CA . TRP B 1 188 ? 14.562 -36.125 -17.188 1 89.56 188 TRP B CA 1
ATOM 3680 C C . TRP B 1 188 ? 14.234 -34.719 -17.656 1 89.56 188 TRP B C 1
ATOM 3682 O O . TRP B 1 188 ? 14.93 -33.75 -17.312 1 89.56 188 TRP B O 1
ATOM 3692 N N . HIS B 1 189 ? 13.219 -34.562 -18.422 1 91.12 189 HIS B N 1
ATOM 3693 C CA . HIS B 1 189 ? 12.789 -33.281 -18.906 1 91.12 189 HIS B CA 1
ATOM 3694 C C . HIS B 1 189 ? 12.406 -32.344 -17.75 1 91.12 189 HIS B C 1
ATOM 3696 O O . HIS B 1 189 ? 12.781 -31.172 -17.734 1 91.12 189 HIS B O 1
ATOM 3702 N N . ASN B 1 190 ? 11.617 -32.906 -16.828 1 92.56 190 ASN B N 1
ATOM 3703 C CA . ASN B 1 190 ? 11.227 -32.125 -15.656 1 92.56 190 ASN B CA 1
ATOM 3704 C C . ASN B 1 190 ? 12.438 -31.656 -14.859 1 92.56 190 ASN B C 1
ATOM 3706 O O . ASN B 1 190 ? 12.484 -30.516 -14.406 1 92.56 190 ASN B O 1
ATOM 3710 N N . TYR B 1 191 ? 13.367 -32.531 -14.75 1 92.94 191 TYR B N 1
ATOM 3711 C CA . TYR B 1 191 ? 14.594 -32.25 -14.016 1 92.94 191 TYR B CA 1
ATOM 3712 C C . TYR B 1 191 ? 15.359 -31.094 -14.672 1 92.94 191 TYR B C 1
ATOM 3714 O O . TYR B 1 191 ? 15.734 -30.125 -14.008 1 92.94 191 TYR B O 1
ATOM 3722 N N . LYS B 1 192 ? 15.539 -31.188 -15.977 1 93.75 192 LYS B N 1
ATOM 3723 C CA . LYS B 1 192 ? 16.281 -30.172 -16.719 1 93.75 192 LYS B CA 1
ATOM 3724 C C . LYS B 1 192 ? 15.547 -28.828 -16.688 1 93.75 192 LYS B C 1
ATOM 3726 O O . LYS B 1 192 ? 16.172 -27.766 -16.562 1 93.75 192 LYS B O 1
ATOM 3731 N N . PHE B 1 193 ? 14.266 -28.875 -16.797 1 94.06 193 PHE B N 1
ATOM 3732 C CA . PHE B 1 193 ? 13.445 -27.672 -16.734 1 94.06 193 PHE B CA 1
ATOM 3733 C C . PHE B 1 193 ? 13.625 -26.953 -15.406 1 94.06 193 PHE B C 1
ATOM 3735 O O . PHE B 1 193 ? 13.867 -25.75 -15.383 1 94.06 193 PHE B O 1
ATOM 3742 N N . LEU B 1 194 ? 13.531 -27.656 -14.328 1 95.19 194 LEU B N 1
ATOM 3743 C CA . LEU B 1 194 ? 13.617 -27.078 -13 1 95.19 194 LEU B CA 1
ATOM 3744 C C . LEU B 1 194 ? 15.023 -26.547 -12.727 1 95.19 194 LEU B C 1
ATOM 3746 O O . LEU B 1 194 ? 15.195 -25.516 -12.07 1 95.19 194 LEU B O 1
ATOM 3750 N N . GLN B 1 195 ? 16 -27.266 -13.281 1 95.06 195 GLN B N 1
ATOM 3751 C CA . GLN B 1 195 ? 17.375 -26.812 -13.133 1 95.06 195 GLN B CA 1
ATOM 3752 C C . GLN B 1 195 ? 17.594 -25.469 -13.812 1 95.06 195 GLN B C 1
ATOM 3754 O O . GLN B 1 195 ? 18.203 -24.562 -13.242 1 95.06 195 GLN B O 1
ATOM 3759 N N . GLN B 1 196 ? 17.094 -25.375 -14.984 1 93.56 196 GLN B N 1
ATOM 3760 C CA . GLN B 1 196 ? 17.25 -24.141 -15.742 1 93.56 196 GLN B CA 1
ATOM 3761 C C . GLN B 1 196 ? 16.484 -23 -15.078 1 93.56 196 GLN B C 1
ATOM 3763 O O . GLN B 1 196 ? 16.984 -21.859 -15.039 1 93.56 196 GLN B O 1
ATOM 3768 N N . LEU B 1 197 ? 15.32 -23.266 -14.625 1 93.69 197 LEU B N 1
ATOM 3769 C CA . LEU B 1 197 ? 14.531 -22.266 -13.93 1 93.69 197 LEU B CA 1
ATOM 3770 C C . LEU B 1 197 ? 15.234 -21.797 -12.664 1 93.69 197 LEU B C 1
ATOM 3772 O O . LEU B 1 197 ? 15.281 -20.609 -12.375 1 93.69 197 LEU B O 1
ATOM 3776 N N . TYR B 1 198 ? 15.797 -22.75 -11.938 1 95.12 198 TYR B N 1
ATOM 3777 C CA . TYR B 1 198 ? 16.531 -22.438 -10.711 1 95.12 198 TYR B CA 1
ATOM 3778 C C . TYR B 1 198 ? 17.703 -21.516 -11 1 95.12 198 TYR B C 1
ATOM 3780 O O . TYR B 1 198 ? 17.953 -20.578 -10.25 1 95.12 198 TYR B O 1
ATOM 3788 N N . GLU B 1 199 ? 18.359 -21.766 -12.07 1 93.62 199 GLU B N 1
ATOM 3789 C CA . GLU B 1 199 ? 19.5 -20.953 -12.453 1 93.62 199 GLU B CA 1
ATOM 3790 C C . GLU B 1 199 ? 19.094 -19.5 -12.68 1 93.62 199 GLU B C 1
ATOM 3792 O O . GLU B 1 199 ? 19.859 -18.578 -12.391 1 93.62 199 GLU B O 1
ATOM 3797 N N . GLN B 1 200 ? 17.906 -19.312 -13.195 1 91.31 200 GLN B N 1
ATOM 3798 C CA . GLN B 1 200 ? 17.422 -17.953 -13.414 1 91.31 200 GLN B CA 1
ATOM 3799 C C . GLN B 1 200 ? 17.188 -17.234 -12.094 1 91.31 200 GLN B C 1
ATOM 3801 O O . GLN B 1 200 ? 17.469 -16.047 -11.969 1 91.31 200 GLN B O 1
ATOM 3806 N N . TYR B 1 201 ? 16.625 -17.938 -11.125 1 93.75 201 TYR B N 1
ATOM 3807 C CA . TYR B 1 201 ? 16.406 -17.344 -9.805 1 93.75 201 TYR B CA 1
ATOM 3808 C C . TYR B 1 201 ? 17.734 -17 -9.133 1 93.75 201 TYR B C 1
ATOM 3810 O O . TYR B 1 201 ? 17.844 -15.969 -8.477 1 93.75 201 TYR B O 1
ATOM 3818 N N . ILE B 1 202 ? 18.719 -17.859 -9.375 1 93.88 202 ILE B N 1
ATOM 3819 C CA . ILE B 1 202 ? 20.047 -17.609 -8.805 1 93.88 202 ILE B CA 1
ATOM 3820 C C . ILE B 1 202 ? 20.656 -16.359 -9.445 1 93.88 202 ILE B C 1
ATOM 3822 O O . ILE B 1 202 ? 21.25 -15.531 -8.75 1 93.88 202 ILE B O 1
ATOM 3826 N N . LEU B 1 203 ? 20.516 -16.266 -10.727 1 91.38 203 LEU B N 1
ATOM 3827 C CA . LEU B 1 203 ? 21.016 -15.094 -11.43 1 91.38 203 LEU B CA 1
ATOM 3828 C C . LEU B 1 203 ? 20.375 -13.82 -10.891 1 91.38 203 LEU B C 1
ATOM 3830 O O . LEU B 1 203 ? 21.047 -12.797 -10.719 1 91.38 203 LEU B O 1
ATOM 3834 N N . LEU B 1 204 ? 19.094 -13.883 -10.633 1 91.44 204 LEU B N 1
ATOM 3835 C CA . LEU B 1 204 ? 18.375 -12.742 -10.094 1 91.44 204 LEU B CA 1
ATOM 3836 C C . LEU B 1 204 ? 18.922 -12.352 -8.719 1 91.44 204 LEU B C 1
ATOM 3838 O O . LEU B 1 204 ? 19.078 -11.164 -8.422 1 91.44 204 LEU B O 1
ATOM 3842 N N . THR B 1 205 ? 19.219 -13.312 -7.914 1 92.69 205 THR B N 1
ATOM 3843 C CA . THR B 1 205 ? 19.734 -13.055 -6.57 1 92.69 205 THR B CA 1
ATOM 3844 C C . THR B 1 205 ? 21.156 -12.508 -6.621 1 92.69 205 THR B C 1
ATOM 3846 O O . THR B 1 205 ? 21.578 -11.805 -5.707 1 92.69 205 THR B O 1
ATOM 3849 N N . GLU B 1 206 ? 21.828 -12.867 -7.668 1 91.44 206 GLU B N 1
ATOM 3850 C CA . GLU B 1 206 ? 23.172 -12.336 -7.844 1 91.44 206 GLU B CA 1
ATOM 3851 C C . GLU B 1 206 ? 23.141 -10.852 -8.195 1 91.44 206 GLU B C 1
ATOM 3853 O O . GLU B 1 206 ? 23.969 -10.07 -7.707 1 91.44 206 GLU B O 1
ATOM 3858 N N . TYR B 1 207 ? 22.188 -10.539 -9.016 1 89.06 207 TYR B N 1
ATOM 3859 C CA . TYR B 1 207 ? 22.047 -9.141 -9.391 1 89.06 207 TYR B CA 1
ATOM 3860 C C . TYR B 1 207 ? 21.5 -8.312 -8.234 1 89.06 207 TYR B C 1
ATOM 3862 O O . TYR B 1 207 ? 21.891 -7.156 -8.055 1 89.06 207 TYR B O 1
ATOM 3870 N N . TYR B 1 208 ? 20.547 -8.961 -7.5 1 92.06 208 TYR B N 1
ATOM 3871 C CA . TYR B 1 208 ? 19.938 -8.32 -6.336 1 92.06 208 TYR B CA 1
ATOM 3872 C C . TYR B 1 208 ? 20.031 -9.227 -5.113 1 92.06 208 TYR B C 1
ATOM 3874 O O . TYR B 1 208 ? 19.047 -9.883 -4.754 1 92.06 208 TYR B O 1
ATOM 3882 N N . PRO B 1 209 ? 21.125 -9.125 -4.434 1 92.06 209 PRO B N 1
ATOM 3883 C CA . PRO B 1 209 ? 21.312 -10.016 -3.283 1 92.06 209 PRO B CA 1
ATOM 3884 C C . PRO B 1 209 ? 20.281 -9.766 -2.176 1 92.06 209 PRO B C 1
ATOM 3886 O O . PRO B 1 209 ? 19.984 -10.672 -1.393 1 92.06 209 PRO B O 1
ATOM 3889 N N . GLY B 1 210 ? 19.734 -8.664 -2.158 1 94.19 210 GLY B N 1
ATOM 3890 C CA . GLY B 1 210 ? 18.75 -8.328 -1.142 1 94.19 210 GLY B CA 1
ATOM 3891 C C . GLY B 1 210 ? 17.312 -8.414 -1.645 1 94.19 210 GLY B C 1
ATOM 3892 O O . GLY B 1 210 ? 16.422 -7.77 -1.092 1 94.19 210 GLY B O 1
ATOM 3893 N N . ILE B 1 211 ? 17.125 -9.172 -2.684 1 94.44 211 ILE B N 1
ATOM 3894 C CA . ILE B 1 211 ? 15.789 -9.273 -3.258 1 94.44 211 ILE B CA 1
ATOM 3895 C C . ILE B 1 211 ? 14.797 -9.688 -2.176 1 94.44 211 ILE B C 1
ATOM 3897 O O . ILE B 1 211 ? 15.055 -10.602 -1.397 1 94.44 211 ILE B O 1
ATOM 3901 N N . SER B 1 212 ? 13.773 -8.875 -2.096 1 94.19 212 SER B N 1
ATOM 3902 C CA . SER B 1 212 ? 12.781 -9.031 -1.038 1 94.19 212 SER B CA 1
ATOM 3903 C C . SER B 1 212 ? 11.367 -8.945 -1.595 1 94.19 212 SER B C 1
ATOM 3905 O O . SER B 1 212 ? 10.992 -7.938 -2.207 1 94.19 212 SER B O 1
ATOM 3907 N N . ILE B 1 213 ? 10.656 -10.047 -1.492 1 93.81 213 ILE B N 1
ATOM 3908 C CA . ILE B 1 213 ? 9.266 -10.094 -1.912 1 93.81 213 ILE B CA 1
ATOM 3909 C C . ILE B 1 213 ? 8.391 -10.578 -0.755 1 93.81 213 ILE B C 1
ATOM 3911 O O . ILE B 1 213 ? 8.531 -11.719 -0.301 1 93.81 213 ILE B O 1
ATOM 3915 N N . ASN B 1 214 ? 7.52 -9.68 -0.319 1 90.38 214 ASN B N 1
ATOM 3916 C CA . ASN B 1 214 ? 6.629 -10 0.791 1 90.38 214 ASN B CA 1
ATOM 3917 C C . ASN B 1 214 ? 5.352 -9.172 0.747 1 90.38 214 ASN B C 1
ATOM 3919 O O . ASN B 1 214 ? 5.41 -7.945 0.62 1 90.38 214 ASN B O 1
ATOM 3923 N N . ARG B 1 215 ? 4.219 -9.898 0.827 1 86.31 215 ARG B N 1
ATOM 3924 C CA . ARG B 1 215 ? 2.922 -9.234 0.911 1 86.31 215 ARG B CA 1
ATOM 3925 C C . ARG B 1 215 ? 2.754 -8.211 -0.211 1 86.31 215 ARG B C 1
ATOM 3927 O O . ARG B 1 215 ? 2.395 -7.062 0.038 1 86.31 215 ARG B O 1
ATOM 3934 N N . GLY B 1 216 ? 3.238 -8.555 -1.345 1 86.94 216 GLY B N 1
ATOM 3935 C CA . GLY B 1 216 ? 2.994 -7.73 -2.52 1 86.94 216 GLY B CA 1
ATOM 3936 C C . GLY B 1 216 ? 4.039 -6.648 -2.719 1 86.94 216 GLY B C 1
ATOM 3937 O O . GLY B 1 216 ? 3.916 -5.82 -3.623 1 86.94 216 GLY B O 1
ATOM 3938 N N . VAL B 1 217 ? 5.027 -6.586 -1.9 1 88.69 217 VAL B N 1
ATOM 3939 C CA . VAL B 1 217 ? 6.074 -5.574 -2.01 1 88.69 217 VAL B CA 1
ATOM 3940 C C . VAL B 1 217 ? 7.328 -6.191 -2.625 1 88.69 217 VAL B C 1
ATOM 3942 O O . VAL B 1 217 ? 7.816 -7.219 -2.15 1 88.69 217 VAL B O 1
ATOM 3945 N N . PHE B 1 218 ? 7.781 -5.613 -3.678 1 92.12 218 PHE B N 1
ATOM 3946 C CA . PHE B 1 218 ? 8.977 -6.027 -4.402 1 92.12 218 PHE B CA 1
ATOM 3947 C C . PHE B 1 218 ? 10.117 -5.043 -4.168 1 92.12 218 PHE B C 1
ATOM 3949 O O . PHE B 1 218 ? 10.039 -3.885 -4.582 1 92.12 218 PHE B O 1
ATOM 3956 N N . ASP B 1 219 ? 11.141 -5.52 -3.465 1 90 219 ASP B N 1
ATOM 3957 C CA . ASP B 1 219 ? 12.188 -4.598 -3.049 1 90 219 ASP B CA 1
ATOM 3958 C C . ASP B 1 219 ? 13.547 -5.297 -2.998 1 90 219 ASP B C 1
ATOM 3960 O O . ASP B 1 219 ? 13.648 -6.484 -3.311 1 90 219 ASP B O 1
ATOM 3964 N N . ASN B 1 220 ? 14.586 -4.5 -2.855 1 91.31 220 ASN B N 1
ATOM 3965 C CA . ASN B 1 220 ? 15.93 -4.988 -2.541 1 91.31 220 ASN B CA 1
ATOM 3966 C C . ASN B 1 220 ? 16.344 -4.598 -1.127 1 91.31 220 ASN B C 1
ATOM 3968 O O . ASN B 1 220 ? 16.969 -3.555 -0.929 1 91.31 220 ASN B O 1
ATOM 3972 N N . ALA B 1 221 ? 15.992 -5.43 -0.258 1 91 221 ALA B N 1
ATOM 3973 C CA . ALA B 1 221 ? 16.203 -5.164 1.164 1 91 221 ALA B CA 1
ATOM 3974 C C . ALA B 1 221 ? 16.781 -6.379 1.872 1 91 221 ALA B C 1
ATOM 3976 O O . ALA B 1 221 ? 16.047 -7.219 2.396 1 91 221 ALA B O 1
ATOM 3977 N N . PRO B 1 222 ? 18.125 -6.32 2.043 1 92.62 222 PRO B N 1
ATOM 3978 C CA . PRO B 1 222 ? 18.781 -7.473 2.67 1 92.62 222 PRO B CA 1
ATOM 3979 C C . PRO B 1 222 ? 18.312 -7.703 4.105 1 92.62 222 PRO B C 1
ATOM 3981 O O . PRO B 1 222 ? 18.094 -6.746 4.852 1 92.62 222 PRO B O 1
ATOM 3984 N N . ASN B 1 223 ? 18.062 -8.898 4.484 1 91.56 223 ASN B N 1
ATOM 3985 C CA . ASN B 1 223 ? 17.734 -9.352 5.832 1 91.56 223 ASN B CA 1
ATOM 3986 C C . ASN B 1 223 ? 16.328 -8.922 6.242 1 91.56 223 ASN B C 1
ATOM 3988 O O . ASN B 1 223 ? 15.984 -8.953 7.426 1 91.56 223 ASN B O 1
ATOM 3992 N N . SER B 1 224 ? 15.641 -8.492 5.223 1 92.94 224 SER B N 1
ATOM 3993 C CA . SER B 1 224 ? 14.234 -8.219 5.492 1 92.94 224 SER B CA 1
ATOM 3994 C C . SER B 1 224 ? 13.414 -9.5 5.539 1 92.94 224 SER B C 1
ATOM 3996 O O . SER B 1 224 ? 13.906 -10.57 5.18 1 92.94 224 SER B O 1
ATOM 3998 N N . LYS B 1 225 ? 12.242 -9.422 6.043 1 91.12 225 LYS B N 1
ATOM 3999 C CA . LYS B 1 225 ? 11.336 -10.57 6.051 1 91.12 225 LYS B CA 1
ATOM 4000 C C . LYS B 1 225 ? 11.125 -11.109 4.641 1 91.12 225 LYS B C 1
ATOM 4002 O O . LYS B 1 225 ? 11.078 -12.328 4.438 1 91.12 225 LYS B O 1
ATOM 4007 N N . GLY B 1 226 ? 10.922 -10.164 3.678 1 94.62 226 GLY B N 1
ATOM 4008 C CA . GLY B 1 226 ? 10.727 -10.562 2.293 1 94.62 226 GLY B CA 1
ATOM 4009 C C . GLY B 1 226 ? 11.938 -11.258 1.695 1 94.62 226 GLY B C 1
ATOM 4010 O O . GLY B 1 226 ? 11.797 -12.18 0.893 1 94.62 226 GLY B O 1
ATOM 4011 N N . ASN B 1 227 ? 13.102 -10.812 2.074 1 95.94 227 ASN B N 1
ATOM 4012 C CA . ASN B 1 227 ? 14.328 -11.461 1.625 1 95.94 227 ASN B CA 1
ATOM 4013 C C . ASN B 1 227 ? 14.469 -12.859 2.207 1 95.94 227 ASN B C 1
ATOM 4015 O O . ASN B 1 227 ? 14.82 -13.805 1.493 1 95.94 227 ASN B O 1
ATOM 4019 N N . THR B 1 228 ? 14.148 -13.008 3.469 1 96.44 228 THR B N 1
ATOM 4020 C CA . THR B 1 228 ? 14.195 -14.305 4.133 1 96.44 228 THR B CA 1
ATOM 4021 C C . THR B 1 228 ? 13.219 -15.281 3.49 1 96.44 228 THR B C 1
ATOM 4023 O O . THR B 1 228 ? 13.555 -16.438 3.256 1 96.44 228 THR B O 1
ATOM 4026 N N . SER B 1 229 ? 12.039 -14.766 3.254 1 95.69 229 SER B N 1
ATOM 4027 C CA . SER B 1 229 ? 11.016 -15.594 2.623 1 95.69 229 SER B CA 1
ATOM 4028 C C . SER B 1 229 ? 11.453 -16.062 1.237 1 95.69 229 SER B C 1
ATOM 4030 O O . SER B 1 229 ? 11.258 -17.219 0.875 1 95.69 229 SER B O 1
ATOM 4032 N N . PHE B 1 230 ? 12.008 -15.172 0.483 1 96.75 230 PHE B N 1
ATOM 4033 C CA . PHE B 1 230 ? 12.484 -15.484 -0.857 1 96.75 230 PHE B CA 1
ATOM 4034 C C . PHE B 1 230 ? 13.57 -16.562 -0.807 1 96.75 230 PHE B C 1
ATOM 4036 O O . PHE B 1 230 ? 13.516 -17.531 -1.557 1 96.75 230 PHE B O 1
ATOM 4043 N N . ASN B 1 231 ? 14.477 -16.406 0.104 1 96.69 231 ASN B N 1
ATOM 4044 C CA . ASN B 1 231 ? 15.578 -17.359 0.24 1 96.69 231 ASN B CA 1
ATOM 4045 C C . ASN B 1 231 ? 15.086 -18.719 0.704 1 96.69 231 ASN B C 1
ATOM 4047 O O . ASN B 1 231 ? 15.602 -19.75 0.274 1 96.69 231 ASN B O 1
ATOM 4051 N N . LYS B 1 232 ? 14.18 -18.719 1.586 1 97.06 232 LYS B N 1
ATOM 4052 C CA . LYS B 1 232 ? 13.594 -19.984 2.031 1 97.06 232 LYS B CA 1
ATOM 4053 C C . LYS B 1 232 ? 12.945 -20.734 0.868 1 97.06 232 LYS B C 1
ATOM 4055 O O . LYS B 1 232 ? 13.094 -21.953 0.75 1 97.06 232 LYS B O 1
ATOM 4060 N N . LYS B 1 233 ? 12.227 -19.984 0.033 1 96.31 233 LYS B N 1
ATOM 4061 C CA . LYS B 1 233 ? 11.586 -20.609 -1.126 1 96.31 233 LYS B CA 1
ATOM 4062 C C . LYS B 1 233 ? 12.633 -21.125 -2.113 1 96.31 233 LYS B C 1
ATOM 4064 O O . LYS B 1 233 ? 12.422 -22.156 -2.762 1 96.31 233 LYS B O 1
ATOM 4069 N N . LEU B 1 234 ? 13.734 -20.422 -2.234 1 96.81 234 LEU B N 1
ATOM 4070 C CA . LEU B 1 234 ? 14.828 -20.875 -3.086 1 96.81 234 LEU B CA 1
ATOM 4071 C C . LEU B 1 234 ? 15.414 -22.188 -2.572 1 96.81 234 LEU B C 1
ATOM 4073 O O . LEU B 1 234 ? 15.727 -23.078 -3.359 1 96.81 234 LEU B O 1
ATOM 4077 N N . GLN B 1 235 ? 15.531 -22.266 -1.302 1 97.31 235 GLN B N 1
ATOM 4078 C CA . GLN B 1 235 ? 16.062 -23.484 -0.692 1 97.31 235 GLN B CA 1
ATOM 4079 C C . GLN B 1 235 ? 15.117 -24.672 -0.924 1 97.31 235 GLN B C 1
ATOM 4081 O O . GLN B 1 235 ? 15.57 -25.766 -1.248 1 97.31 235 GLN B O 1
ATOM 4086 N N . VAL B 1 236 ? 13.844 -24.453 -0.69 1 96.81 236 VAL B N 1
ATOM 4087 C CA . VAL B 1 236 ? 12.852 -25.5 -0.923 1 96.81 236 VAL B CA 1
ATOM 4088 C C . VAL B 1 236 ? 12.891 -25.938 -2.387 1 96.81 236 VAL B C 1
ATOM 4090 O O . VAL B 1 236 ? 12.766 -27.125 -2.691 1 96.81 236 VAL B O 1
ATOM 4093 N N . PHE B 1 237 ? 13.062 -24.953 -3.271 1 97.44 237 PHE B N 1
ATOM 4094 C CA . PHE B 1 237 ? 13.18 -25.219 -4.699 1 97.44 237 PHE B CA 1
ATOM 4095 C C . PHE B 1 237 ? 14.383 -26.109 -4.984 1 97.44 237 PHE B C 1
ATOM 4097 O O . PHE B 1 237 ? 14.266 -27.109 -5.699 1 97.44 237 PHE B O 1
ATOM 4104 N N . GLU B 1 238 ? 15.445 -25.828 -4.418 1 96.94 238 GLU B N 1
ATOM 4105 C CA . GLU B 1 238 ? 16.656 -26.641 -4.574 1 96.94 238 GLU B CA 1
ATOM 4106 C C . GLU B 1 238 ? 16.422 -28.078 -4.09 1 96.94 238 GLU B C 1
ATOM 4108 O O . GLU B 1 238 ? 16.875 -29.031 -4.73 1 96.94 238 GLU B O 1
ATOM 4113 N N . ASN B 1 239 ? 15.758 -28.219 -2.994 1 95.62 239 ASN B N 1
ATOM 4114 C CA . ASN B 1 239 ? 15.453 -29.531 -2.451 1 95.62 239 ASN B CA 1
ATOM 4115 C C . ASN B 1 239 ? 14.547 -30.328 -3.385 1 95.62 239 ASN B C 1
ATOM 4117 O O . ASN B 1 239 ? 14.672 -31.547 -3.492 1 95.62 239 ASN B O 1
ATOM 4121 N N . SER B 1 240 ? 13.602 -29.609 -3.988 1 94.69 240 SER B N 1
ATOM 4122 C CA . SER B 1 240 ? 12.727 -30.266 -4.953 1 94.69 240 SER B CA 1
ATOM 4123 C C . SER B 1 240 ? 13.523 -30.828 -6.121 1 94.69 240 SER B C 1
ATOM 4125 O O . SER B 1 240 ? 13.258 -31.953 -6.574 1 94.69 240 SER B O 1
ATOM 4127 N N . ILE B 1 241 ? 14.5 -30.109 -6.586 1 96.06 241 ILE B N 1
ATOM 4128 C CA . ILE B 1 241 ? 15.344 -30.547 -7.691 1 96.06 241 ILE B CA 1
ATOM 4129 C C . ILE B 1 241 ? 16.125 -31.797 -7.27 1 96.06 241 ILE B C 1
ATOM 4131 O O . ILE B 1 241 ? 16.219 -32.75 -8.023 1 96.06 241 ILE B O 1
ATOM 4135 N N . LYS B 1 242 ? 16.625 -31.812 -6.102 1 95.12 242 LYS B N 1
ATOM 4136 C CA . LYS B 1 242 ? 17.406 -32.938 -5.59 1 95.12 242 LYS B CA 1
ATOM 4137 C C . LYS B 1 242 ? 16.547 -34.188 -5.488 1 95.12 242 LYS B C 1
ATOM 4139 O O . LYS B 1 242 ? 17.016 -35.312 -5.758 1 95.12 242 LYS B O 1
ATOM 4144 N N . LYS B 1 243 ? 15.375 -34.031 -5.094 1 92.75 243 LYS B N 1
ATOM 4145 C CA . LYS B 1 243 ? 14.469 -35.156 -4.977 1 92.75 243 LYS B CA 1
ATOM 4146 C C . LYS B 1 243 ? 14.195 -35.781 -6.34 1 92.75 243 LYS B C 1
ATOM 4148 O O . LYS B 1 243 ? 14.141 -37 -6.469 1 92.75 243 LYS B O 1
ATOM 4153 N N . ILE B 1 244 ? 13.961 -34.938 -7.301 1 91.81 244 ILE B N 1
ATOM 4154 C CA . ILE B 1 244 ? 13.727 -35.438 -8.656 1 91.81 244 ILE B CA 1
ATOM 4155 C C . ILE B 1 244 ? 14.977 -36.125 -9.172 1 91.81 244 ILE B C 1
ATOM 4157 O O . ILE B 1 244 ? 14.891 -37.156 -9.836 1 91.81 244 ILE B O 1
ATOM 4161 N N . GLU B 1 245 ? 16.109 -35.531 -8.852 1 91.69 245 GLU B N 1
ATOM 4162 C CA . GLU B 1 245 ? 17.391 -36.125 -9.242 1 91.69 245 GLU B CA 1
ATOM 4163 C C . GLU B 1 245 ? 17.547 -37.531 -8.641 1 91.69 245 GLU B C 1
ATOM 4165 O O . GLU B 1 245 ? 17.953 -38.469 -9.336 1 91.69 245 GLU B O 1
ATOM 4170 N N . ALA B 1 246 ? 17.234 -37.688 -7.445 1 88.88 246 ALA B N 1
ATOM 4171 C CA . ALA B 1 246 ? 17.297 -38.969 -6.773 1 88.88 246 ALA B CA 1
ATOM 4172 C C . ALA B 1 246 ? 16.344 -39.969 -7.426 1 88.88 246 ALA B C 1
ATOM 4174 O O . ALA B 1 246 ? 16.688 -41.156 -7.586 1 88.88 246 ALA B O 1
ATOM 4175 N N . THR B 1 247 ? 15.195 -39.5 -7.711 1 83.56 247 THR B N 1
ATOM 4176 C CA . THR B 1 247 ? 14.211 -40.344 -8.383 1 83.56 247 THR B CA 1
ATOM 4177 C C . THR B 1 247 ? 14.742 -40.812 -9.734 1 83.56 247 THR B C 1
ATOM 4179 O O . THR B 1 247 ? 14.562 -41.969 -10.109 1 83.56 247 THR B O 1
ATOM 4182 N N . LEU B 1 248 ? 15.344 -39.906 -10.469 1 84.62 248 LEU B N 1
ATOM 4183 C CA . LEU B 1 248 ? 15.938 -40.219 -11.758 1 84.62 248 LEU B CA 1
ATOM 4184 C C . LEU B 1 248 ? 17.031 -41.281 -11.617 1 84.62 248 LEU B C 1
ATOM 4186 O O . LEU B 1 248 ? 17.109 -42.219 -12.422 1 84.62 248 LEU B O 1
ATOM 4190 N N . LEU B 1 249 ? 17.828 -41.125 -10.594 1 84.88 249 LEU B N 1
ATOM 4191 C CA . LEU B 1 249 ? 18.906 -42.094 -10.336 1 84.88 249 LEU B CA 1
ATOM 4192 C C . LEU B 1 249 ? 18.344 -43.469 -9.977 1 84.88 249 LEU B C 1
ATOM 4194 O O . LEU B 1 249 ? 18.875 -44.5 -10.398 1 84.88 249 LEU B O 1
ATOM 4198 N N . ASP B 1 250 ? 17.297 -43.469 -9.234 1 82.88 250 ASP B N 1
ATOM 4199 C CA . ASP B 1 250 ? 16.641 -44.719 -8.852 1 82.88 250 ASP B CA 1
ATOM 4200 C C . ASP B 1 250 ? 16.094 -45.469 -10.078 1 82.88 250 ASP B C 1
ATOM 4202 O O . ASP B 1 250 ? 16.188 -46.688 -10.18 1 82.88 250 ASP B O 1
ATOM 4206 N N . ILE B 1 251 ? 15.57 -44.688 -10.992 1 78.31 251 ILE B N 1
ATOM 4207 C CA . ILE B 1 251 ? 15 -45.25 -12.211 1 78.31 251 ILE B CA 1
ATOM 4208 C C . ILE B 1 251 ? 16.109 -45.844 -13.078 1 78.31 251 ILE B C 1
ATOM 4210 O O . ILE B 1 251 ? 15.969 -46.938 -13.641 1 78.31 251 ILE B O 1
ATOM 4214 N N . LEU B 1 252 ? 17.203 -45.156 -13.117 1 79.19 252 LEU B N 1
ATOM 4215 C CA . LEU B 1 252 ? 18.312 -45.562 -13.961 1 79.19 252 LEU B CA 1
ATOM 4216 C C . LEU B 1 252 ? 19 -46.781 -13.391 1 79.19 252 LEU B C 1
ATOM 4218 O O . LEU B 1 252 ? 19.422 -47.688 -14.148 1 79.19 252 LEU B O 1
ATOM 4222 N N . VAL B 1 253 ? 19.094 -46.875 -12.109 1 78.06 253 VAL B N 1
ATOM 4223 C CA . VAL B 1 253 ? 19.734 -48 -11.461 1 78.06 253 VAL B CA 1
ATOM 4224 C C . VAL B 1 253 ? 18.828 -49.219 -11.555 1 78.06 253 VAL B C 1
ATOM 4226 O O . VAL B 1 253 ? 19.297 -50.344 -11.773 1 78.06 253 VAL B O 1
ATOM 4229 N N . SER B 1 254 ? 17.594 -49.094 -11.383 1 71.88 254 SER B N 1
ATOM 4230 C CA . SER B 1 254 ? 16.656 -50.188 -11.477 1 71.88 254 SER B CA 1
ATOM 4231 C C . SER B 1 254 ? 16.594 -50.75 -12.898 1 71.88 254 SER B C 1
ATOM 4233 O O . SER B 1 254 ? 16.391 -51.969 -13.094 1 71.88 254 SER B O 1
ATOM 4235 N N . ASP B 1 255 ? 16.641 -49.906 -13.836 1 62.59 255 ASP B N 1
ATOM 4236 C CA . ASP B 1 255 ? 16.641 -50.344 -15.227 1 62.59 255 ASP B CA 1
ATOM 4237 C C . ASP B 1 255 ? 17.875 -51.156 -15.539 1 62.59 255 ASP B C 1
ATOM 4239 O O . ASP B 1 255 ? 17.828 -52.094 -16.344 1 62.59 255 ASP B O 1
ATOM 4243 N N . LYS B 1 256 ? 19.047 -50.906 -15 1 59.16 256 LYS B N 1
ATOM 4244 C CA . LYS B 1 256 ? 20.266 -51.656 -15.211 1 59.16 256 LYS B CA 1
ATOM 4245 C C . LYS B 1 256 ? 20.188 -53.031 -14.508 1 59.16 256 LYS B C 1
ATOM 4247 O O . LYS B 1 256 ? 20.734 -54 -14.992 1 59.16 256 LYS B O 1
ATOM 4252 N N . GLU B 1 257 ? 19.594 -53.062 -13.352 1 52.66 257 GLU B N 1
ATOM 4253 C CA . GLU B 1 257 ? 19.469 -54.344 -12.672 1 52.66 257 GLU B CA 1
ATOM 4254 C C . GLU B 1 257 ? 18.531 -55.281 -13.422 1 52.66 257 GLU B C 1
ATOM 4256 O O . GLU B 1 257 ? 18.625 -56.5 -13.289 1 52.66 257 GLU B O 1
ATOM 4261 N N . ILE B 1 258 ? 17.594 -54.781 -14.07 1 47.66 258 ILE B N 1
ATOM 4262 C CA . ILE B 1 258 ? 16.688 -55.625 -14.828 1 47.66 258 ILE B CA 1
ATOM 4263 C C . ILE B 1 258 ? 17.359 -56.094 -16.125 1 47.66 258 ILE B C 1
ATOM 4265 O O . ILE B 1 258 ? 16.953 -57.062 -16.734 1 47.66 258 ILE B O 1
ATOM 4269 N N . ILE B 1 259 ? 18.297 -55.344 -16.594 1 41.03 259 ILE B N 1
ATOM 4270 C CA . ILE B 1 259 ? 19.016 -55.875 -17.75 1 41.03 259 ILE B CA 1
ATOM 4271 C C . ILE B 1 259 ? 20.094 -56.844 -17.281 1 41.03 259 ILE B C 1
ATOM 4273 O O . ILE B 1 259 ? 20.828 -56.562 -16.344 1 41.03 259 ILE B O 1
#

Solvent-accessible surface area (backbone atoms only — not comparable to full-atom values): 27243 Å² total; per-residue (Å²): 127,81,60,53,52,73,56,46,40,51,58,49,53,52,49,50,51,52,50,51,54,49,47,53,50,50,51,53,37,28,48,49,36,33,52,44,18,50,51,47,44,50,56,69,67,67,73,62,56,67,69,59,48,51,54,52,47,49,54,42,48,54,53,42,14,54,40,46,30,51,46,63,69,48,34,85,84,41,59,87,47,39,28,63,45,25,56,21,48,19,39,37,39,20,26,53,36,38,48,19,22,76,58,63,76,41,80,61,46,60,70,58,50,50,47,50,50,49,25,25,44,66,70,44,62,64,65,44,50,52,40,24,32,54,71,64,48,77,72,79,80,56,90,64,91,66,83,64,80,84,63,52,70,60,38,49,58,55,6,47,52,56,22,51,52,53,51,42,53,50,48,55,56,47,56,76,71,50,87,59,76,68,45,52,53,53,45,50,50,54,47,52,51,51,52,54,53,49,50,45,56,50,51,46,37,68,77,33,76,19,41,14,53,47,60,68,42,72,46,75,36,68,86,33,72,21,17,50,49,48,50,53,48,50,51,54,47,51,51,40,53,49,52,47,49,51,51,53,50,52,52,54,51,52,56,52,70,73,96,126,80,58,52,53,73,55,45,40,51,56,48,53,52,49,50,52,51,50,51,54,51,50,53,51,49,51,51,38,29,49,48,34,34,52,43,20,50,49,49,44,51,55,70,67,68,73,63,54,66,69,59,47,51,54,52,48,50,55,42,49,54,54,42,14,54,40,46,33,51,47,63,70,47,36,86,85,40,59,86,47,39,29,62,45,24,56,20,46,20,40,37,38,19,27,54,35,38,48,20,22,77,57,63,78,43,80,61,45,60,70,58,51,52,48,49,49,48,25,26,45,67,70,44,62,63,66,44,50,50,40,24,33,54,70,65,46,79,72,77,80,56,92,63,90,66,83,64,81,81,60,53,71,62,38,49,57,54,6,49,53,55,23,50,53,54,51,40,51,51,47,55,56,46,56,76,70,49,86,60,74,69,44,52,52,53,44,49,50,54,47,53,52,51,51,54,52,49,51,43,55,49,53,47,38,67,77,34,76,18,40,15,53,45,61,68,42,70,46,76,36,68,88,30,72,21,18,50,48,44,50,52,48,51,51,52,46,52,51,40,53,51,51,47,50,50,51,52,51,53,53,55,52,52,55,52,70,72,94

pLDDT: mean 90.38, std 10.59, range [40.97, 98.81]

Sequence (518 aa):
MTDFATAIFIPARDKLREKQDEREEIIRLCRDITSYSKKGIFSLHRGISKNELIKELTMYLKILSNRLKKIQEMYPNNIHLRGTISGAIEELIEFFTFGYYKFNFELLKYEDFLTMMQLLIEESEFEAIIEYLIWGTELPDPENVSTIEFIDISDYLMGIFDCTGEIMRLCISQSTGSKGNFEVNDTWHNYKFLQQLYEQYILLTEYYPGISINRGVFDNAPNSKGNTSFNKKLQVFENSIKKIEATLLDILVSDKEIIMTDFATAIFIPARDKLREKQDEREEIIRLCRDITSYSKKGIFSLHRGISKNELIKELTMYLKILSNRLKKIQEMYPNNIHLRGTISGAIEELIEFFTFGYYKFNFELLKYEDFLTMMQLLIEESEFEAIIEYLIWGTELPDPENVSTIEFIDISDYLMGIFDCTGEIMRLCISQSTGSKGNFEVNDTWHNYKFLQQLYEQYILLTEYYPGISINRGVFDNAPNSKGNTSFNKKLQVFENSIKKIEATLLDILVSDKEII